Protein 3BBJ (pdb70)

Foldseek 3Di:
DLLVVQQDWADPDVQKIKHFHDLQADPDFFFPLSCLNQLVSFCVVAPARAFFKKKKFFDAGDGGTMKMKGKDWPDHDPFWTKMKMWIGDPRDTGMIMITTGGYDDQVDDDPDDDFQPDDDDQVQWAWDPQDADPRVVRHNVQQKTWTWHPVQVCLLVVVDDCPFQKTKHKMATHVVSPDGDPQVRSCVSVVQRSDFPSCVSPDPDRDFDWRMKMKGFDHREDIDIWIKMWGWDDQPPQKTKIWMWTAHPVRHTTMTMIIMGGPPD/DPPFPLVVQQDWAAPDDQKIKHFHDQLADPDFFFPLSCLNQLNSFCVPAPAHAFFKKKKFFDAGDGGGMKMKGKDFPDHDPFWTKMKMWIGDPRDTGMIMITIGGYDDQPDDDPDDDAQPDADDQVQWAWDDDGSHNLQQKTWTWHPVQVCLLVVVDDDDFQKTKHWMATHVVRPDGDPQVSSCVSVVQRSDDPSCSSVDDFDDKDWRMKMKGFDHRADTDIWIKMWGWDDDPPQKTKIWMWTAHPVRHTTMTMITMIGTHD

Radius of gyration: 22.38 Å; Cα contacts (8 Å, |Δi|>4): 1317; chains: 2; bounding box: 52×68×50 Å

Sequence (527 aa):
TRFDSATEVVRVGENRYAVELDPGYLIGTANGGYLTVLQRSALAESDHLHAVSSSYHFHRPASSGPAEIETRVLKRGRTVTTVQTTLFQEGRTILTGTLATATLDPHAEEPRYAAPQPAIPPQHQCRRVDPRQSHLPDDGFLARVDVDFSPDSYAALARERTVTTPELCGYVDLSARDGGSAKDPLAFLPLAVDALPPIVSLLVDWSWWAPTVELTWHLRAIPEPGPLAFRSTCALVSDGWFDENVDLWDARGRLVAQSRQLARVGRGVPTRFDSATEVVRVGENRYAVELDPGYLIGTANGGYLTVLQRSALAESDHLHAVSSSYHFHRPASSGPAEIETRVLKRGRTVTTVQTTLFQEGRTILTGTLATATLDPHAEPRYAAPQPAIPPQHQCRRVDPDDGFLARVDVDFSPDSYAALARERTVTTPELCGYVDLSARDGGSAKDPLAFLPLAVDALPPIVSLLVDWSWWAPTVELTWHLRAIPEPGPLAFRSTCALVSDGWFDENVDLWDARGRLVAQSRQLARVGR

Organism: Thermobifida fusca (strain YX) (NCBI:txid269800)

InterPro domains:
  IPR029069 HotDog domain superfamily [SSF54637] (3-104)
  IPR029069 HotDog domain superfamily [SSF54637] (116-267)
  IPR042171 Acyl-CoA thioesterase, double hotdog domain [G3DSA:2.40.160.210] (1-271)
  IPR049449 Acyl-CoA thioesterase-like, N-terminal HotDog domain [PF13622] (30-105)
  IPR049450 Acyl-CoA thioesterase-like, C-terminal domain [PF20789] (139-269)
  IPR052389 Secondary Metabolite Biosynthesis-Associated [PTHR38110] (5-269)

B-factor: mean 54.6, std 10.15, range [33.77, 103.47]

Structure (mmCIF, N/CA/C/O backbone):
data_3BBJ
#
_entry.id   3BBJ
#
_cell.length_a   99.818
_cell.length_b   103.654
_cell.length_c   54.734
_cell.angle_alpha   90.000
_cell.angle_beta   90.000
_cell.angle_gamma   90.000
#
_symmetry.space_group_name_H-M   'P 21 21 2'
#
loop_
_entity.id
_entity.type
_entity.pdbx_description
1 polymer 'Putative thioesterase II'
2 non-polymer 'SULFATE ION'
3 non-polymer 'CHLORIDE ION'
4 non-polymer 1,2-ETHANEDIOL
5 water water
#
loop_
_atom_site.group_PDB
_atom_site.id
_atom_site.type_symbol
_atom_site.label_atom_id
_atom_site.label_alt_id
_atom_site.label_comp_id
_atom_site.label_asym_id
_atom_site.label_entity_id
_atom_site.label_seq_id
_atom_site.pdbx_PDB_ins_code
_atom_site.Cartn_x
_atom_site.Cartn_y
_atom_site.Cartn_z
_atom_site.occupancy
_atom_site.B_iso_or_equiv
_atom_site.auth_seq_id
_atom_site.auth_comp_id
_atom_site.auth_asym_id
_atom_site.auth_atom_id
_atom_site.pdbx_PDB_model_num
ATOM 6 N N . THR A 1 6 ? 71.151 43.311 58.390 1.00 58.27 5 THR A N 1
ATOM 7 C CA . THR A 1 6 ? 71.749 43.580 57.088 1.00 55.68 5 THR A CA 1
ATOM 8 C C . THR A 1 6 ? 70.580 43.635 56.112 1.00 54.28 5 THR A C 1
ATOM 9 O O . THR A 1 6 ? 69.503 43.054 56.381 1.00 53.97 5 THR A O 1
ATOM 13 N N . ARG A 1 7 ? 70.774 44.325 54.990 1.00 51.10 6 ARG A N 1
ATOM 14 C CA . ARG A 1 7 ? 69.731 44.408 53.942 1.00 51.29 6 ARG A CA 1
ATOM 15 C C . ARG A 1 7 ? 69.174 43.023 53.535 1.00 50.22 6 ARG A C 1
ATOM 16 O O . ARG A 1 7 ? 67.985 42.858 53.323 1.00 49.46 6 ARG A O 1
ATOM 24 N N . PHE A 1 8 ? 70.062 42.049 53.425 1.00 50.80 7 PHE A N 1
ATOM 25 C CA . PHE A 1 8 ? 69.712 40.662 53.101 1.00 50.82 7 PHE A CA 1
ATOM 26 C C . PHE A 1 8 ? 68.722 40.049 54.078 1.00 52.98 7 PHE A C 1
ATOM 27 O O . PHE A 1 8 ? 67.776 39.376 53.662 1.00 53.26 7 PHE A O 1
ATOM 35 N N . ASP A 1 9 ? 68.958 40.247 55.376 1.00 55.17 8 ASP A N 1
ATOM 36 C CA . ASP A 1 9 ? 68.041 39.719 56.411 1.00 56.90 8 ASP A CA 1
ATOM 37 C 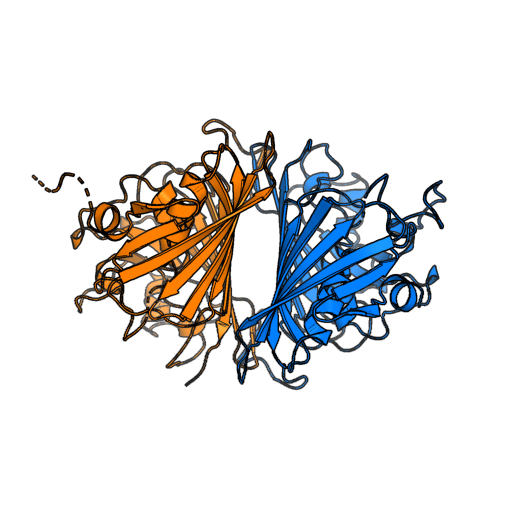C . ASP A 1 9 ? 66.607 40.217 56.171 1.00 57.20 8 ASP A C 1
ATOM 38 O O . ASP A 1 9 ? 65.651 39.451 56.223 1.00 57.77 8 ASP A O 1
ATOM 43 N N . SER A 1 10 ? 66.477 41.509 55.906 1.00 57.77 9 SER A N 1
ATOM 44 C CA . SER A 1 10 ? 65.182 42.119 55.626 1.00 58.98 9 SER A CA 1
ATOM 45 C C . SER A 1 10 ? 64.622 41.680 54.278 1.00 57.58 9 SER A C 1
ATOM 46 O O . SER A 1 10 ? 63.453 41.290 54.169 1.00 58.19 9 SER A O 1
ATOM 49 N N . ALA A 1 11 ? 65.468 41.753 53.257 1.00 55.46 10 ALA A N 1
ATOM 50 C CA . ALA A 1 11 ? 65.090 41.402 51.891 1.00 54.83 10 ALA A CA 1
ATOM 51 C C . ALA A 1 11 ? 64.630 39.948 51.681 1.00 54.95 10 ALA A C 1
ATOM 52 O O . ALA A 1 11 ? 63.851 39.674 50.770 1.00 55.28 10 ALA A O 1
ATOM 54 N N . THR A 1 12 ? 65.113 39.025 52.505 1.00 54.47 11 THR A N 1
ATOM 55 C CA . THR A 1 12 ? 64.847 37.601 52.297 1.00 55.13 11 THR A CA 1
ATOM 56 C C . THR A 1 12 ? 63.849 36.975 53.269 1.00 56.82 11 THR A C 1
ATOM 57 O O . THR A 1 12 ? 63.645 35.765 53.244 1.00 58.29 11 THR A O 1
ATOM 61 N N . GLU A 1 13 ? 63.226 37.766 54.134 1.00 59.51 12 GLU A N 1
ATOM 62 C CA . GLU A 1 13 ? 62.286 37.197 55.096 1.00 62.48 12 GLU A CA 1
ATOM 63 C C . GLU A 1 13 ? 61.020 36.734 54.394 1.00 59.55 12 GLU A C 1
ATOM 64 O O . GLU A 1 13 ? 60.512 37.419 53.519 1.00 59.96 12 GLU A O 1
ATOM 70 N N . VAL A 1 14 ? 60.526 35.564 54.787 1.00 58.42 13 VAL A N 1
ATOM 71 C CA . VAL A 1 14 ? 59.309 34.988 54.217 1.00 57.15 13 VAL A CA 1
ATOM 72 C C . VAL A 1 14 ? 58.321 34.776 55.353 1.00 57.97 13 VAL A C 1
ATOM 73 O O . VAL A 1 14 ? 58.687 34.297 56.429 1.00 57.14 13 VAL A O 1
ATOM 77 N N . VAL A 1 15 ? 57.070 35.157 55.126 1.00 59.13 14 VAL A N 1
ATOM 78 C CA . VAL A 1 15 ? 56.051 35.095 56.177 1.00 58.50 14 VAL A CA 1
ATOM 79 C C . VAL A 1 15 ? 55.057 34.013 55.860 1.00 58.79 14 VAL A C 1
ATOM 80 O O . VAL A 1 15 ? 54.558 33.926 54.748 1.00 59.34 14 VAL A O 1
ATOM 84 N N . ARG A 1 16 ? 54.790 33.189 56.865 1.00 60.13 15 ARG A N 1
ATOM 85 C CA . ARG A 1 16 ? 53.817 32.106 56.797 1.00 61.84 15 ARG A CA 1
ATOM 86 C C . ARG A 1 16 ? 52.403 32.715 56.751 1.00 62.16 15 ARG A C 1
ATOM 87 O O . ARG A 1 16 ? 51.947 33.337 57.708 1.00 61.67 15 ARG A O 1
ATOM 95 N N . VAL A 1 17 ? 51.752 32.566 55.600 1.00 62.60 16 VAL A N 1
ATOM 96 C CA . VAL A 1 17 ? 50.419 33.119 55.331 1.00 63.44 16 VAL A CA 1
ATOM 97 C C . VAL A 1 17 ? 49.268 32.099 55.472 1.00 63.36 16 VAL A C 1
ATOM 98 O O . VAL A 1 17 ? 48.107 32.478 55.602 1.00 62.88 16 VAL A O 1
ATOM 102 N N . GLY A 1 18 ? 49.609 30.814 55.434 1.00 64.42 17 GLY A N 1
ATOM 103 C CA . GLY A 1 18 ? 48.641 29.721 55.506 1.00 64.74 17 GLY A CA 1
ATOM 104 C C . GLY A 1 18 ? 49.389 28.398 55.500 1.00 65.39 17 GLY A C 1
ATOM 105 O O . GLY A 1 18 ? 50.610 28.382 55.439 1.00 65.49 17 GLY A O 1
ATOM 106 N N . GLU A 1 19 ? 48.679 27.279 55.549 1.00 66.71 18 GLU A N 1
ATOM 107 C CA . GLU A 1 19 ? 49.373 26.013 55.617 1.00 69.19 18 GLU A CA 1
ATOM 108 C C . GLU A 1 19 ? 49.959 25.658 54.244 1.00 67.42 18 GLU A C 1
ATOM 109 O O . GLU A 1 19 ? 49.250 25.631 53.228 1.00 66.62 18 GLU A O 1
ATOM 115 N N . ASN A 1 20 ? 51.280 25.437 54.248 1.00 65.60 19 ASN A N 1
ATOM 116 C CA . ASN A 1 20 ? 52.090 25.221 53.045 1.00 63.14 19 ASN A CA 1
ATOM 117 C C . ASN A 1 20 ? 52.113 26.451 52.126 1.00 60.98 19 ASN A C 1
ATOM 118 O O . ASN A 1 20 ? 52.307 26.318 50.906 1.00 58.84 19 ASN A O 1
ATOM 123 N N . ARG A 1 21 ? 51.937 27.634 52.724 1.00 59.15 20 ARG A N 1
ATOM 124 C CA . ARG A 1 21 ? 51.814 28.892 51.982 1.00 57.81 20 ARG A CA 1
ATOM 125 C C . ARG A 1 21 ? 52.521 30.059 52.676 1.00 55.96 20 ARG A C 1
ATOM 126 O O . ARG A 1 21 ? 52.311 30.325 53.871 1.00 53.89 20 ARG A O 1
ATOM 130 N N . TYR A 1 22 ? 53.354 30.755 51.899 1.00 54.45 21 TYR A N 1
ATOM 131 C CA . TYR A 1 22 ? 54.171 31.847 52.406 1.00 52.46 21 TYR A CA 1
ATOM 132 C C . TYR A 1 22 ? 54.116 33.031 51.477 1.00 51.93 21 TYR A C 1
ATOM 133 O O . TYR A 1 22 ? 53.810 32.887 50.300 1.00 51.44 21 TYR A O 1
ATOM 142 N N . ALA A 1 23 ? 54.387 34.208 52.027 1.00 52.08 22 ALA A N 1
ATOM 143 C CA . ALA A 1 23 ? 54.430 35.446 51.261 1.00 52.57 22 ALA A CA 1
ATOM 144 C C . ALA A 1 23 ? 55.833 36.022 51.363 1.00 53.49 22 ALA A C 1
ATOM 145 O O . ALA A 1 23 ? 56.495 35.890 52.397 1.00 53.47 22 ALA A O 1
ATOM 147 N N . VAL A 1 24 ? 56.280 36.658 50.287 1.00 54.26 23 VAL A N 1
ATOM 148 C CA . VAL A 1 24 ? 57.599 37.260 50.240 1.00 54.78 23 VAL A CA 1
ATOM 149 C C . VAL A 1 24 ? 57.536 38.546 49.395 1.00 54.28 23 VAL A C 1
ATOM 150 O O . VAL A 1 24 ? 56.699 38.667 48.503 1.00 53.89 23 VAL A O 1
ATOM 154 N N . GLU A 1 25 ? 58.400 39.506 49.711 1.00 55.67 24 GLU A N 1
ATOM 155 C CA . GLU A 1 25 ? 58.572 40.735 48.912 1.00 57.85 24 GLU A CA 1
ATOM 156 C C . GLU A 1 25 ? 59.924 40.718 48.209 1.00 56.00 24 GLU A C 1
ATOM 157 O O . GLU A 1 25 ? 60.967 40.736 48.856 1.00 55.14 24 GLU A O 1
ATOM 163 N N . LEU A 1 26 ? 59.910 40.693 46.885 1.00 55.49 25 LEU A N 1
ATOM 164 C CA . LEU A 1 26 ? 61.162 40.657 46.132 1.00 54.63 25 LEU A CA 1
ATOM 165 C C . LEU A 1 26 ? 61.743 42.060 46.083 1.00 53.50 25 LEU A C 1
ATOM 166 O O . LEU A 1 26 ? 61.113 42.994 45.602 1.00 52.57 25 LEU A O 1
ATOM 171 N N . ASP A 1 27 ? 62.947 42.176 46.625 1.00 53.69 26 ASP A N 1
ATOM 172 C CA . ASP A 1 27 ? 63.626 43.442 46.768 1.00 53.01 26 ASP A CA 1
ATOM 173 C C . ASP A 1 27 ? 64.300 43.811 45.443 1.00 52.42 26 ASP A C 1
ATOM 174 O O . ASP A 1 27 ? 65.190 43.092 44.967 1.00 52.72 26 ASP A O 1
ATOM 179 N N . PRO A 1 28 ? 63.885 44.942 44.846 1.00 52.39 27 PRO A N 1
ATOM 180 C CA . PRO A 1 28 ? 64.404 45.338 43.529 1.00 51.97 27 PRO A CA 1
ATOM 181 C C . PRO A 1 28 ? 65.910 45.646 43.510 1.00 51.21 27 PRO A C 1
ATOM 182 O O . PRO A 1 28 ? 66.503 45.789 42.432 1.00 49.88 27 PRO A O 1
ATOM 186 N N . GLY A 1 29 ? 66.501 45.791 44.695 1.00 50.77 28 GLY A N 1
ATOM 187 C CA . GLY A 1 29 ? 67.947 45.941 44.833 1.00 50.65 28 GLY A CA 1
ATOM 188 C C . GLY A 1 29 ? 68.730 44.718 44.344 1.00 49.07 28 GLY A C 1
ATOM 189 O O . GLY A 1 29 ? 69.941 44.799 44.132 1.00 47.55 28 GLY A O 1
ATOM 190 N N . TYR A 1 30 ? 68.039 43.587 44.175 1.00 48.59 29 TYR A N 1
ATOM 191 C CA . TYR A 1 30 ? 68.669 42.340 43.713 1.00 48.48 29 TYR A CA 1
ATOM 192 C C . TYR A 1 30 ? 68.387 42.077 42.240 1.00 48.81 29 TYR A C 1
ATOM 193 O O . TYR A 1 30 ? 68.612 40.963 41.741 1.00 47.18 29 TYR A O 1
ATOM 202 N N . LEU A 1 31 ? 67.927 43.121 41.537 1.00 50.07 30 LEU A N 1
ATOM 203 C CA . LEU A 1 31 ? 67.652 43.017 40.113 1.00 50.06 30 LEU A CA 1
ATOM 204 C C . LEU A 1 31 ? 68.977 43.057 39.400 1.00 50.04 30 LEU A C 1
ATOM 205 O O . LEU A 1 31 ? 69.890 43.774 39.812 1.00 49.25 30 LEU A O 1
ATOM 210 N N . ILE A 1 32 ? 69.076 42.257 38.350 1.00 50.39 31 ILE A N 1
ATOM 211 C CA . ILE A 1 32 ? 70.237 42.254 37.485 1.00 52.36 31 ILE A CA 1
ATOM 212 C C . ILE A 1 32 ? 69.854 42.814 36.095 1.00 52.35 31 ILE A C 1
ATOM 213 O O . ILE A 1 32 ? 70.390 42.407 35.085 1.00 54.22 31 ILE A O 1
ATOM 218 N N . GLY A 1 33 ? 68.951 43.773 36.058 1.00 53.06 32 GLY A N 1
ATOM 219 C CA . GLY A 1 33 ? 68.312 44.185 34.819 1.00 52.51 32 GLY A CA 1
ATOM 220 C C . GLY A 1 33 ? 66.829 44.226 35.115 1.00 52.85 32 GLY A C 1
ATOM 221 O O . GLY A 1 33 ? 66.422 44.877 36.082 1.00 52.46 32 GLY A O 1
ATOM 222 N N . THR A 1 34 ? 66.019 43.550 34.299 1.00 53.77 33 THR A N 1
ATOM 223 C CA . THR A 1 34 ? 64.570 43.493 34.535 1.00 53.23 33 THR A CA 1
ATOM 224 C C . THR A 1 34 ? 64.149 42.269 35.375 1.00 53.55 33 THR A C 1
ATOM 225 O O . THR A 1 34 ? 63.007 42.195 35.867 1.00 54.02 33 THR A O 1
ATOM 229 N N . ALA A 1 35 ? 65.062 41.308 35.523 1.00 51.92 34 ALA A N 1
ATOM 230 C CA . ALA A 1 35 ? 64.785 40.098 36.303 1.00 50.24 34 ALA A CA 1
ATOM 231 C C . ALA A 1 35 ? 65.562 40.099 37.607 1.00 47.87 34 ALA A C 1
ATOM 232 O O . ALA A 1 35 ? 66.639 40.664 37.702 1.00 47.97 34 ALA A O 1
ATOM 242 N N . ASN A 1 37 ? 67.908 38.408 40.437 1.00 48.36 36 ASN A N 1
ATOM 243 C CA . ASN A 1 37 ? 68.986 37.419 40.523 1.00 48.19 36 ASN A CA 1
ATOM 244 C C . ASN A 1 37 ? 68.423 36.066 41.046 1.00 48.16 36 ASN A C 1
ATOM 245 O O . ASN A 1 37 ? 67.603 36.035 41.988 1.00 48.40 36 ASN A O 1
ATOM 250 N N . GLY A 1 38 ? 68.857 34.965 40.418 1.00 46.50 37 GLY A N 1
ATOM 251 C CA . GLY A 1 38 ? 68.383 33.629 40.742 1.00 45.79 37 GLY A CA 1
ATOM 252 C C . GLY A 1 38 ? 68.704 33.193 42.166 1.00 45.79 37 GLY A C 1
ATOM 253 O O . GLY A 1 38 ? 67.855 32.616 42.846 1.00 47.77 37 GLY A O 1
ATOM 254 N N . GLY A 1 39 ? 69.920 33.475 42.620 1.00 45.31 38 GLY A N 1
ATOM 255 C CA . GLY A 1 39 ? 70.345 33.124 43.970 1.00 46.92 38 GLY A CA 1
ATOM 256 C C . GLY A 1 39 ? 69.500 33.750 45.064 1.00 48.42 38 GLY A C 1
ATOM 257 O O . GLY A 1 39 ? 69.301 33.157 46.132 1.00 49.14 38 GLY A O 1
ATOM 258 N N . TYR A 1 40 ? 69.012 34.956 44.807 1.00 48.90 39 TYR A N 1
ATOM 259 C CA . TYR A 1 40 ? 68.138 35.634 45.758 1.00 50.22 39 TYR A CA 1
ATOM 260 C C . TYR A 1 40 ? 66.807 34.889 45.902 1.00 48.17 39 TYR A C 1
ATOM 261 O O . TYR A 1 40 ? 66.300 34.737 47.005 1.00 46.82 39 TYR A O 1
ATOM 270 N N . LEU A 1 41 ? 66.267 34.413 44.787 1.00 47.91 40 LEU A N 1
ATOM 271 C CA . LEU A 1 41 ? 65.019 33.654 44.783 1.00 48.20 40 LEU A CA 1
ATOM 272 C C . LEU A 1 41 ? 65.220 32.283 45.441 1.00 49.13 40 LEU A C 1
ATOM 273 O O . LEU A 1 41 ? 64.290 31.720 46.038 1.00 48.20 40 LEU A O 1
ATOM 286 N N . THR A 1 43 ? 67.325 31.758 48.002 1.00 48.56 42 THR A N 1
ATOM 287 C CA . THR A 1 43 ? 67.454 32.085 49.409 1.00 48.72 42 THR A CA 1
ATOM 288 C C . THR A 1 43 ? 66.087 32.110 50.085 1.00 49.46 42 THR A C 1
ATOM 289 O O . THR A 1 43 ? 65.901 31.587 51.192 1.00 49.95 42 THR A O 1
ATOM 293 N N . VAL A 1 44 ? 65.139 32.722 49.389 1.00 50.07 43 VAL A N 1
ATOM 294 C CA . VAL A 1 44 ? 63.759 32.836 49.848 1.00 48.85 43 VAL A CA 1
ATOM 295 C C . VAL A 1 44 ? 63.077 31.468 49.858 1.00 48.36 43 VAL A C 1
ATOM 296 O O . VAL A 1 44 ? 62.365 31.129 50.811 1.00 49.98 43 VAL A O 1
ATOM 300 N N . LEU A 1 45 ? 63.288 30.681 48.807 1.00 48.34 44 LEU A N 1
ATOM 301 C CA . LEU A 1 45 ? 62.700 29.358 48.740 1.00 47.62 44 LEU A CA 1
ATOM 302 C C . LEU A 1 45 ? 63.336 28.459 49.788 1.00 47.30 44 LEU A C 1
ATOM 303 O O . LEU A 1 45 ? 62.644 27.657 50.414 1.00 48.33 44 LEU A O 1
ATOM 308 N N . GLN A 1 46 ? 64.641 28.604 50.012 1.00 46.47 45 GLN A N 1
ATOM 309 C CA . GLN A 1 46 ? 65.299 27.801 51.039 1.00 46.04 45 GLN A CA 1
ATOM 310 C C . GLN A 1 46 ? 64.630 28.017 52.380 1.00 46.42 45 GLN A C 1
ATOM 311 O O . GLN A 1 46 ? 64.448 27.053 53.135 1.00 47.22 45 GLN A O 1
ATOM 317 N N . ARG A 1 47 ? 64.302 29.280 52.682 1.00 47.97 46 ARG A N 1
ATOM 318 C CA . ARG A 1 47 ? 63.671 29.642 53.957 1.00 50.21 46 ARG A CA 1
ATOM 319 C C . ARG A 1 47 ? 62.330 28.963 54.151 1.00 51.07 46 ARG A C 1
ATOM 320 O O . ARG A 1 47 ? 62.012 28.490 55.240 1.00 52.29 46 ARG A O 1
ATOM 328 N N . SER A 1 48 ? 61.540 28.940 53.085 1.00 52.64 47 SER A N 1
ATOM 329 C CA . SER A 1 48 ? 60.249 28.297 53.112 1.00 53.98 47 SER A CA 1
ATOM 330 C C . SER A 1 48 ? 60.378 26.816 53.423 1.00 53.86 47 SER A C 1
ATOM 331 O O . SER A 1 48 ? 59.568 26.254 54.158 1.00 55.16 47 SER A O 1
ATOM 334 N N . ALA A 1 49 ? 61.400 26.188 52.860 1.00 52.66 48 ALA A N 1
ATOM 335 C CA . ALA A 1 49 ? 61.575 24.751 52.991 1.00 51.65 48 ALA A CA 1
ATOM 336 C C . ALA A 1 49 ? 61.989 24.341 54.389 1.00 51.00 48 ALA A C 1
ATOM 337 O O . ALA A 1 49 ? 61.495 23.351 54.923 1.00 52.88 48 ALA A O 1
ATOM 339 N N . LEU A 1 50 ? 62.910 25.084 54.979 1.00 51.42 49 LEU A N 1
ATOM 340 C CA . LEU A 1 50 ? 63.382 24.766 56.326 1.00 52.14 49 LEU A CA 1
ATOM 341 C C . LEU A 1 50 ? 62.330 25.093 57.388 1.00 52.89 49 LEU A C 1
ATOM 342 O O . LEU A 1 50 ? 62.354 24.526 58.475 1.00 51.63 49 LEU A O 1
ATOM 347 N N . ALA A 1 51 ? 61.431 26.029 57.080 1.00 54.05 50 ALA A N 1
ATOM 348 C CA . ALA A 1 51 ? 60.314 26.341 57.970 1.00 54.10 50 ALA A CA 1
ATOM 349 C C . ALA A 1 51 ? 59.380 25.133 58.061 1.00 55.07 50 ALA A C 1
ATOM 350 O O . ALA A 1 51 ? 58.752 24.894 59.101 1.00 55.63 50 ALA A O 1
ATOM 352 N N . GLU A 1 52 ? 59.313 24.359 56.982 1.00 56.47 51 GLU A N 1
ATOM 353 C CA . GLU A 1 52 ? 58.449 23.179 56.913 1.00 57.46 51 GLU A CA 1
ATOM 354 C C . GLU A 1 52 ? 59.121 21.888 57.369 1.00 57.56 51 GLU A C 1
ATOM 355 O O . GLU A 1 52 ? 58.490 20.832 57.367 1.00 57.98 51 GLU A O 1
ATOM 361 N N . SER A 1 53 ? 60.378 21.977 57.792 1.00 57.69 52 SER A N 1
ATOM 362 C CA . SER A 1 53 ? 61.175 20.800 58.077 1.00 56.92 52 SER A CA 1
ATOM 363 C C . SER A 1 53 ? 61.583 20.685 59.529 1.00 57.83 52 SER A C 1
ATOM 364 O O . SER A 1 53 ? 61.761 21.691 60.226 1.00 57.56 52 SER A O 1
ATOM 367 N N . ASP A 1 54 ? 61.776 19.433 59.942 1.00 57.65 53 ASP A N 1
ATOM 368 C CA . ASP A 1 54 ? 62.239 19.085 61.284 1.00 58.79 53 ASP A CA 1
ATOM 369 C C . ASP A 1 54 ? 63.771 19.064 61.362 1.00 58.29 53 ASP A C 1
ATOM 370 O O . ASP A 1 54 ? 64.340 18.892 62.428 1.00 60.68 53 ASP A O 1
ATOM 375 N N . HIS A 1 55 ? 64.435 19.254 60.229 1.00 56.58 54 HIS A N 1
ATOM 376 C CA . HIS A 1 55 ? 65.887 19.303 60.182 1.00 53.82 54 HIS A CA 1
ATOM 377 C C . HIS A 1 55 ? 66.350 20.720 59.891 1.00 52.49 54 HIS A C 1
ATOM 378 O O . HIS A 1 55 ? 65.619 21.517 59.293 1.00 50.61 54 HIS A O 1
ATOM 385 N N . LEU A 1 56 ? 67.580 21.018 60.293 1.00 51.60 55 LEU A N 1
ATOM 386 C CA . LEU A 1 56 ? 68.078 22.388 60.293 1.00 51.51 55 LEU A CA 1
ATOM 387 C C . LEU A 1 56 ? 68.661 22.902 58.980 1.00 50.08 55 LEU A C 1
ATOM 388 O O . LEU A 1 56 ? 68.644 24.114 58.755 1.00 48.22 55 LEU A O 1
ATOM 393 N N . HIS A 1 57 ? 69.152 22.000 58.122 1.00 50.02 56 HIS A N 1
ATOM 394 C CA . HIS A 1 57 ? 69.960 22.407 56.951 1.00 49.14 56 HIS A CA 1
ATOM 395 C C . HIS A 1 57 ? 69.521 21.876 55.623 1.00 47.94 56 HIS A C 1
ATOM 396 O O . HIS A 1 57 ? 69.031 20.763 55.524 1.00 48.21 56 HIS A O 1
ATOM 403 N N . ALA A 1 58 ? 69.783 22.681 54.602 1.00 48.42 57 ALA A N 1
ATOM 404 C CA . ALA A 1 58 ? 69.510 22.341 53.206 1.00 48.57 57 ALA A CA 1
ATOM 405 C C . ALA A 1 58 ? 70.767 21.676 52.647 1.00 49.32 57 ALA A C 1
ATOM 406 O O . ALA A 1 58 ? 71.726 22.362 52.264 1.00 51.05 57 ALA A O 1
ATOM 408 N N . VAL A 1 59 ? 70.765 20.342 52.616 1.00 49.18 58 VAL A N 1
ATOM 409 C CA . VAL A 1 59 ? 71.964 19.577 52.246 1.00 49.35 58 VAL A CA 1
ATOM 410 C C . VAL A 1 59 ? 72.110 19.360 50.744 1.00 48.24 58 VAL A C 1
ATOM 411 O O . VAL A 1 59 ? 73.236 19.397 50.231 1.00 46.26 58 VAL A O 1
ATOM 415 N N . SER A 1 60 ? 70.993 19.128 50.046 1.00 47.47 59 SER A N 1
ATOM 416 C CA . SER A 1 60 ? 70.994 19.144 48.576 1.00 49.21 59 SER A CA 1
ATOM 417 C C . SER A 1 60 ? 69.767 19.886 48.108 1.00 48.18 59 SER A C 1
ATOM 418 O O . SER A 1 60 ? 68.654 19.551 48.496 1.00 47.87 59 SER A O 1
ATOM 421 N N . SER A 1 61 ? 69.990 20.877 47.246 1.00 47.15 60 SER A N 1
ATOM 422 C CA . SER A 1 61 ? 68.928 21.706 46.721 1.00 45.84 60 SER A CA 1
ATOM 423 C C . SER A 1 61 ? 69.035 21.777 45.195 1.00 45.24 60 SER A C 1
ATOM 424 O O . SER A 1 61 ? 70.054 22.209 44.668 1.00 45.67 60 SER A O 1
ATOM 427 N N . SER A 1 62 ? 67.976 21.346 44.509 1.00 44.20 61 SER A N 1
ATOM 428 C CA . SER A 1 62 ? 67.862 21.413 43.048 1.00 43.47 61 SER A CA 1
ATOM 429 C C . SER A 1 62 ? 66.733 22.345 42.655 1.00 44.62 61 SER A C 1
ATOM 430 O O . SER A 1 62 ? 65.576 22.168 43.082 1.00 44.86 61 SER A O 1
ATOM 433 N N . TYR A 1 63 ? 67.070 23.314 41.808 1.00 43.58 62 TYR A N 1
ATOM 434 C CA . TYR A 1 63 ? 66.134 24.331 41.397 1.00 43.10 62 TYR A CA 1
ATOM 435 C C . TYR A 1 63 ? 66.004 24.371 39.876 1.00 43.97 62 TYR A C 1
ATOM 436 O O . TYR A 1 63 ? 67.009 24.370 39.142 1.00 42.11 62 TYR A O 1
ATOM 445 N N . HIS A 1 64 ? 64.756 24.444 39.415 1.00 45.21 63 HIS A N 1
ATOM 446 C CA . HIS A 1 64 ? 64.446 24.610 37.990 1.00 44.77 63 HIS A CA 1
ATOM 447 C C . HIS A 1 64 ? 63.772 25.953 37.786 1.00 44.94 63 HIS A C 1
ATOM 448 O O . HIS A 1 64 ? 62.781 26.231 38.443 1.00 44.41 63 HIS A O 1
ATOM 455 N N . PHE A 1 65 ? 64.332 26.779 36.896 1.00 46.17 64 PHE A N 1
ATOM 456 C CA . PHE A 1 65 ? 63.886 28.164 36.669 1.00 46.34 64 PHE A CA 1
ATOM 457 C C . PHE A 1 65 ? 63.009 28.208 35.454 1.00 47.93 64 PHE A C 1
ATOM 458 O O . PHE A 1 65 ? 63.438 27.819 34.378 1.00 50.11 64 PHE A O 1
ATOM 466 N N . HIS A 1 66 ? 61.786 28.694 35.613 1.00 48.13 65 HIS A N 1
ATOM 467 C CA . HIS A 1 66 ? 60.822 28.686 34.520 1.00 48.42 65 HIS A CA 1
ATOM 468 C C . HIS A 1 66 ? 60.712 30.034 33.832 1.00 48.66 65 HIS A C 1
ATOM 469 O O . HIS A 1 66 ? 60.704 30.097 32.585 1.00 47.84 65 HIS A O 1
ATOM 476 N N . ARG A 1 67 ? 60.623 31.090 34.652 1.00 48.63 66 ARG A N 1
ATOM 477 C CA . ARG A 1 67 ? 60.436 32.465 34.189 1.00 49.53 66 ARG A CA 1
ATOM 478 C C . ARG A 1 67 ? 61.122 33.458 35.106 1.00 49.89 66 ARG A C 1
ATOM 479 O O . ARG A 1 67 ? 61.316 33.171 36.293 1.00 52.23 66 ARG A O 1
ATOM 487 N N . PRO A 1 68 ? 61.464 34.651 34.573 1.00 49.41 67 PRO A N 1
ATOM 488 C CA . PRO A 1 68 ? 62.034 35.712 35.411 1.00 48.31 67 PRO A CA 1
ATOM 489 C C . PRO A 1 68 ? 61.003 36.291 36.351 1.00 48.77 67 PRO A C 1
ATOM 490 O O . PRO A 1 68 ? 59.838 36.379 35.982 1.00 50.57 67 PRO A O 1
ATOM 494 N N . ALA A 1 69 ? 61.431 36.680 37.543 1.00 49.50 68 ALA A N 1
ATOM 495 C CA . ALA A 1 69 ? 60.600 37.445 38.469 1.00 49.92 68 ALA A CA 1
ATOM 496 C C . ALA A 1 69 ? 61.043 38.909 38.493 1.00 52.56 68 ALA A C 1
ATOM 497 O O . ALA A 1 69 ? 62.182 39.245 38.134 1.00 51.90 68 ALA A O 1
ATOM 499 N N . SER A 1 70 ? 60.129 39.774 38.920 1.00 54.96 69 SER A N 1
ATOM 500 C CA . SER A 1 70 ? 60.423 41.186 39.091 1.00 58.07 69 SER A CA 1
ATOM 501 C C . SER A 1 70 ? 60.189 41.574 40.557 1.00 58.80 69 SER A C 1
ATOM 502 O O . SER A 1 70 ? 59.803 40.747 41.370 1.00 59.16 69 SER A O 1
ATOM 505 N N . SER A 1 71 ? 60.443 42.825 40.898 1.00 58.34 70 SER A N 1
ATOM 506 C CA . SER A 1 71 ? 60.230 43.275 42.266 1.00 59.46 70 SER A CA 1
ATOM 507 C C . SER A 1 71 ? 58.751 43.257 42.694 1.00 59.23 70 SER A C 1
ATOM 508 O O . SER A 1 71 ? 57.828 43.180 41.869 1.00 58.13 70 SER A O 1
ATOM 511 N N . GLY A 1 72 ? 58.563 43.309 44.009 1.00 58.17 71 GLY A N 1
ATOM 512 C CA . GLY A 1 72 ? 57.251 43.319 44.613 1.00 57.02 71 GLY A CA 1
ATOM 513 C C . GLY A 1 72 ? 56.884 41.985 45.222 1.00 56.97 71 GLY A C 1
ATOM 514 O O . GLY A 1 72 ? 57.746 41.129 45.421 1.00 55.42 71 GLY A O 1
ATOM 515 N N . PRO A 1 73 ? 55.587 41.804 45.533 1.00 56.56 72 PRO A N 1
ATOM 516 C CA . PRO A 1 73 ? 55.149 40.559 46.154 1.00 56.01 72 PRO A CA 1
ATOM 517 C C . PRO A 1 73 ? 55.234 39.316 45.257 1.00 53.93 72 PRO A C 1
ATOM 518 O O . PRO A 1 73 ? 55.081 39.391 44.038 1.00 50.73 72 PRO A O 1
ATOM 522 N N . ALA A 1 74 ? 55.496 38.189 45.910 1.00 52.22 73 ALA A N 1
ATOM 523 C CA . ALA A 1 74 ? 55.512 36.878 45.294 1.00 52.42 73 ALA A CA 1
ATOM 524 C C . ALA A 1 74 ? 54.997 35.920 46.363 1.00 54.14 73 ALA A C 1
ATOM 525 O O . ALA A 1 74 ? 55.074 36.222 47.557 1.00 54.56 73 ALA A O 1
ATOM 527 N N . GLU A 1 75 ? 54.452 34.780 45.947 1.00 56.22 74 GLU A N 1
ATOM 528 C CA . GLU A 1 75 ? 53.871 33.827 46.897 1.00 58.31 74 GLU A CA 1
ATOM 529 C C . GLU A 1 75 ? 54.484 32.442 46.748 1.00 57.17 74 GLU A C 1
ATOM 530 O O . GLU A 1 75 ? 54.799 32.004 45.647 1.00 57.78 74 GLU A O 1
ATOM 536 N N . ILE A 1 76 ? 54.656 31.770 47.882 1.00 57.26 75 ILE A N 1
ATOM 537 C CA . ILE A 1 76 ? 55.324 30.476 47.950 1.00 56.55 75 ILE A CA 1
ATOM 538 C C . ILE A 1 76 ? 54.408 29.352 48.436 1.00 58.79 75 ILE A C 1
ATOM 539 O O . ILE A 1 76 ? 53.699 29.478 49.436 1.00 58.55 75 ILE A O 1
ATOM 544 N N . GLU A 1 77 ? 54.492 28.232 47.731 1.00 60.03 76 GLU A N 1
ATOM 545 C CA . GLU A 1 77 ? 53.634 27.080 47.941 1.00 61.73 76 GLU A CA 1
ATOM 546 C C . GLU A 1 77 ? 54.526 25.857 48.201 1.00 59.11 76 GLU A C 1
ATOM 547 O O . GLU A 1 77 ? 55.243 25.429 47.310 1.00 59.70 76 GLU A O 1
ATOM 553 N N . THR A 1 78 ? 54.508 25.333 49.430 1.00 57.91 77 THR A N 1
ATOM 554 C CA . THR A 1 78 ? 55.405 24.240 49.843 1.00 56.76 77 THR A CA 1
ATOM 555 C C . THR A 1 78 ? 54.741 22.873 49.989 1.00 57.24 77 THR A C 1
ATOM 556 O O . THR A 1 78 ? 53.531 22.755 50.096 1.00 57.24 77 THR A O 1
ATOM 560 N N . ARG A 1 79 ? 55.564 21.825 49.984 1.00 59.22 78 ARG A N 1
ATOM 561 C CA . ARG A 1 79 ? 55.070 20.448 50.075 1.00 58.51 78 ARG A CA 1
ATOM 562 C C . ARG A 1 79 ? 56.171 19.498 50.538 1.00 56.60 78 ARG A C 1
ATOM 563 O O . ARG A 1 79 ? 57.225 19.421 49.919 1.00 56.75 78 ARG A O 1
ATOM 571 N N . VAL A 1 80 ? 55.934 18.801 51.644 1.00 55.98 79 VAL A N 1
ATOM 572 C CA . VAL A 1 80 ? 56.903 17.852 52.188 1.00 54.72 79 VAL A CA 1
ATOM 573 C C . VAL A 1 80 ? 56.710 16.601 51.374 1.00 54.30 79 VAL A C 1
ATOM 574 O O . VAL A 1 80 ? 55.592 16.110 51.244 1.00 53.97 79 VAL A O 1
ATOM 578 N N . LEU A 1 81 ? 57.783 16.106 50.787 1.00 55.23 80 LEU A N 1
ATOM 579 C CA . LEU A 1 81 ? 57.692 14.909 49.945 1.00 55.99 80 LEU A CA 1
ATOM 580 C C . LEU A 1 81 ? 57.976 13.640 50.738 1.00 55.43 80 LEU A C 1
ATOM 581 O O . LEU A 1 81 ? 57.443 12.579 50.425 1.00 54.44 80 LEU A O 1
ATOM 586 N N . LYS A 1 82 ? 58.822 13.756 51.755 1.00 54.96 81 LYS A N 1
ATOM 587 C CA . LYS A 1 82 ? 59.238 12.612 52.539 1.00 55.06 81 LYS A CA 1
ATOM 588 C C . LYS A 1 82 ? 59.859 13.138 53.821 1.00 56.09 81 LYS A C 1
ATOM 589 O O . LYS A 1 82 ? 60.669 14.062 53.794 1.00 56.07 81 LYS A O 1
ATOM 595 N N . ARG A 1 83 ? 59.473 12.534 54.934 1.00 58.01 82 ARG A N 1
ATOM 596 C CA . ARG A 1 83 ? 59.957 12.910 56.243 1.00 61.03 82 ARG A CA 1
ATOM 597 C C . ARG A 1 83 ? 60.761 11.734 56.784 1.00 58.48 82 ARG A C 1
ATOM 598 O O . ARG A 1 83 ? 60.354 10.596 56.647 1.00 58.44 82 ARG A O 1
ATOM 606 N N . GLY A 1 84 ? 61.906 11.995 57.387 1.00 57.53 83 GLY A N 1
ATOM 607 C CA . GLY A 1 84 ? 62.749 10.911 57.860 1.00 56.96 83 GLY A CA 1
ATOM 608 C C . GLY A 1 84 ? 63.599 11.305 59.038 1.00 56.30 83 GLY A C 1
ATOM 609 O O . GLY A 1 84 ? 63.746 12.481 59.340 1.00 58.07 83 GLY A O 1
ATOM 610 N N . ARG A 1 85 ? 64.168 10.311 59.697 1.00 55.85 84 ARG A N 1
ATOM 611 C CA . ARG A 1 85 ? 65.009 10.549 60.863 1.00 56.30 84 ARG A CA 1
ATOM 612 C C . ARG A 1 85 ? 66.269 11.321 60.484 1.00 55.62 84 ARG A C 1
ATOM 613 O O . ARG A 1 85 ? 66.765 12.108 61.282 1.00 57.67 84 ARG A O 1
ATOM 615 N N . THR A 1 86 ? 66.779 11.105 59.273 1.00 54.18 85 THR A N 1
ATOM 616 C CA . THR A 1 86 ? 68.004 11.757 58.832 1.00 53.41 85 THR A CA 1
ATOM 617 C C . THR A 1 86 ? 67.737 12.809 57.765 1.00 51.40 85 THR A C 1
ATOM 618 O O . THR A 1 86 ? 68.281 13.899 57.870 1.00 51.99 85 THR A O 1
ATOM 622 N N . VAL A 1 87 ? 66.912 12.487 56.762 1.00 49.69 86 VAL A N 1
ATOM 623 C CA . VAL A 1 87 ? 66.603 13.412 55.644 1.00 49.49 86 VAL A CA 1
ATOM 624 C C . VAL A 1 87 ? 65.098 13.672 55.469 1.00 49.64 86 VAL A C 1
ATOM 625 O O . VAL A 1 87 ? 64.311 12.743 55.425 1.00 48.65 86 VAL A O 1
ATOM 629 N N . THR A 1 88 ? 64.712 14.950 55.395 1.00 50.64 87 THR A N 1
ATOM 630 C CA . THR A 1 88 ? 63.321 15.368 55.113 1.00 50.35 87 THR A CA 1
ATOM 631 C C . THR A 1 88 ? 63.329 16.240 53.861 1.00 49.18 87 THR A C 1
ATOM 632 O O . THR A 1 88 ? 63.992 17.268 53.809 1.00 48.96 87 THR A O 1
ATOM 636 N N . THR A 1 89 ? 62.560 15.834 52.867 1.00 49.10 88 THR A N 1
ATOM 637 C CA . THR A 1 89 ? 62.583 16.478 51.567 1.00 49.39 88 THR A CA 1
ATOM 638 C C . THR A 1 89 ? 61.326 17.307 51.295 1.00 48.58 88 THR A C 1
ATOM 639 O O . THR A 1 89 ? 60.206 16.791 51.364 1.00 48.03 88 THR A O 1
ATOM 643 N N . VAL A 1 90 ? 61.553 18.589 50.992 1.00 48.45 89 VAL A N 1
ATOM 644 C CA . VAL A 1 90 ? 60.505 19.586 50.778 1.00 47.20 89 VAL A CA 1
ATOM 645 C C . VAL A 1 90 ? 60.562 20.197 49.362 1.00 47.66 89 VAL A C 1
ATOM 646 O O . VAL A 1 90 ? 61.617 20.593 48.865 1.00 47.61 89 VAL A O 1
ATOM 650 N N . GLN A 1 91 ? 59.405 20.246 48.716 1.00 48.53 90 GLN A N 1
ATOM 651 C CA . GLN A 1 91 ? 59.236 20.922 47.436 1.00 49.96 90 GLN A CA 1
ATOM 652 C C . GLN A 1 91 ? 58.652 22.311 47.714 1.00 50.19 90 GLN A C 1
ATOM 653 O O . GLN A 1 91 ? 57.712 22.472 48.519 1.00 46.18 90 GLN A O 1
ATOM 659 N N . THR A 1 92 ? 59.238 23.312 47.069 1.00 51.16 91 THR A N 1
ATOM 660 C CA . THR A 1 92 ? 58.847 24.696 47.275 1.00 52.30 91 THR A CA 1
ATOM 661 C C . THR A 1 92 ? 58.835 25.385 45.911 1.00 52.76 91 THR A C 1
ATOM 662 O O . THR A 1 92 ? 59.791 25.253 45.120 1.00 52.40 91 THR A O 1
ATOM 666 N N . THR A 1 93 ? 57.727 26.070 45.620 1.00 52.50 92 THR A N 1
ATOM 667 C CA . THR A 1 93 ? 57.539 26.735 44.334 1.00 51.51 92 THR A CA 1
ATOM 668 C C . THR A 1 93 ? 57.166 28.217 44.525 1.00 51.87 92 THR A C 1
ATOM 669 O O . THR A 1 93 ? 56.308 28.564 45.357 1.00 50.94 92 THR A O 1
ATOM 673 N N . LEU A 1 94 ? 57.816 29.081 43.736 1.00 51.79 93 LEU A N 1
ATOM 674 C CA . LEU A 1 94 ? 57.583 30.525 43.795 1.00 50.81 93 LEU A CA 1
ATOM 675 C C . LEU A 1 94 ? 56.663 30.970 42.671 1.00 51.47 93 LEU A C 1
ATOM 676 O O . LEU A 1 94 ? 56.886 30.623 41.508 1.00 48.12 93 LEU A O 1
ATOM 681 N N . PHE A 1 95 ? 55.640 31.750 43.048 1.00 53.39 94 PHE A N 1
ATOM 682 C CA . PHE A 1 95 ? 54.659 32.294 42.114 1.00 54.28 94 PHE A CA 1
ATOM 683 C C . PHE A 1 95 ? 54.661 33.809 42.142 1.00 55.59 94 PHE A C 1
ATOM 684 O O . PHE A 1 95 ? 54.906 34.428 43.173 1.00 55.38 94 PHE A O 1
ATOM 692 N N . GLN A 1 96 ? 54.387 34.406 40.992 1.00 59.03 95 GLN A N 1
ATOM 693 C CA . GLN A 1 96 ? 54.287 35.856 40.889 1.00 59.95 95 GLN A CA 1
ATOM 694 C C . GLN A 1 96 ? 53.412 36.203 39.694 1.00 63.26 95 GLN A C 1
ATOM 695 O O . GLN A 1 96 ? 53.698 35.788 38.559 1.00 64.64 95 GLN A O 1
ATOM 701 N N . GLU A 1 97 ? 52.360 36.976 39.961 1.00 66.40 96 GLU A N 1
ATOM 702 C CA . GLU A 1 97 ? 51.383 37.388 38.951 1.00 68.16 96 GLU A CA 1
ATOM 703 C C . GLU A 1 97 ? 50.776 36.173 38.280 1.00 67.76 96 GLU A C 1
ATOM 704 O O . GLU A 1 97 ? 50.716 36.088 37.061 1.00 67.56 96 GLU A O 1
ATOM 710 N N . GLY A 1 98 ? 50.360 35.222 39.104 1.00 68.79 97 GLY A N 1
ATOM 711 C CA . GLY A 1 98 ? 49.697 34.015 38.645 1.00 69.24 97 GLY A CA 1
ATOM 712 C C . GLY A 1 98 ? 50.528 33.054 37.819 1.00 69.65 97 GLY A C 1
ATOM 713 O O . GLY A 1 98 ? 49.969 32.157 37.186 1.00 69.79 97 GLY A O 1
ATOM 714 N N . ARG A 1 99 ? 51.850 33.217 37.825 1.00 69.31 98 ARG A N 1
ATOM 715 C CA . ARG A 1 99 ? 52.731 32.362 37.028 1.00 69.24 98 ARG A CA 1
ATOM 716 C C . ARG A 1 99 ? 53.851 31.784 37.885 1.00 64.82 98 ARG A C 1
ATOM 717 O O . ARG A 1 99 ? 54.353 32.465 38.795 1.00 63.67 98 ARG A O 1
ATOM 725 N N . THR A 1 100 ? 54.222 30.529 37.614 1.00 60.37 99 THR A N 1
ATOM 726 C CA . THR A 1 100 ? 55.319 29.899 38.341 1.00 58.47 99 THR A CA 1
ATOM 727 C C . THR A 1 100 ? 56.656 30.456 37.846 1.00 55.72 99 THR A C 1
ATOM 728 O O . THR A 1 100 ? 56.914 30.542 36.659 1.00 53.69 99 THR A O 1
ATOM 732 N N . ILE A 1 101 ? 57.499 30.846 38.790 1.00 54.01 100 ILE A N 1
ATOM 733 C CA . ILE A 1 101 ? 58.793 31.434 38.488 1.00 52.19 100 ILE A CA 1
ATOM 734 C C . ILE A 1 101 ? 59.892 30.353 38.505 1.00 52.18 100 ILE A C 1
ATOM 735 O O . ILE A 1 101 ? 60.641 30.163 37.532 1.00 50.45 100 ILE A O 1
ATOM 740 N N . LEU A 1 102 ? 59.907 29.618 39.614 1.00 52.71 101 LEU A N 1
ATOM 741 C CA . LEU A 1 102 ? 60.988 28.746 39.989 1.00 51.38 101 LEU A CA 1
ATOM 742 C C . LEU A 1 102 ? 60.480 27.682 40.939 1.00 51.04 101 LEU A C 1
ATOM 743 O O . LEU A 1 102 ? 59.639 27.966 41.784 1.00 51.05 101 LEU A O 1
ATOM 748 N N . THR A 1 103 ? 60.993 26.459 40.799 1.00 50.99 102 THR A N 1
ATOM 749 C CA . THR A 1 103 ? 60.717 25.392 41.763 1.00 49.55 102 THR A CA 1
ATOM 750 C C . THR A 1 103 ? 62.021 24.770 42.261 1.00 48.64 102 THR A C 1
ATOM 751 O O . THR A 1 103 ? 62.963 24.593 41.504 1.00 47.86 102 THR A O 1
ATOM 755 N N . GLY A 1 104 ? 62.052 24.485 43.562 1.00 47.79 103 GLY A N 1
ATOM 756 C CA . GLY A 1 104 ? 63.175 23.832 44.206 1.00 47.64 103 GLY A CA 1
ATOM 757 C C . GLY A 1 104 ? 62.723 22.602 44.982 1.00 48.14 103 GLY A C 1
ATOM 758 O O . GLY A 1 104 ? 61.579 22.537 45.435 1.00 48.78 103 GLY A O 1
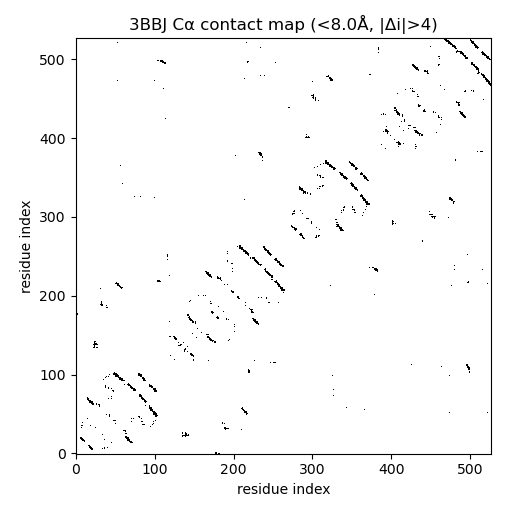ATOM 759 N N . THR A 1 105 ? 63.590 21.588 45.055 1.00 47.31 104 THR A N 1
ATOM 760 C CA . THR A 1 105 ? 63.359 20.445 45.930 1.00 45.14 104 THR A CA 1
ATOM 761 C C . THR A 1 105 ? 64.622 20.381 46.769 1.00 45.20 104 THR A C 1
ATOM 762 O O . THR A 1 105 ? 65.717 20.519 46.254 1.00 45.29 104 THR A O 1
ATOM 766 N N . LEU A 1 106 ? 64.447 20.285 48.076 1.00 45.74 105 LEU A N 1
ATOM 767 C CA . LEU A 1 106 ? 65.553 20.365 48.999 1.00 45.60 105 LEU A CA 1
ATOM 768 C C . LEU A 1 106 ? 65.560 19.186 49.932 1.00 45.33 105 LEU A C 1
ATOM 769 O O . LEU A 1 106 ? 64.563 18.914 50.613 1.00 46.65 105 LEU A O 1
ATOM 774 N N . ALA A 1 107 ? 66.693 18.479 49.943 1.00 46.05 106 ALA A N 1
ATOM 775 C CA . ALA A 1 107 ? 66.926 17.420 50.902 1.00 45.61 106 ALA A CA 1
ATOM 776 C C . ALA A 1 107 ? 67.469 18.152 52.114 1.00 46.65 106 ALA A C 1
ATOM 777 O O . ALA A 1 107 ? 68.560 18.743 52.048 1.00 48.25 106 ALA A O 1
ATOM 779 N N . THR A 1 108 ? 66.699 18.141 53.206 1.00 48.50 107 THR A N 1
ATOM 780 C CA . THR A 1 108 ? 67.134 18.773 54.449 1.00 50.09 107 THR A CA 1
ATOM 781 C C . THR A 1 108 ? 67.535 17.702 55.440 1.00 51.40 107 THR A C 1
ATOM 782 O O . THR A 1 108 ? 66.937 16.620 55.489 1.00 51.55 107 THR A O 1
ATOM 786 N N . ALA A 1 109 ? 68.571 18.016 56.205 1.00 51.99 108 ALA A N 1
ATOM 787 C CA . ALA A 1 109 ? 69.094 17.139 57.245 1.00 51.72 108 ALA A CA 1
ATOM 788 C C . ALA A 1 109 ? 69.765 18.056 58.279 1.00 51.99 108 ALA A C 1
ATOM 789 O O . ALA A 1 109 ? 69.732 19.269 58.137 1.00 51.17 108 ALA A O 1
ATOM 791 N N . THR A 1 110 ? 70.344 17.481 59.322 1.00 52.58 109 THR A N 1
ATOM 792 C CA . THR A 1 110 ? 71.035 18.263 60.334 1.00 53.09 109 THR A CA 1
ATOM 793 C C . THR A 1 110 ? 72.467 17.795 60.375 1.00 52.78 109 THR A C 1
ATOM 794 O O . THR A 1 110 ? 72.739 16.708 60.819 1.00 53.46 109 THR A O 1
ATOM 798 N N . LEU A 1 111 ? 73.377 18.623 59.890 1.00 53.90 110 LEU A N 1
ATOM 799 C CA . LEU A 1 111 ? 74.786 18.289 59.885 1.00 54.03 110 LEU A CA 1
ATOM 800 C C . LEU A 1 111 ? 75.420 18.565 61.243 1.00 55.54 110 LEU A C 1
ATOM 801 O O . LEU A 1 111 ? 74.947 19.410 61.996 1.00 57.03 110 LEU A O 1
ATOM 806 N N . ASP A 1 112 ? 76.513 17.861 61.514 1.00 55.95 111 ASP A N 1
ATOM 807 C CA . ASP A 1 112 ? 77.298 18.044 62.715 1.00 56.41 111 ASP A CA 1
ATOM 808 C C . ASP A 1 112 ? 78.282 19.173 62.406 1.00 56.70 111 ASP A C 1
ATOM 809 O O . ASP A 1 112 ? 79.144 19.004 61.549 1.00 56.82 111 ASP A O 1
ATOM 814 N N . PRO A 1 113 ? 78.177 20.315 63.116 1.00 57.07 112 PRO A N 1
ATOM 815 C CA . PRO A 1 113 ? 79.117 21.403 62.852 1.00 56.92 112 PRO A CA 1
ATOM 816 C C . PRO A 1 113 ? 80.566 21.113 63.211 1.00 56.56 112 PRO A C 1
ATOM 817 O O . PRO A 1 113 ? 81.443 21.852 62.764 1.00 55.58 112 PRO A O 1
ATOM 821 N N . HIS A 1 114 ? 80.826 20.065 63.988 1.00 57.39 113 HIS A N 1
ATOM 822 C CA . HIS A 1 114 ? 82.194 19.749 64.399 1.00 59.39 113 HIS A CA 1
ATOM 823 C C . HIS A 1 114 ? 82.758 18.474 63.751 1.00 59.69 113 HIS A C 1
ATOM 824 O O . HIS A 1 114 ? 83.888 18.062 64.047 1.00 60.28 113 HIS A O 1
ATOM 831 N N . ALA A 1 115 ? 81.977 17.891 62.838 1.00 59.24 114 ALA A N 1
ATOM 832 C CA . ALA A 1 115 ? 82.408 16.738 62.038 1.00 59.07 114 ALA A CA 1
ATOM 833 C C . ALA A 1 115 ? 83.759 16.956 61.346 1.00 57.75 114 ALA A C 1
ATOM 834 O O . ALA A 1 115 ? 83.970 17.971 60.694 1.00 58.58 114 ALA A O 1
ATOM 836 N N . GLU A 1 116 ? 84.658 15.981 61.502 1.00 57.49 115 GLU A N 1
ATOM 837 C CA A GLU A 1 116 ? 85.994 15.999 60.892 0.50 56.36 115 GLU A CA 1
ATOM 838 C CA B GLU A 1 116 ? 85.979 16.023 60.879 0.50 56.27 115 GLU A CA 1
ATOM 839 C C . GLU A 1 116 ? 85.932 15.126 59.641 1.00 55.52 115 GLU A C 1
ATOM 840 O O . GLU A 1 116 ? 85.538 13.965 59.721 1.00 53.39 115 GLU A O 1
ATOM 851 N N . PRO A 1 117 ? 86.295 15.675 58.471 1.00 54.82 116 PRO A N 1
ATOM 852 C CA . PRO A 1 117 ? 86.255 14.820 57.293 1.00 53.18 116 PRO A CA 1
ATOM 853 C C . PRO A 1 117 ? 87.135 13.575 57.396 1.00 52.77 116 PRO A C 1
ATOM 854 O O . PRO A 1 117 ? 88.181 13.582 58.062 1.00 51.06 116 PRO A O 1
ATOM 858 N N . ARG A 1 118 ? 86.661 12.509 56.764 1.00 52.34 117 ARG A N 1
ATOM 859 C CA . ARG A 1 118 ? 87.398 11.269 56.649 1.00 51.87 117 ARG A CA 1
ATOM 860 C C . ARG A 1 118 ? 88.370 11.440 55.498 1.00 52.12 117 ARG A C 1
ATOM 861 O O . ARG A 1 118 ? 89.456 10.842 55.491 1.00 51.94 117 ARG A O 1
ATOM 863 N N . TYR A 1 119 ? 87.949 12.236 54.511 1.00 52.66 118 TYR A N 1
ATOM 864 C CA . TYR A 1 119 ? 88.780 12.608 53.385 1.00 52.77 118 TYR A CA 1
ATOM 865 C C . TYR A 1 119 ? 88.374 13.992 52.884 1.00 52.37 118 TYR A C 1
ATOM 866 O O . TYR A 1 119 ? 87.197 14.327 52.825 1.00 52.74 118 TYR A O 1
ATOM 875 N N . ALA A 1 120 ? 89.365 14.791 52.524 1.00 52.18 119 ALA A N 1
ATOM 876 C CA . ALA A 1 120 ? 89.125 16.123 52.009 1.00 53.23 119 ALA A CA 1
ATOM 877 C C . ALA A 1 120 ? 90.253 16.497 51.071 1.00 54.41 119 ALA A C 1
ATOM 878 O O . ALA A 1 120 ? 91.414 16.540 51.471 1.00 56.60 119 ALA A O 1
ATOM 880 N N . ALA A 1 121 ? 89.911 16.711 49.809 1.00 55.82 120 ALA A N 1
ATOM 881 C CA . ALA A 1 121 ? 90.846 17.258 48.854 1.00 57.21 120 ALA A CA 1
ATOM 882 C C . ALA A 1 121 ? 91.199 18.674 49.348 1.00 59.74 120 ALA A C 1
ATOM 883 O O . ALA A 1 121 ? 90.355 19.360 49.938 1.00 58.74 120 ALA A O 1
ATOM 885 N N . PRO A 1 122 ? 92.443 19.121 49.111 1.00 63.14 121 PRO A N 1
ATOM 886 C CA . PRO A 1 122 ? 92.840 20.460 49.566 1.00 64.33 121 PRO A CA 1
ATOM 887 C C . PRO A 1 122 ? 92.124 21.576 48.814 1.00 63.49 121 PRO A C 1
ATOM 888 O O . PRO A 1 122 ? 91.720 21.388 47.660 1.00 61.24 121 PRO A O 1
ATOM 892 N N . GLN A 1 123 ? 91.957 22.724 49.470 1.00 63.93 122 GLN A N 1
ATOM 893 C CA . GLN A 1 123 ? 91.420 23.892 48.793 1.00 64.31 122 GLN A CA 1
ATOM 894 C C . GLN A 1 123 ? 92.469 24.307 47.770 1.00 63.87 122 GLN A C 1
ATOM 895 O O . GLN A 1 123 ? 93.663 24.279 48.074 1.00 63.11 122 GLN A O 1
ATOM 901 N N . PRO A 1 124 ? 92.040 24.667 46.549 1.00 65.04 123 PRO A N 1
ATOM 902 C CA . PRO A 1 124 ? 93.027 25.150 45.581 1.00 65.42 123 PRO A CA 1
ATOM 903 C C . PRO A 1 124 ? 93.664 26.474 46.048 1.00 63.73 123 PRO A C 1
ATOM 904 O O . PRO A 1 124 ? 93.053 27.227 46.806 1.00 61.49 123 PRO A O 1
ATOM 908 N N . ALA A 1 125 ? 94.895 26.728 45.626 1.00 64.23 124 ALA A N 1
ATOM 909 C CA . ALA A 1 125 ? 95.595 27.946 46.035 1.00 65.85 124 ALA A CA 1
ATOM 910 C C . ALA A 1 125 ? 94.880 29.194 45.524 1.00 65.90 124 ALA A C 1
ATOM 911 O O . ALA A 1 125 ? 94.737 29.386 44.314 1.00 65.91 124 ALA A O 1
ATOM 913 N N . ILE A 1 126 ? 94.408 30.011 46.465 1.00 65.90 125 ILE A N 1
ATOM 914 C CA . ILE A 1 126 ? 93.800 31.307 46.166 1.00 63.97 125 ILE A CA 1
ATOM 915 C C . ILE A 1 126 ? 94.559 32.362 46.969 1.00 65.02 125 ILE A C 1
ATOM 916 O O . ILE A 1 126 ? 94.796 32.165 48.160 1.00 64.31 125 ILE A O 1
ATOM 921 N N . PRO A 1 127 ? 94.966 33.472 46.318 1.00 65.50 126 PRO A N 1
ATOM 922 C CA . PRO A 1 127 ? 95.671 34.531 47.022 1.00 65.16 126 PRO A CA 1
ATOM 923 C C . PRO A 1 127 ? 94.855 35.077 48.183 1.00 65.81 126 PRO A C 1
ATOM 924 O O . PRO A 1 127 ? 93.630 35.048 48.125 1.00 66.22 126 PRO A O 1
ATOM 928 N N . PRO A 1 128 ? 95.523 35.569 49.239 1.00 66.33 127 PRO A N 1
ATOM 929 C CA . PRO A 1 128 ? 94.778 36.188 50.345 1.00 66.11 127 PRO A CA 1
ATOM 930 C C .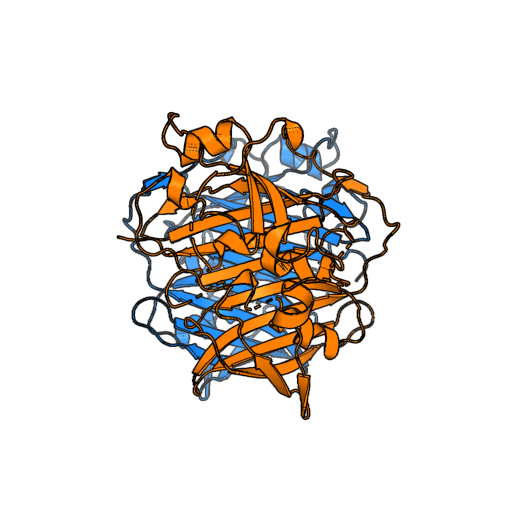 PRO A 1 128 ? 93.860 37.313 49.879 1.00 65.74 127 PRO A C 1
ATOM 931 O O . PRO A 1 128 ? 94.128 37.958 48.862 1.00 63.76 127 PRO A O 1
ATOM 935 N N . GLN A 1 129 ? 92.782 37.531 50.625 1.00 66.21 128 GLN A N 1
ATOM 936 C CA . GLN A 1 129 ? 91.803 38.555 50.293 1.00 67.08 128 GLN A CA 1
ATOM 937 C C . GLN A 1 129 ? 92.445 39.944 50.111 1.00 70.04 128 GLN A C 1
ATOM 938 O O . GLN A 1 129 ? 92.010 40.721 49.256 1.00 69.40 128 GLN A O 1
ATOM 944 N N . HIS A 1 130 ? 93.476 40.245 50.902 1.00 72.93 129 HIS A N 1
ATOM 945 C CA . HIS A 1 130 ? 94.144 41.545 50.827 1.00 75.28 129 HIS A CA 1
ATOM 946 C C . HIS A 1 130 ? 94.923 41.735 49.519 1.00 75.25 129 HIS A C 1
ATOM 947 O O . HIS A 1 130 ? 95.101 42.863 49.070 1.00 75.12 129 HIS A O 1
ATOM 954 N N . GLN A 1 131 ? 95.374 40.640 48.903 1.00 75.41 130 GLN A N 1
ATOM 955 C CA . GLN A 1 131 ? 96.055 40.722 47.599 1.00 75.90 130 GLN A CA 1
ATOM 956 C C . GLN A 1 131 ? 95.067 40.753 46.433 1.00 74.10 130 GLN A C 1
ATOM 957 O O . GLN A 1 131 ? 95.467 40.955 45.289 1.00 73.19 130 GLN A O 1
ATOM 963 N N . CYS A 1 132 ? 93.784 40.551 46.728 1.00 73.34 131 CYS A N 1
ATOM 964 C CA . CYS A 1 132 ? 92.736 40.517 45.706 1.00 71.67 131 CYS A CA 1
ATOM 965 C C . CYS A 1 132 ? 92.223 41.915 45.397 1.00 71.71 131 CYS A C 1
ATOM 966 O O . CYS A 1 132 ? 92.413 42.852 46.178 1.00 71.48 131 CYS A O 1
ATOM 969 N N . ARG A 1 133 ? 91.530 42.017 44.268 1.00 71.14 132 ARG A N 1
ATOM 970 C CA . ARG A 1 133 ? 91.089 43.283 43.727 1.00 71.45 132 ARG A CA 1
ATOM 971 C C . ARG A 1 133 ? 89.575 43.347 43.528 1.00 69.84 132 ARG A C 1
ATOM 972 O O . ARG A 1 133 ? 88.969 42.458 42.940 1.00 67.72 132 ARG A O 1
ATOM 980 N N . ARG A 1 134 ? 88.984 44.432 44.014 1.00 70.07 133 ARG A N 1
ATOM 981 C CA . ARG A 1 134 ? 87.551 44.669 43.928 1.00 70.35 133 ARG A CA 1
ATOM 982 C C . ARG A 1 134 ? 87.278 45.809 42.944 1.00 71.07 133 ARG A C 1
ATOM 983 O O . ARG A 1 134 ? 88.091 46.721 42.791 1.00 70.09 133 ARG A O 1
ATOM 991 N N . VAL A 1 135 ? 86.136 45.731 42.267 1.00 69.95 134 VAL A N 1
ATOM 992 C CA . VAL A 1 135 ? 85.696 46.771 41.339 1.00 69.26 134 VAL A CA 1
ATOM 993 C C . VAL A 1 135 ? 84.570 47.556 42.022 1.00 70.29 134 VAL A C 1
ATOM 994 O O . VAL A 1 135 ? 83.501 47.008 42.293 1.00 69.57 134 VAL A O 1
ATOM 998 N N . ASP A 1 136 ? 84.826 48.828 42.327 1.00 72.02 135 ASP A N 1
ATOM 999 C CA . ASP A 1 136 ? 83.835 49.671 43.010 1.00 72.82 135 ASP A CA 1
ATOM 1000 C C . ASP A 1 136 ? 82.616 49.822 42.102 1.00 72.52 135 ASP A C 1
ATOM 1001 O O . ASP A 1 136 ? 82.753 50.305 40.977 1.00 73.02 135 ASP A O 1
ATOM 1003 N N . PRO A 1 137 ? 81.431 49.362 42.569 1.00 73.11 136 PRO A N 1
ATOM 1004 C CA . PRO A 1 137 ? 80.268 49.473 41.699 1.00 71.79 136 PRO A CA 1
ATOM 1005 C C . PRO A 1 137 ? 79.954 50.931 41.443 1.00 70.70 136 PRO A C 1
ATOM 1006 O O . PRO A 1 137 ? 79.933 51.751 42.382 1.00 69.07 136 PRO A O 1
ATOM 1010 N N . ARG A 1 138 ? 79.747 51.255 40.170 1.00 68.80 137 ARG A N 1
ATOM 1011 C CA . ARG A 1 138 ? 79.384 52.610 39.803 1.00 66.58 137 ARG A CA 1
ATOM 1012 C C . ARG A 1 138 ? 77.883 52.720 39.997 1.00 63.04 137 ARG A C 1
ATOM 1013 O O . ARG A 1 138 ? 77.201 51.714 40.270 1.00 60.78 137 ARG A O 1
ATOM 1018 N N . GLN A 1 139 ? 77.380 53.940 39.923 1.00 59.02 138 GLN A N 1
ATOM 1019 C CA . GLN A 1 139 ? 75.954 54.189 40.113 1.00 58.22 138 GLN A CA 1
ATOM 1020 C C . GLN A 1 139 ? 75.166 53.627 38.925 1.00 55.56 138 GLN A C 1
ATOM 1021 O O . GLN A 1 139 ? 75.658 53.570 37.794 1.00 54.28 138 GLN A O 1
ATOM 1027 N N . SER A 1 140 ? 73.946 53.207 39.220 1.00 53.50 139 SER A N 1
ATOM 1028 C CA . SER A 1 140 ? 73.073 52.560 38.273 1.00 52.52 139 SER A CA 1
ATOM 1029 C C . SER A 1 140 ? 71.659 53.051 38.529 1.00 52.57 139 SER A C 1
ATOM 1030 O O . SER A 1 140 ? 71.344 53.530 39.626 1.00 52.69 139 SER A O 1
ATOM 1033 N N . HIS A 1 141 ? 70.815 52.957 37.507 1.00 52.81 140 HIS A N 1
ATOM 1034 C CA . HIS A 1 141 ? 69.400 53.288 37.637 1.00 51.59 140 HIS A CA 1
ATOM 1035 C C . HIS A 1 141 ? 68.694 52.174 38.407 1.00 51.49 140 HIS A C 1
ATOM 1036 O O . HIS A 1 141 ? 67.577 52.344 38.906 1.00 50.67 140 HIS A O 1
ATOM 1043 N N . LEU A 1 142 ? 69.325 51.008 38.470 1.00 51.19 141 LEU A N 1
ATOM 1044 C CA . LEU A 1 142 ? 68.741 49.929 39.232 1.00 51.98 141 LEU A CA 1
ATOM 1045 C C . LEU A 1 142 ? 68.622 50.417 40.675 1.00 53.37 141 LEU A C 1
ATOM 1046 O O . LEU A 1 142 ? 69.510 51.127 41.163 1.00 50.80 141 LEU A O 1
ATOM 1051 N N . PRO A 1 143 ? 67.530 50.029 41.363 1.00 55.76 142 PRO A N 1
ATOM 1052 C CA . PRO A 1 143 ? 67.266 50.474 42.736 1.00 55.94 142 PRO A CA 1
ATOM 1053 C C . PRO A 1 143 ? 68.442 50.205 43.671 1.00 54.77 142 PRO A C 1
ATOM 1054 O O . PRO A 1 143 ? 68.907 49.072 43.785 1.00 52.52 142 PRO A O 1
ATOM 1058 N N . ASP A 1 144 ? 68.934 51.276 44.284 1.00 55.22 143 ASP A N 1
ATOM 1059 C CA . ASP A 1 144 ? 70.097 51.235 45.170 1.00 55.47 143 ASP A CA 1
ATOM 1060 C C . ASP A 1 144 ? 71.292 50.567 44.467 1.00 53.79 143 ASP A C 1
ATOM 1061 O O . ASP A 1 144 ? 72.026 49.793 45.060 1.00 54.21 143 ASP A O 1
ATOM 1066 N N . ASP A 1 145 ? 71.452 50.913 43.189 1.00 54.01 144 ASP A N 1
ATOM 1067 C CA . ASP A 1 145 ? 72.525 50.428 42.291 1.00 55.72 144 ASP A CA 1
ATOM 1068 C C . ASP A 1 145 ? 72.493 48.922 41.946 1.00 55.59 144 ASP A C 1
ATOM 1069 O O . ASP A 1 145 ? 73.502 48.355 41.513 1.00 55.53 144 ASP A O 1
ATOM 1074 N N . GLY A 1 146 ? 71.310 48.323 42.064 1.00 53.46 145 GLY A N 1
ATOM 1075 C CA . GLY A 1 146 ? 71.059 46.935 41.691 1.00 52.99 145 GLY A CA 1
ATOM 1076 C C . GLY A 1 146 ? 71.981 45.852 42.244 1.00 51.94 145 GLY A C 1
ATOM 1077 O O . GLY A 1 146 ? 72.769 46.080 43.171 1.00 48.97 145 GLY A O 1
ATOM 1078 N N . PHE A 1 147 ? 71.890 44.667 41.643 1.00 50.77 146 PHE A N 1
ATOM 1079 C CA . PHE A 1 147 ? 72.547 43.488 42.195 1.00 48.59 146 PHE A CA 1
ATOM 1080 C C . PHE A 1 147 ? 74.013 43.676 42.609 1.00 47.17 146 PHE A C 1
ATOM 1081 O O . PHE A 1 147 ? 74.403 43.259 43.702 1.00 45.48 146 PHE A O 1
ATOM 1089 N N . LEU A 1 148 ? 74.806 44.305 41.744 1.00 47.96 147 LEU A N 1
ATOM 1090 C CA . LEU A 1 148 ? 76.259 44.443 41.971 1.00 49.07 147 LEU A CA 1
ATOM 1091 C C . LEU A 1 148 ? 76.634 45.116 43.290 1.00 49.32 147 LEU A C 1
ATOM 1092 O O . LEU A 1 148 ? 77.764 44.940 43.777 1.00 50.47 147 LEU A O 1
ATOM 1097 N N . ALA A 1 149 ? 75.690 45.879 43.855 1.00 48.65 148 ALA A N 1
ATOM 1098 C CA . ALA A 1 149 ? 75.885 46.593 45.137 1.00 48.28 148 ALA A CA 1
ATOM 1099 C C . ALA A 1 149 ? 75.416 45.800 46.365 1.00 47.60 148 ALA A C 1
ATOM 1100 O O . ALA A 1 149 ? 75.512 46.285 47.496 1.00 46.15 148 ALA A O 1
ATOM 1102 N N . ARG A 1 150 ? 74.909 44.591 46.130 1.00 46.70 149 ARG A N 1
ATOM 1103 C CA . ARG A 1 150 ? 74.416 43.703 47.200 1.00 46.23 149 ARG A CA 1
ATOM 1104 C C . ARG A 1 150 ? 75.510 42.764 47.762 1.00 46.40 149 ARG A C 1
ATOM 1105 O O . ARG A 1 150 ? 75.382 42.220 48.883 1.00 43.95 149 ARG A O 1
ATOM 1113 N N . VAL A 1 151 ? 76.589 42.620 46.995 1.00 43.67 150 VAL A N 1
ATOM 1114 C CA . VAL A 1 151 ? 77.687 41.755 47.357 1.00 44.78 150 VAL A CA 1
ATOM 1115 C C . VAL A 1 151 ? 79.012 42.414 47.044 1.00 46.12 150 VAL A C 1
ATOM 1116 O O . VAL A 1 151 ? 79.137 43.137 46.043 1.00 45.04 150 VAL A O 1
ATOM 1120 N N . ASP A 1 152 ? 80.005 42.134 47.891 1.00 47.92 151 ASP A N 1
ATOM 1121 C CA . ASP A 1 152 ? 81.374 42.580 47.659 1.00 48.72 151 ASP A CA 1
ATOM 1122 C C . ASP A 1 152 ? 82.058 41.338 47.123 1.00 48.79 151 ASP A C 1
ATOM 1123 O O . ASP A 1 152 ? 81.944 40.276 47.718 1.00 47.94 151 ASP A O 1
ATOM 1128 N N . VAL A 1 153 ? 82.716 41.468 45.974 1.00 49.86 152 VAL A N 1
ATOM 1129 C CA . VAL A 1 153 ? 83.387 40.361 45.324 1.00 49.48 152 VAL A CA 1
ATOM 1130 C C . VAL A 1 153 ? 84.822 40.772 45.028 1.00 50.61 152 VAL A C 1
ATOM 1131 O O . VAL A 1 153 ? 85.060 41.693 44.264 1.00 50.85 152 VAL A O 1
ATOM 1135 N N . ASP A 1 154 ? 85.767 40.091 45.658 1.00 52.10 153 ASP A N 1
ATOM 1136 C CA . ASP A 1 154 ? 87.185 40.349 45.477 1.00 52.99 153 ASP A CA 1
ATOM 1137 C C . ASP A 1 154 ? 87.709 39.271 44.575 1.00 54.27 153 ASP A C 1
ATOM 1138 O O . ASP A 1 154 ? 87.489 38.089 44.848 1.00 55.72 153 ASP A O 1
ATOM 1143 N N . PHE A 1 155 ? 88.397 39.662 43.513 1.00 53.58 154 PHE A N 1
ATOM 1144 C CA . PHE A 1 155 ? 88.942 38.717 42.550 1.00 55.17 154 PHE A CA 1
ATOM 1145 C C . PHE A 1 155 ? 90.450 38.595 42.705 1.00 55.37 154 PHE A C 1
ATOM 1146 O O . PHE A 1 155 ? 91.118 39.574 43.000 1.00 54.75 154 PHE A O 1
ATOM 1154 N N . SER A 1 156 ? 90.991 37.400 42.491 1.00 55.08 155 SER A N 1
ATOM 1155 C CA . SER A 1 156 ? 92.429 37.258 42.409 1.00 55.54 155 SER A CA 1
ATOM 1156 C C . SER A 1 156 ? 92.892 38.170 41.262 1.00 56.53 155 SER A C 1
ATOM 1157 O O . SER A 1 156 ? 92.087 38.525 40.401 1.00 56.36 155 SER A O 1
ATOM 1160 N N . PRO A 1 157 ? 94.179 38.568 41.254 1.00 57.50 156 PRO A N 1
ATOM 1161 C CA . PRO A 1 157 ? 94.707 39.350 40.137 1.00 57.88 156 PRO A CA 1
ATOM 1162 C C . PRO A 1 157 ? 94.474 38.714 38.760 1.00 57.48 156 PRO A C 1
ATOM 1163 O O . PRO A 1 157 ? 94.087 39.395 37.811 1.00 56.20 156 PRO A O 1
ATOM 1167 N N . ASP A 1 158 ? 94.695 37.413 38.648 1.00 57.70 157 ASP A N 1
ATOM 1168 C CA . ASP A 1 158 ? 94.460 36.744 37.377 1.00 58.83 157 ASP A CA 1
ATOM 1169 C C . ASP A 1 158 ? 92.989 36.775 36.976 1.00 58.05 157 ASP A C 1
ATOM 1170 O O . ASP A 1 158 ? 92.666 36.865 35.786 1.00 57.88 157 ASP A O 1
ATOM 1175 N N . SER A 1 159 ? 92.097 36.674 37.957 1.00 57.53 158 SER A N 1
ATOM 1176 C CA . SER A 1 159 ? 90.662 36.712 37.665 1.00 57.05 158 SER A CA 1
ATOM 1177 C C . SER A 1 159 ? 90.236 38.104 37.202 1.00 56.47 158 SER A C 1
ATOM 1178 O O . SER A 1 159 ? 89.455 38.249 36.249 1.00 53.83 158 SER A O 1
ATOM 1181 N N . TYR A 1 160 ? 90.757 39.125 37.880 1.00 57.78 159 TYR A N 1
ATOM 1182 C CA . TYR A 1 160 ? 90.503 40.512 37.487 1.00 59.08 159 TYR A CA 1
ATOM 1183 C C . TYR A 1 160 ? 91.007 40.723 36.073 1.00 59.20 159 TYR A C 1
ATOM 1184 O O . TYR A 1 160 ? 90.288 41.235 35.218 1.00 60.63 159 TYR A O 1
ATOM 1193 N N . ALA A 1 161 ? 92.252 40.329 35.835 1.00 59.15 160 ALA A N 1
ATOM 1194 C CA . ALA A 1 161 ? 92.856 40.466 34.508 1.00 59.32 160 ALA A CA 1
ATOM 1195 C C . ALA A 1 161 ? 91.970 39.829 33.456 1.00 58.24 160 ALA A C 1
ATOM 1196 O O . ALA A 1 161 ? 91.808 40.364 32.365 1.00 58.80 160 ALA A O 1
ATOM 1198 N N . ALA A 1 162 ? 91.394 38.684 33.795 1.00 58.70 161 ALA A N 1
ATOM 1199 C CA . ALA A 1 162 ? 90.524 37.957 32.868 1.00 59.07 161 ALA A CA 1
ATOM 1200 C C . ALA A 1 162 ? 89.245 38.737 32.555 1.00 58.57 161 ALA A C 1
ATOM 1201 O O . ALA A 1 162 ? 88.872 38.910 31.401 1.00 59.55 161 ALA A O 1
ATOM 1203 N N . LEU A 1 163 ? 88.572 39.195 33.601 1.00 58.51 162 LEU A N 1
ATOM 1204 C CA . LEU A 1 163 ? 87.329 39.943 33.454 1.00 58.44 162 LEU A CA 1
ATOM 1205 C C . LEU A 1 163 ? 87.547 41.283 32.748 1.00 59.88 162 LEU A C 1
ATOM 1206 O O . LEU A 1 163 ? 86.703 41.693 31.946 1.00 59.64 162 LEU A O 1
ATOM 1211 N N . ALA A 1 164 ? 88.675 41.943 33.043 1.00 60.06 163 ALA A N 1
ATOM 1212 C CA . ALA A 1 164 ? 89.036 43.215 32.416 1.00 60.84 163 ALA A CA 1
ATOM 1213 C C . ALA A 1 164 ? 89.696 43.052 31.048 1.00 63.05 163 ALA A C 1
ATOM 1214 O O . ALA A 1 164 ? 90.132 44.038 30.474 1.00 63.86 163 ALA A O 1
ATOM 1216 N N . ARG A 1 165 ? 89.789 41.822 30.539 1.00 65.85 164 ARG A N 1
ATOM 1217 C CA . ARG A 1 165 ? 90.340 41.538 29.205 1.00 67.95 164 ARG A CA 1
ATOM 1218 C C . ARG A 1 165 ? 91.817 41.949 28.995 1.00 70.14 164 ARG A C 1
ATOM 1219 O O . ARG A 1 165 ? 92.285 41.981 27.853 1.00 70.89 164 ARG A O 1
ATOM 1227 N N . GLU A 1 166 ? 92.551 42.224 30.080 1.00 71.27 165 GLU A N 1
ATOM 1228 C CA . GLU A 1 166 ? 93.959 42.649 29.999 1.00 73.38 165 GLU A CA 1
ATOM 1229 C C . GLU A 1 166 ? 94.949 41.460 30.053 1.00 76.25 165 GLU A C 1
ATOM 1230 O O . GLU A 1 166 ? 96.120 41.627 30.429 1.00 75.56 165 GLU A O 1
ATOM 1236 N N . ARG A 1 167 ? 94.471 40.272 29.671 1.00 79.91 166 ARG A N 1
ATOM 1237 C CA . ARG A 1 167 ? 95.272 39.039 29.673 1.00 82.56 166 ARG A CA 1
ATOM 1238 C C . ARG A 1 167 ? 94.570 37.948 28.863 1.00 84.75 166 ARG A C 1
ATOM 1239 O O . ARG A 1 167 ? 93.351 37.993 28.683 1.00 84.91 166 ARG A O 1
ATOM 1241 N N . THR A 1 168 ? 95.345 36.975 28.380 1.00 87.88 167 THR A N 1
ATOM 1242 C CA . THR A 1 168 ? 94.812 35.842 27.596 1.00 90.06 167 THR A CA 1
ATOM 1243 C C . THR A 1 168 ? 93.982 34.853 28.443 1.00 90.96 167 THR A C 1
ATOM 1244 O O . THR A 1 168 ? 94.408 34.461 29.534 1.00 91.26 167 THR A O 1
ATOM 1246 N N . VAL A 1 169 ? 92.815 34.446 27.930 1.00 91.45 168 VAL A N 1
ATOM 1247 C CA . VAL A 1 169 ? 91.913 33.521 28.648 1.00 91.81 168 VAL A CA 1
ATOM 1248 C C . VAL A 1 169 ? 91.973 32.080 28.101 1.00 91.48 168 VAL A C 1
ATOM 1249 O O . VAL A 1 169 ? 91.080 31.653 27.354 1.00 91.14 168 VAL A O 1
ATOM 1251 N N . THR A 1 170 ? 93.010 31.334 28.505 1.00 90.20 169 THR A N 1
ATOM 1252 C CA . THR A 1 170 ? 93.243 29.959 28.014 1.00 88.68 169 THR A CA 1
ATOM 1253 C C . THR A 1 170 ? 92.210 28.969 28.551 1.00 87.12 169 THR A C 1
ATOM 1254 O O . THR A 1 170 ? 91.611 28.205 27.784 1.00 86.42 169 THR A O 1
ATOM 1258 N N . THR A 1 171 ? 92.046 28.960 29.877 1.00 84.66 170 THR A N 1
ATOM 1259 C CA . THR A 1 171 ? 91.015 28.154 30.535 1.00 81.15 170 THR A CA 1
ATOM 1260 C C . THR A 1 171 ? 90.177 29.057 31.442 1.00 76.35 170 THR A C 1
ATOM 1261 O O . THR A 1 171 ? 90.722 29.874 32.182 1.00 75.29 170 THR A O 1
ATOM 1265 N N . PRO A 1 172 ? 88.845 28.896 31.395 1.00 71.66 171 PRO A N 1
ATOM 1266 C CA . PRO A 1 172 ? 87.911 29.722 32.138 1.00 69.04 171 PRO A CA 1
ATOM 1267 C C . PRO A 1 172 ? 87.927 29.391 33.623 1.00 65.70 171 PRO A C 1
ATOM 1268 O O . PRO A 1 172 ? 87.542 28.296 34.007 1.00 64.23 171 PRO A O 1
ATOM 1272 N N . GLU A 1 173 ? 88.386 30.332 34.439 1.00 63.04 172 GLU A N 1
ATOM 1273 C CA . GLU A 1 173 ? 88.464 30.130 35.868 1.00 61.50 172 GLU A CA 1
ATOM 1274 C C . GLU A 1 173 ? 88.433 31.464 36.617 1.00 57.69 172 GLU A C 1
ATOM 1275 O O . GLU A 1 173 ? 89.174 32.385 36.290 1.00 57.52 172 GLU A O 1
ATOM 1281 N N . LEU A 1 174 ? 87.566 31.581 37.612 1.00 53.87 173 LEU A N 1
ATOM 1282 C CA . LEU A 1 174 ? 87.567 32.767 38.458 1.00 52.95 173 LEU A CA 1
ATOM 1283 C C . LEU A 1 174 ? 87.714 32.319 39.893 1.00 52.12 173 LEU A C 1
ATOM 1284 O O . LEU A 1 174 ? 87.257 31.246 40.257 1.00 52.58 173 LEU A O 1
ATOM 1289 N N . CYS A 1 175 ? 88.389 33.125 40.696 1.00 52.05 174 CYS A N 1
ATOM 1290 C CA . CYS A 1 175 ? 88.467 32.857 42.121 1.00 52.89 174 CYS A CA 1
ATOM 1291 C C . CYS A 1 175 ? 88.701 34.125 42.922 1.00 51.63 174 CYS A C 1
ATOM 1292 O O . CYS A 1 175 ? 89.022 35.199 42.392 1.00 50.92 174 CYS A O 1
ATOM 1295 N N . GLY A 1 176 ? 88.516 34.001 44.219 1.00 50.01 175 GLY A N 1
ATOM 1296 C CA . GLY A 1 176 ? 88.615 35.138 45.080 1.00 48.25 175 GLY A CA 1
ATOM 1297 C C . GLY A 1 176 ? 87.713 34.937 46.269 1.00 47.52 175 GLY A C 1
ATOM 1298 O O . GLY A 1 176 ? 87.517 33.814 46.718 1.00 47.87 175 GLY A O 1
ATOM 1299 N N . TYR A 1 177 ? 87.179 36.043 46.778 1.00 47.04 176 TYR A N 1
ATOM 1300 C CA . TYR A 1 177 ? 86.338 36.039 47.961 1.00 46.49 176 TYR A CA 1
ATOM 1301 C C . TYR A 1 177 ? 85.019 36.751 47.685 1.00 45.31 176 TYR A C 1
ATOM 1302 O O . TYR A 1 177 ? 84.967 37.709 46.913 1.00 45.50 176 TYR A O 1
ATOM 1311 N N . VAL A 1 178 ? 83.959 36.263 48.313 1.00 44.35 177 VAL A N 1
ATOM 1312 C CA . VAL A 1 178 ? 82.635 36.847 48.170 1.00 44.05 177 VAL A CA 1
ATOM 1313 C C . VAL A 1 178 ? 81.924 36.896 49.500 1.00 44.75 177 VAL A C 1
ATOM 1314 O O . VAL A 1 178 ? 82.117 36.020 50.356 1.00 44.76 177 VAL A O 1
ATOM 1318 N N . ASP A 1 179 ? 81.103 37.929 49.669 1.00 47.41 178 ASP A N 1
ATOM 1319 C CA . ASP A 1 179 ? 80.295 38.117 50.876 1.00 47.22 178 ASP A CA 1
ATOM 1320 C C . ASP A 1 179 ? 79.234 39.157 50.556 1.00 45.76 178 ASP A C 1
ATOM 1321 O O . ASP A 1 179 ? 79.301 39.809 49.508 1.00 46.99 178 ASP A O 1
ATOM 1326 N N . LEU A 1 180 ? 78.254 39.299 51.434 1.00 46.28 179 LEU A N 1
ATOM 1327 C CA . LEU A 1 180 ? 77.305 40.411 51.362 1.00 46.95 179 LEU A CA 1
ATOM 1328 C C . LEU A 1 180 ? 78.077 41.739 51.453 1.00 46.63 179 LEU A C 1
ATOM 1329 O O . LEU A 1 180 ? 79.124 41.816 52.087 1.00 44.89 179 LEU A O 1
ATOM 1334 N N . SER A 1 181 ? 77.560 42.782 50.814 1.00 46.97 180 SER A N 1
ATOM 1335 C CA . SER A 1 181 ? 78.282 44.045 50.743 1.00 47.13 180 SER A CA 1
ATOM 1336 C C . SER A 1 181 ? 78.371 44.797 52.099 1.00 48.66 180 SER A C 1
ATOM 1337 O O . SER A 1 181 ? 77.469 44.731 52.959 1.00 47.54 180 SER A O 1
ATOM 1340 N N . ALA A 1 182 ? 79.481 45.513 52.254 1.00 48.13 181 ALA A N 1
ATOM 1341 C CA . ALA A 1 182 ? 79.706 46.406 53.380 1.00 47.52 181 ALA A CA 1
ATOM 1342 C C . ALA A 1 182 ? 78.572 47.424 53.394 1.00 49.01 181 ALA A C 1
ATOM 1343 O O . ALA A 1 182 ? 77.954 47.655 54.428 1.00 49.93 181 ALA A O 1
ATOM 1345 N N . ARG A 1 183 ? 78.282 47.982 52.216 1.00 49.43 182 ARG A N 1
ATOM 1346 C CA . ARG A 1 183 ? 77.202 48.946 52.006 1.00 48.08 182 ARG A CA 1
ATOM 1347 C C . ARG A 1 183 ? 75.850 48.549 52.614 1.00 47.36 182 ARG A C 1
ATOM 1348 O O . ARG A 1 183 ? 75.138 49.382 53.163 1.00 47.33 182 ARG A O 1
ATOM 1356 N N . ASP A 1 184 ? 75.485 47.282 52.468 1.00 48.09 183 ASP A N 1
ATOM 1357 C CA . ASP A 1 184 ? 74.185 46.780 52.925 1.00 47.87 183 ASP A CA 1
ATOM 1358 C C . ASP A 1 184 ? 74.185 46.314 54.370 1.00 48.58 183 ASP A C 1
ATOM 1359 O O . ASP A 1 184 ? 73.135 45.864 54.881 1.00 47.25 183 ASP A O 1
ATOM 1364 N N . GLY A 1 185 ? 75.349 46.383 55.021 1.00 48.88 184 GLY A N 1
ATOM 1365 C CA . GLY A 1 185 ? 75.434 46.011 56.434 1.00 49.89 184 GLY A CA 1
ATOM 1366 C C . GLY A 1 185 ? 76.479 44.990 56.859 1.00 50.85 184 GLY A C 1
ATOM 1367 O O . GLY A 1 185 ? 76.384 44.463 57.958 1.00 51.06 184 GLY A O 1
ATOM 1368 N N . GLY A 1 186 ? 77.480 44.732 56.015 1.00 51.89 185 GLY A N 1
ATOM 1369 C CA . GLY A 1 186 ? 78.598 43.862 56.375 1.00 51.28 185 GLY A CA 1
ATOM 1370 C C . GLY A 1 186 ? 78.320 42.383 56.133 1.00 52.14 185 GLY A C 1
ATOM 1371 O O . GLY A 1 186 ? 77.264 41.994 55.601 1.00 51.58 185 GLY A O 1
ATOM 1372 N N . SER A 1 187 ? 79.275 41.557 56.561 1.00 51.52 186 SER A N 1
ATOM 1373 C CA . SER A 1 187 ? 79.210 40.102 56.406 1.00 50.89 186 SER A CA 1
ATOM 1374 C C . SER A 1 187 ? 77.903 39.481 56.882 1.00 50.80 186 SER A C 1
ATOM 1375 O O . SER A 1 187 ? 77.304 39.919 57.849 1.00 48.97 186 SER A O 1
ATOM 1378 N N . ALA A 1 188 ? 77.488 38.428 56.188 1.00 53.65 187 ALA A N 1
ATOM 1379 C CA . ALA A 1 188 ? 76.297 37.661 56.537 1.00 54.54 187 ALA A CA 1
ATOM 1380 C C . ALA A 1 188 ? 76.285 37.251 58.014 1.00 55.99 187 ALA A C 1
ATOM 1381 O O . ALA A 1 188 ? 77.274 36.700 58.532 1.00 56.38 187 ALA A O 1
ATOM 1383 N N . LYS A 1 189 ? 75.166 37.503 58.693 1.00 56.40 188 LYS A N 1
ATOM 1384 C CA . LYS A 1 189 ? 75.001 37.021 60.076 1.00 58.30 188 LYS A CA 1
ATOM 1385 C C . LYS A 1 189 ? 74.846 35.498 60.101 1.00 58.50 188 LYS A C 1
ATOM 1386 O O . LYS A 1 189 ? 75.485 34.811 60.911 1.00 57.35 188 LYS A O 1
ATOM 1392 N N . ASP A 1 190 ? 73.984 34.986 59.221 1.00 58.48 189 ASP A N 1
ATOM 1393 C CA . ASP A 1 190 ? 73.799 33.552 59.068 1.00 57.77 189 ASP A CA 1
ATOM 1394 C C . ASP A 1 190 ? 74.326 33.088 57.697 1.00 56.19 189 ASP A C 1
ATOM 1395 O O . ASP A 1 190 ? 73.601 33.116 56.693 1.00 53.96 189 ASP A O 1
ATOM 1400 N N . PRO A 1 191 ? 75.593 32.645 57.654 1.00 54.29 190 PRO A N 1
ATOM 1401 C CA . PRO A 1 191 ? 76.220 32.160 56.428 1.00 53.69 190 PRO A CA 1
ATOM 1402 C C . PRO A 1 191 ? 75.377 31.160 55.640 1.00 51.27 190 PRO A C 1
ATOM 1403 O O . PRO A 1 191 ? 75.353 31.199 54.413 1.00 51.56 190 PRO A O 1
ATOM 1407 N N . LEU A 1 192 ? 74.693 30.277 56.348 1.00 49.96 191 LEU A N 1
ATOM 1408 C CA . LEU A 1 192 ? 73.941 29.205 55.705 1.00 49.97 191 LEU A CA 1
ATOM 1409 C C . LEU A 1 192 ? 72.807 29.751 54.886 1.00 49.06 191 LEU A C 1
ATOM 1410 O O . LEU A 1 192 ? 72.469 29.199 53.834 1.00 48.38 191 LEU A O 1
ATOM 1415 N N . ALA A 1 193 ? 72.222 30.840 55.378 1.00 48.31 192 ALA A N 1
ATOM 1416 C CA . ALA A 1 193 ? 71.126 31.516 54.691 1.00 47.84 192 ALA A CA 1
ATOM 1417 C C . ALA A 1 193 ? 71.622 32.155 53.399 1.00 46.43 192 ALA A C 1
ATOM 1418 O O . ALA A 1 193 ? 70.883 32.272 52.437 1.00 47.58 192 ALA A O 1
ATOM 1420 N N . PHE A 1 194 ? 72.896 32.545 53.394 1.00 47.31 193 PHE A N 1
ATOM 1421 C CA . PHE A 1 194 ? 73.524 33.295 52.290 1.00 46.25 193 PHE A CA 1
ATOM 1422 C C . PHE A 1 194 ? 74.133 32.404 51.204 1.00 45.84 193 PHE A C 1
ATOM 1423 O O . PHE A 1 194 ? 74.332 32.852 50.080 1.00 47.38 193 PHE A O 1
ATOM 1431 N N . LEU A 1 195 ? 74.421 31.145 51.532 1.00 45.76 194 LEU A N 1
ATOM 1432 C CA . LEU A 1 195 ? 75.022 30.223 50.555 1.00 44.50 194 LEU A CA 1
ATOM 1433 C C . LEU A 1 195 ? 74.238 30.142 49.232 1.00 44.41 194 LEU A C 1
ATOM 1434 O O . LEU A 1 195 ? 74.837 30.243 48.161 1.00 44.25 194 LEU A O 1
ATOM 1439 N N . PRO A 1 196 ? 72.903 29.990 49.294 1.00 44.74 195 PRO A N 1
ATOM 1440 C CA . PRO A 1 196 ? 72.138 29.920 48.031 1.00 45.11 195 PRO A CA 1
ATOM 1441 C C . PRO A 1 196 ? 72.272 31.156 47.134 1.00 45.97 195 PRO A C 1
ATOM 1442 O O . PRO A 1 196 ? 72.205 31.037 45.888 1.00 47.08 195 PRO A O 1
ATOM 1446 N N . LEU A 1 197 ? 72.471 32.333 47.734 1.00 44.92 196 LEU A N 1
ATOM 1447 C CA . LEU A 1 197 ? 72.764 33.537 46.947 1.00 45.50 196 LEU A CA 1
ATOM 1448 C C . LEU A 1 197 ? 74.215 33.529 46.478 1.00 45.11 196 LEU A C 1
ATOM 1449 O O . LEU A 1 197 ? 74.508 33.829 45.314 1.00 45.69 196 LEU A O 1
ATOM 1454 N N . ALA A 1 198 ? 75.116 33.200 47.393 1.00 43.61 197 ALA A N 1
ATOM 1455 C CA . ALA A 1 198 ? 76.559 33.158 47.118 1.00 42.67 197 ALA A CA 1
ATOM 1456 C C . ALA A 1 198 ? 76.903 32.332 45.889 1.00 43.65 197 ALA A C 1
ATOM 1457 O O . ALA A 1 198 ? 77.676 32.764 45.054 1.00 46.25 197 ALA A O 1
ATOM 1459 N N . VAL A 1 199 ? 76.300 31.160 45.750 1.00 44.82 198 VAL A N 1
ATOM 1460 C CA . VAL A 1 199 ? 76.605 30.264 44.635 1.00 45.28 198 VAL A CA 1
ATOM 1461 C C . VAL A 1 199 ? 76.250 30.881 43.272 1.00 45.86 198 VAL A C 1
ATOM 1462 O O . VAL A 1 199 ? 76.739 30.417 42.240 1.00 45.54 198 VAL A O 1
ATOM 1466 N N . ASP A 1 200 ? 75.363 31.879 43.281 1.00 47.78 199 ASP A N 1
ATOM 1467 C CA . ASP A 1 200 ? 74.926 32.590 42.073 1.00 48.21 199 ASP A CA 1
ATOM 1468 C C . ASP A 1 200 ? 75.245 34.078 42.149 1.00 46.75 199 ASP A C 1
ATOM 1469 O O . ASP A 1 200 ? 74.622 34.876 41.456 1.00 47.81 199 ASP A O 1
ATOM 1474 N N . ALA A 1 201 ? 76.218 34.458 42.967 1.00 45.95 200 ALA A N 1
ATOM 1475 C CA . ALA A 1 201 ? 76.529 35.881 43.140 1.00 46.21 200 ALA A CA 1
ATOM 1476 C C . ALA A 1 201 ? 77.770 36.340 42.365 1.00 47.87 200 ALA A C 1
ATOM 1477 O O . ALA A 1 201 ? 78.253 37.465 42.592 1.00 47.76 200 ALA A O 1
ATOM 1479 N N . LEU A 1 202 ? 78.271 35.496 41.452 1.00 47.59 201 LEU A N 1
ATOM 1480 C CA . LEU A 1 202 ? 79.507 35.817 40.716 1.00 48.35 201 LEU A CA 1
ATOM 1481 C C . LEU A 1 202 ? 79.261 36.079 39.228 1.00 47.50 201 LEU A C 1
ATOM 1482 O O . LEU A 1 202 ? 78.193 35.747 38.704 1.00 47.89 201 LEU A O 1
ATOM 1487 N N . PRO A 1 203 ? 80.254 36.680 38.533 1.00 49.27 202 PRO A N 1
ATOM 1488 C CA . PRO A 1 203 ? 80.082 36.922 37.092 1.00 48.27 202 PRO A CA 1
ATOM 1489 C C . PRO A 1 203 ? 79.863 35.608 36.373 1.00 48.38 202 PRO A C 1
ATOM 1490 O O . PRO A 1 203 ? 80.544 34.622 36.678 1.00 49.88 202 PRO A O 1
ATOM 1494 N N . PRO A 1 204 ? 78.864 35.551 35.486 1.00 47.91 203 PRO A N 1
ATOM 1495 C CA . PRO A 1 204 ? 78.678 34.329 34.718 1.00 47.69 203 PRO A CA 1
ATOM 1496 C C . PRO A 1 204 ? 79.980 33.917 34.027 1.00 47.82 203 PRO A C 1
ATOM 1497 O O . PRO A 1 204 ? 80.600 34.733 33.345 1.00 47.90 203 PRO A O 1
ATOM 1501 N N . ILE A 1 205 ? 80.387 32.666 34.236 1.00 48.48 204 ILE A N 1
ATOM 1502 C CA . ILE A 1 205 ? 81.662 32.149 33.720 1.00 48.53 204 ILE A CA 1
ATOM 1503 C C . ILE A 1 205 ? 81.748 32.179 32.171 1.00 47.76 204 ILE A C 1
ATOM 1504 O O . ILE A 1 205 ? 82.835 32.278 31.579 1.00 46.02 204 ILE A O 1
ATOM 1509 N N . VAL A 1 206 ? 80.593 32.143 31.528 1.00 47.29 205 VAL A N 1
ATOM 1510 C CA . VAL A 1 206 ? 80.533 32.143 30.085 1.00 48.60 205 VAL A CA 1
ATOM 1511 C C . VAL A 1 206 ? 81.073 33.431 29.469 1.00 49.94 205 VAL A C 1
ATOM 1512 O O . VAL A 1 206 ? 81.502 33.432 28.319 1.00 50.10 205 VAL A O 1
ATOM 1516 N N . SER A 1 207 ? 81.049 34.517 30.235 1.00 52.00 206 SER A N 1
ATOM 1517 C CA . SER A 1 207 ? 81.521 35.797 29.760 1.00 52.88 206 SER A CA 1
ATOM 1518 C C . SER A 1 207 ? 82.989 35.714 29.367 1.00 54.28 206 SER A C 1
ATOM 1519 O O . SER A 1 207 ? 83.424 36.475 28.522 1.00 55.42 206 SER A O 1
ATOM 1522 N N . LEU A 1 208 ? 83.735 34.786 29.970 1.00 54.29 207 LEU A N 1
ATOM 1523 C CA . LEU A 1 208 ? 85.157 34.590 29.664 1.00 55.20 207 LEU A CA 1
ATOM 1524 C C . LEU A 1 208 ? 85.438 33.831 28.370 1.00 57.05 207 LEU A C 1
ATOM 1525 O O . LEU A 1 208 ? 86.589 33.735 27.972 1.00 58.94 207 LEU A O 1
ATOM 1530 N N . LEU A 1 209 ? 84.395 33.317 27.718 1.00 58.65 208 LEU A N 1
ATOM 1531 C CA . LEU A 1 209 ? 84.537 32.366 26.598 1.00 59.05 208 LEU A CA 1
ATOM 1532 C C . LEU A 1 209 ? 83.822 32.744 25.291 1.00 59.48 208 LEU A C 1
ATOM 1533 O O . LEU A 1 209 ? 84.394 32.596 24.212 1.00 61.79 208 LEU A O 1
ATOM 1538 N N . VAL A 1 210 ? 82.553 33.136 25.374 1.00 56.75 209 VAL A N 1
ATOM 1539 C CA . VAL A 1 210 ? 81.818 33.642 24.202 1.00 55.33 209 VAL A CA 1
ATOM 1540 C C . VAL A 1 210 ? 81.339 35.052 24.564 1.00 55.99 209 VAL A C 1
ATOM 1541 O O . VAL A 1 210 ? 81.507 35.489 25.712 1.00 56.30 209 VAL A O 1
ATOM 1545 N N . ASP A 1 211 ? 80.754 35.766 23.609 1.00 55.76 210 ASP A N 1
ATOM 1546 C CA . ASP A 1 211 ? 80.427 37.178 23.845 1.00 56.62 210 ASP A CA 1
ATOM 1547 C C . ASP A 1 211 ? 78.999 37.407 24.373 1.00 55.57 210 ASP A C 1
ATOM 1548 O O . ASP A 1 211 ? 78.230 38.199 23.834 1.00 56.83 210 ASP A O 1
ATOM 1553 N N . TRP A 1 212 ? 78.666 36.679 25.434 1.00 54.18 211 TRP A N 1
ATOM 1554 C CA . TRP A 1 212 ? 77.422 36.848 26.179 1.00 52.80 211 TRP A CA 1
ATOM 1555 C C . TRP A 1 212 ? 77.840 37.049 27.618 1.00 52.77 211 TRP A C 1
ATOM 1556 O O . TRP A 1 212 ? 78.624 36.254 28.153 1.00 51.81 211 TRP A O 1
ATOM 1567 N N . SER A 1 213 ? 77.311 38.098 28.244 1.00 51.64 212 SER A N 1
ATOM 1568 C CA . SER A 1 213 ? 77.695 38.434 29.604 1.00 52.85 212 SER A CA 1
ATOM 1569 C C . SER A 1 213 ? 76.838 37.752 30.656 1.00 50.28 212 SER A C 1
ATOM 1570 O O . SER A 1 213 ? 77.188 37.783 31.835 1.00 50.06 212 SER A O 1
ATOM 1573 N N . TRP A 1 214 ? 75.763 37.094 30.222 1.00 48.69 213 TRP A N 1
ATOM 1574 C CA A TRP A 1 214 ? 74.795 36.503 31.137 0.50 47.67 213 TRP A CA 1
ATOM 1575 C CA B TRP A 1 214 ? 74.839 36.452 31.156 0.50 49.52 213 TRP A CA 1
ATOM 1576 C C . TRP A 1 214 ? 73.896 35.506 30.408 1.00 48.77 213 TRP A C 1
ATOM 1577 O O . TRP A 1 214 ? 73.796 35.535 29.180 1.00 48.46 213 TRP A O 1
ATOM 1598 N N . ALA A 1 215 ? 73.230 34.644 31.160 1.00 48.43 214 ALA A N 1
ATOM 1599 C CA . ALA A 1 215 ? 72.228 33.744 30.603 1.00 48.98 214 ALA A CA 1
ATOM 1600 C C . ALA A 1 215 ? 71.236 33.434 31.690 1.00 48.63 214 ALA A C 1
ATOM 1601 O O . ALA A 1 215 ? 71.598 33.342 32.863 1.00 48.66 214 ALA A O 1
ATOM 1603 N N . PRO A 1 216 ? 69.968 33.283 31.328 1.00 50.02 215 PRO A N 1
ATOM 1604 C CA . PRO A 1 216 ? 69.136 32.819 32.425 1.00 49.46 215 PRO A CA 1
ATOM 1605 C C . PRO A 1 216 ? 69.486 31.378 32.780 1.00 49.66 215 PRO A C 1
ATOM 1606 O O . PRO A 1 216 ? 69.765 30.552 31.883 1.00 47.42 215 PRO A O 1
ATOM 1610 N N . THR A 1 217 ? 69.516 31.107 34.087 1.00 47.89 216 THR A N 1
ATOM 1611 C CA . THR A 1 217 ? 69.767 29.763 34.591 1.00 45.09 216 THR A CA 1
ATOM 1612 C C . THR A 1 217 ? 68.616 28.874 34.217 1.00 43.98 216 THR A C 1
ATOM 1613 O O . THR A 1 217 ? 67.460 29.272 34.295 1.00 44.23 216 THR A O 1
ATOM 1617 N N . VAL A 1 218 ? 68.946 27.658 33.793 1.00 44.54 217 VAL A N 1
ATOM 1618 C CA . VAL A 1 218 ? 67.937 26.666 33.510 1.00 43.00 217 VAL A CA 1
ATOM 1619 C C . VAL A 1 218 ? 67.802 25.757 34.731 1.00 43.21 217 VAL A C 1
ATOM 1620 O O . VAL A 1 218 ? 66.682 25.491 35.174 1.00 43.87 217 VAL A O 1
ATOM 1624 N N . GLU A 1 219 ? 68.943 25.303 35.274 1.00 42.53 218 GLU A N 1
ATOM 1625 C CA . GLU A 1 219 ? 68.956 24.405 36.420 1.00 40.09 218 GLU A CA 1
ATOM 1626 C C . GLU A 1 219 ? 70.162 24.691 37.293 1.00 40.21 218 GLU A C 1
ATOM 1627 O O . GLU A 1 219 ? 71.225 24.942 36.791 1.00 41.26 218 GLU A O 1
ATOM 1633 N N . LEU A 1 220 ? 69.982 24.685 38.612 1.00 41.52 219 LEU A N 1
ATOM 1634 C CA . LEU A 1 220 ? 71.095 24.759 39.557 1.00 40.83 219 LEU A CA 1
ATOM 1635 C C . LEU A 1 220 ? 70.807 23.791 40.685 1.00 41.38 219 LEU A C 1
ATOM 1636 O O . LEU A 1 220 ? 69.709 23.798 41.258 1.00 41.59 219 LEU A O 1
ATOM 1641 N N . THR A 1 221 ? 71.788 22.933 40.961 1.00 40.95 220 THR A N 1
ATOM 1642 C CA . THR A 1 221 ? 71.805 22.070 42.117 1.00 40.43 220 THR A CA 1
ATOM 1643 C C . THR A 1 221 ? 73.077 22.367 42.910 1.00 41.73 220 THR A C 1
ATOM 1644 O O . THR A 1 221 ? 74.159 22.463 42.339 1.00 41.95 220 THR A O 1
ATOM 1648 N N . TRP A 1 222 ? 72.933 22.528 44.219 1.00 42.31 221 TRP A N 1
ATOM 1649 C CA . TRP A 1 222 ? 74.074 22.783 45.080 1.00 43.71 221 TRP A CA 1
ATOM 1650 C C . TRP A 1 222 ? 73.985 21.998 46.408 1.00 43.62 221 TRP A C 1
ATOM 1651 O O . TRP A 1 222 ? 72.913 21.700 46.916 1.00 44.35 221 TRP A O 1
ATOM 1662 N N . HIS A 1 223 ? 75.140 21.640 46.935 1.00 45.73 222 HIS A N 1
ATOM 1663 C CA . HIS A 1 223 ? 75.212 20.805 48.122 1.00 46.15 222 HIS A CA 1
ATOM 1664 C C . HIS A 1 223 ? 75.977 21.484 49.258 1.00 45.69 222 HIS A C 1
ATOM 1665 O O . HIS A 1 223 ? 77.050 22.052 49.040 1.00 47.47 222 HIS A O 1
ATOM 1672 N N . LEU A 1 224 ? 75.425 21.395 50.461 1.00 46.41 223 LEU A N 1
ATOM 1673 C CA . LEU A 1 224 ? 76.051 21.923 51.674 1.00 46.39 223 LEU A CA 1
ATOM 1674 C C . LEU A 1 224 ? 76.864 20.791 52.266 1.00 46.34 223 LEU A C 1
ATOM 1675 O O . LEU A 1 224 ? 76.294 19.755 52.578 1.00 45.32 223 LEU A O 1
ATOM 1680 N N . ARG A 1 225 ? 78.170 21.007 52.456 1.00 47.48 224 ARG A N 1
ATOM 1681 C CA . ARG A 1 225 ? 79.099 19.957 52.867 1.00 47.21 224 ARG A CA 1
ATOM 1682 C C . ARG A 1 225 ? 79.645 20.053 54.295 1.00 49.00 224 ARG A C 1
ATOM 1683 O O . ARG A 1 225 ? 80.096 19.052 54.865 1.00 49.25 224 ARG A O 1
ATOM 1691 N N . ALA A 1 226 ? 79.649 21.269 54.832 1.00 49.75 225 ALA A N 1
ATOM 1692 C CA . ALA A 1 226 ? 80.102 21.571 56.188 1.00 48.41 225 ALA A CA 1
ATOM 1693 C C . ALA A 1 226 ? 79.393 22.849 56.612 1.00 48.90 225 ALA A C 1
ATOM 1694 O O . ALA A 1 226 ? 78.908 23.608 55.766 1.00 48.93 225 ALA A O 1
ATOM 1696 N N . ILE A 1 227 ? 79.305 23.062 57.923 1.00 49.30 226 ILE A N 1
ATOM 1697 C CA . ILE A 1 227 ? 78.685 24.238 58.489 1.00 49.02 226 ILE A CA 1
ATOM 1698 C C . ILE A 1 227 ? 79.772 25.303 58.601 1.00 51.65 226 ILE A C 1
ATOM 1699 O O . ILE A 1 227 ? 80.723 25.127 59.363 1.00 52.74 226 ILE A O 1
ATOM 1704 N N . PRO A 1 228 ? 79.639 26.418 57.850 1.00 52.91 227 PRO A N 1
ATOM 1705 C CA . PRO A 1 228 ? 80.679 27.421 57.889 1.00 53.90 227 PRO A CA 1
ATOM 1706 C C . PRO A 1 228 ? 80.520 28.373 59.065 1.00 55.32 227 PRO A C 1
ATOM 1707 O O . PRO A 1 228 ? 79.399 28.624 59.542 1.00 52.99 227 PRO A O 1
ATOM 1711 N N . GLU A 1 229 ? 81.645 28.907 59.522 1.00 57.01 228 GLU A N 1
ATOM 1712 C CA . GLU A 1 229 ? 81.606 29.973 60.508 1.00 58.58 228 GLU A CA 1
ATOM 1713 C C . GLU A 1 229 ? 81.439 31.267 59.694 1.00 56.56 228 GLU A C 1
ATOM 1714 O O . GLU A 1 229 ? 81.852 31.318 58.537 1.00 54.20 228 GLU A O 1
ATOM 1720 N N . PRO A 1 230 ? 80.812 32.309 60.284 1.00 57.07 229 PRO A N 1
ATOM 1721 C CA . PRO A 1 230 ? 80.637 33.579 59.561 1.00 54.76 229 PRO A CA 1
ATOM 1722 C C . PRO A 1 230 ? 81.915 34.157 58.967 1.00 53.34 229 PRO A C 1
ATOM 1723 O O . PRO A 1 230 ? 83.014 33.873 59.450 1.00 52.13 229 PRO A O 1
ATOM 1727 N N . GLY A 1 231 ? 81.745 34.934 57.898 1.00 52.33 230 GLY A N 1
ATOM 1728 C CA . GLY A 1 231 ? 82.850 35.600 57.228 1.00 52.25 230 GLY A CA 1
ATOM 1729 C C . GLY A 1 231 ? 82.821 35.379 55.733 1.00 54.36 230 GLY A C 1
ATOM 1730 O O . GLY A 1 231 ? 82.007 34.579 55.228 1.00 52.26 230 GLY A O 1
ATOM 1731 N N . PRO A 1 232 ? 83.720 36.073 55.008 1.00 54.57 231 PRO A N 1
ATOM 1732 C CA . PRO A 1 232 ? 83.733 35.976 53.565 1.00 53.56 231 PRO A CA 1
ATOM 1733 C C . PRO A 1 232 ? 84.050 34.554 53.114 1.00 51.59 231 PRO A C 1
ATOM 1734 O O . PRO A 1 232 ? 84.821 33.841 53.769 1.00 50.10 231 PRO A O 1
ATOM 1738 N N . LEU A 1 233 ? 83.461 34.154 51.997 1.00 50.30 232 LEU A N 1
ATOM 1739 C CA . LEU A 1 233 ? 83.718 32.828 51.439 1.00 48.07 232 LEU A CA 1
ATOM 1740 C C . LEU A 1 233 ? 84.707 32.934 50.292 1.00 47.32 232 LEU A C 1
ATOM 1741 O O . LEU A 1 233 ? 84.619 33.858 49.482 1.00 48.87 232 LEU A O 1
ATOM 1746 N N . ALA A 1 234 ? 85.670 32.015 50.260 1.00 47.47 233 ALA A N 1
ATOM 1747 C CA . ALA A 1 234 ? 86.559 31.853 49.114 1.00 46.88 233 ALA A CA 1
ATOM 1748 C C . ALA A 1 234 ? 85.770 31.089 48.040 1.00 46.41 233 ALA A C 1
ATOM 1749 O O . ALA A 1 234 ? 85.072 30.119 48.370 1.00 45.65 233 ALA A O 1
ATOM 1751 N N . PHE A 1 235 ? 85.893 31.508 46.773 1.00 45.82 234 PHE A N 1
ATOM 1752 C CA . PHE A 1 235 ? 85.162 30.886 45.680 1.00 45.38 234 PHE A CA 1
ATOM 1753 C C . PHE A 1 235 ? 86.070 30.520 44.531 1.00 46.93 234 PHE A C 1
ATOM 1754 O O . PHE A 1 235 ? 87.149 31.066 44.380 1.00 45.31 234 PHE A O 1
ATOM 1762 N N . ARG A 1 236 ? 85.609 29.565 43.726 1.00 49.27 235 ARG A N 1
ATOM 1763 C CA . ARG A 1 236 ? 86.251 29.224 42.470 1.00 51.31 235 ARG A CA 1
ATOM 1764 C C . ARG A 1 236 ? 85.144 28.840 41.527 1.00 48.25 235 ARG A C 1
ATOM 1765 O O . ARG A 1 236 ? 84.259 28.036 41.893 1.00 47.38 235 ARG A O 1
ATOM 1773 N N . SER A 1 237 ? 85.202 29.413 40.323 1.00 46.27 236 SER A N 1
ATOM 1774 C CA . SER A 1 237 ? 84.197 29.175 39.276 1.00 45.76 236 SER A CA 1
ATOM 1775 C C . SER A 1 237 ? 84.855 28.653 38.015 1.00 44.87 236 SER A C 1
ATOM 1776 O O . SER A 1 237 ? 85.814 29.221 37.557 1.00 47.10 236 SER A O 1
ATOM 1779 N N . THR A 1 238 ? 84.332 27.569 37.457 1.00 45.27 237 THR A N 1
ATOM 1780 C CA . THR A 1 238 ? 84.908 26.961 36.280 1.00 44.70 237 THR A CA 1
ATOM 1781 C C . THR A 1 238 ? 83.819 26.492 35.332 1.00 44.77 237 THR A C 1
ATOM 1782 O O . THR A 1 238 ? 82.643 26.491 35.673 1.00 44.06 237 THR A O 1
ATOM 1786 N N . CYS A 1 239 ? 84.248 26.096 34.140 1.00 45.22 238 CYS A N 1
ATOM 1787 C CA . CYS A 1 239 ? 83.363 25.663 33.078 1.00 45.80 238 CYS A CA 1
ATOM 1788 C C . CYS A 1 239 ? 84.121 24.669 32.227 1.00 44.57 238 CYS A C 1
ATOM 1789 O O . CYS A 1 239 ? 85.272 24.915 31.859 1.00 46.39 238 CYS A O 1
ATOM 1792 N N . ALA A 1 240 ? 83.495 23.532 31.944 1.00 43.97 239 ALA A N 1
ATOM 1793 C CA . ALA A 1 240 ? 84.133 22.477 31.133 1.00 44.42 239 ALA A CA 1
ATOM 1794 C C . ALA A 1 240 ? 83.704 22.517 29.673 1.00 44.46 239 ALA A C 1
ATOM 1795 O O . ALA A 1 240 ? 84.456 22.079 28.810 1.00 43.88 239 ALA A O 1
ATOM 1797 N N . LEU A 1 241 ? 82.519 23.048 29.376 1.00 46.12 240 LEU A N 1
ATOM 1798 C CA . LEU A 1 241 ? 82.066 23.066 27.984 1.00 46.59 240 LEU A CA 1
ATOM 1799 C C . LEU A 1 241 ? 81.033 24.143 27.655 1.00 46.65 240 LEU A C 1
ATOM 1800 O O . LEU A 1 241 ? 80.062 24.343 28.387 1.00 44.98 240 LEU A O 1
ATOM 1805 N N . VAL A 1 242 ? 81.260 24.833 26.539 1.00 46.64 241 VAL A N 1
ATOM 1806 C CA . VAL A 1 242 ? 80.267 25.718 25.964 1.00 45.88 241 VAL A CA 1
ATOM 1807 C C . VAL A 1 242 ? 79.986 25.101 24.595 1.00 47.62 241 VAL A C 1
ATOM 1808 O O . VAL A 1 242 ? 80.907 24.976 23.787 1.00 48.70 241 VAL A O 1
ATOM 1812 N N . SER A 1 243 ? 78.745 24.673 24.351 1.00 47.64 242 SER A N 1
ATOM 1813 C CA . SER A 1 243 ? 78.397 24.019 23.093 1.00 49.19 242 SER A CA 1
ATOM 1814 C C . SER A 1 243 ? 76.877 24.069 22.837 1.00 50.29 242 SER A C 1
ATOM 1815 O O . SER A 1 243 ? 76.084 23.768 23.729 1.00 50.09 242 SER A O 1
ATOM 1818 N N . ASP A 1 244 ? 76.502 24.471 21.620 1.00 49.05 243 ASP A N 1
ATOM 1819 C CA . ASP A 1 244 ? 75.107 24.640 21.214 1.00 48.76 243 ASP A CA 1
ATOM 1820 C C . ASP A 1 244 ? 74.386 25.639 22.143 1.00 48.27 243 ASP A C 1
ATOM 1821 O O . ASP A 1 244 ? 73.200 25.484 22.450 1.00 47.98 243 ASP A O 1
ATOM 1826 N N . GLY A 1 245 ? 75.122 26.668 22.566 1.00 46.15 244 GLY A N 1
ATOM 1827 C CA . GLY A 1 245 ? 74.595 27.723 23.427 1.00 46.62 244 GLY A CA 1
ATOM 1828 C C . GLY A 1 245 ? 74.553 27.404 24.908 1.00 45.52 244 GLY A C 1
ATOM 1829 O O . GLY A 1 245 ? 74.303 28.289 25.736 1.00 47.63 244 GLY A O 1
ATOM 1830 N N . TRP A 1 246 ? 74.798 26.149 25.240 1.00 43.97 245 TRP A N 1
ATOM 1831 C CA . TRP A 1 246 ? 74.750 25.661 26.607 1.00 43.43 245 TRP A CA 1
ATOM 1832 C C . TRP A 1 246 ? 76.114 25.755 27.270 1.00 43.15 245 TRP A C 1
ATOM 1833 O O . TRP A 1 246 ? 77.139 25.536 26.635 1.00 42.02 245 TRP A O 1
ATOM 1844 N N . PHE A 1 247 ? 76.124 26.112 28.548 1.00 43.13 246 PHE A N 1
ATOM 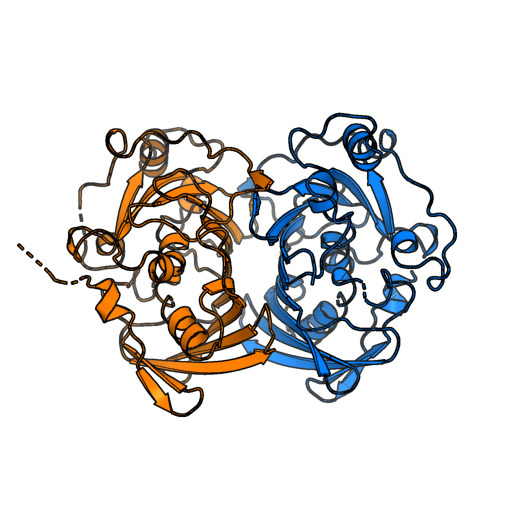1845 C CA . PHE A 1 247 ? 77.363 26.084 29.333 1.00 42.37 246 PHE A CA 1
ATOM 1846 C C . PHE A 1 247 ? 77.093 25.599 30.753 1.00 42.63 246 PHE A C 1
ATOM 1847 O O . PHE A 1 247 ? 75.976 25.723 31.273 1.00 42.23 246 PHE A O 1
ATOM 1855 N N . ASP A 1 248 ? 78.132 25.028 31.354 1.00 42.75 247 ASP A N 1
ATOM 1856 C CA . ASP A 1 248 ? 78.104 24.631 32.760 1.00 43.42 247 ASP A CA 1
ATOM 1857 C C . ASP A 1 248 ? 78.932 25.633 33.587 1.00 44.19 247 ASP A C 1
ATOM 1858 O O . ASP A 1 248 ? 80.039 26.016 33.188 1.00 43.82 247 ASP A O 1
ATOM 1863 N N . GLU A 1 249 ? 78.385 26.068 34.721 1.00 44.12 248 GLU A N 1
ATOM 1864 C CA . GLU A 1 249 ? 79.114 26.933 35.667 1.00 43.94 248 GLU A CA 1
ATOM 1865 C C . GLU A 1 249 ? 79.219 26.197 36.992 1.00 44.28 248 GLU A C 1
ATOM 1866 O O . GLU A 1 249 ? 78.233 25.945 37.663 1.00 46.06 248 GLU A O 1
ATOM 1872 N N . ASN A 1 250 ? 80.432 25.877 37.376 1.00 44.76 249 ASN A N 1
ATOM 1873 C CA . ASN A 1 250 ? 80.687 25.087 38.567 1.00 45.26 249 ASN A CA 1
ATOM 1874 C C . ASN A 1 250 ? 81.295 25.984 39.629 1.00 45.47 249 ASN A C 1
ATOM 1875 O O . ASN A 1 250 ? 82.401 26.463 39.440 1.00 43.99 249 ASN A O 1
ATOM 1880 N N . VAL A 1 251 ? 80.581 26.196 40.741 1.00 45.28 250 VAL A N 1
ATOM 1881 C CA . VAL A 1 251 ? 81.059 27.080 41.799 1.00 45.99 250 VAL A CA 1
ATOM 1882 C C . VAL A 1 251 ? 81.260 26.315 43.117 1.00 46.09 250 VAL A C 1
ATOM 1883 O O . VAL A 1 251 ? 80.360 25.662 43.618 1.00 47.03 250 VAL A O 1
ATOM 1887 N N . ASP A 1 252 ? 82.463 26.380 43.660 1.00 47.30 251 ASP A N 1
ATOM 1888 C CA . ASP A 1 252 ? 82.745 25.792 44.964 1.00 46.90 251 ASP A CA 1
ATOM 1889 C C . ASP A 1 252 ? 83.047 26.937 45.924 1.00 45.71 251 ASP A C 1
ATOM 1890 O O . ASP A 1 252 ? 83.629 27.956 45.527 1.00 44.25 251 ASP A O 1
ATOM 1895 N N . LEU A 1 253 ? 82.598 26.783 47.168 1.00 45.77 252 LEU A N 1
ATOM 1896 C CA . LEU A 1 253 ? 82.837 27.769 48.200 1.00 46.21 252 LEU A CA 1
ATOM 1897 C C . LEU A 1 253 ? 83.509 27.125 49.412 1.00 47.59 252 LEU A C 1
ATOM 1898 O O . LEU A 1 253 ? 83.111 26.038 49.856 1.00 48.19 252 LEU A O 1
ATOM 1903 N N . TRP A 1 254 ? 84.532 27.805 49.928 1.00 48.81 253 TRP A N 1
ATOM 1904 C CA . TRP A 1 254 ? 85.241 27.402 51.148 1.00 48.51 253 TRP A CA 1
ATOM 1905 C C . TRP A 1 254 ? 85.118 28.515 52.172 1.00 50.29 253 TRP A C 1
ATOM 1906 O O . TRP A 1 254 ? 84.917 29.691 51.822 1.00 51.61 253 TRP A O 1
ATOM 1917 N N . ASP A 1 255 ? 85.263 28.154 53.441 1.00 51.92 254 ASP A N 1
ATOM 1918 C CA . ASP A 1 255 ? 85.194 29.141 54.514 1.00 52.76 254 ASP A CA 1
ATOM 1919 C C . ASP A 1 255 ? 86.583 29.683 54.868 1.00 53.87 254 ASP A C 1
ATOM 1920 O O . ASP A 1 255 ? 87.595 29.264 54.290 1.00 52.31 254 ASP A O 1
ATOM 1925 N N . ALA A 1 256 ? 86.601 30.615 55.822 1.00 56.41 255 ALA A N 1
ATOM 1926 C CA . ALA A 1 256 ? 87.833 31.201 56.360 1.00 57.97 255 ALA A CA 1
ATOM 1927 C C . ALA A 1 256 ? 88.889 30.158 56.714 1.00 58.67 255 ALA A C 1
ATOM 1928 O O . ALA A 1 256 ? 90.081 30.404 56.569 1.00 59.88 255 ALA A O 1
ATOM 1930 N N . ARG A 1 257 ? 88.442 28.993 57.179 1.00 59.43 256 ARG A N 1
ATOM 1931 C CA . ARG A 1 257 ? 89.344 27.922 57.624 1.00 60.00 256 ARG A CA 1
ATOM 1932 C C . ARG A 1 257 ? 89.787 26.995 56.517 1.00 58.14 256 ARG A C 1
ATOM 1933 O O . ARG A 1 257 ? 90.542 26.064 56.770 1.00 59.14 256 ARG A O 1
ATOM 1941 N N . GLY A 1 258 ? 89.321 27.240 55.297 1.00 56.37 257 GLY A N 1
ATOM 1942 C CA . GLY A 1 258 ? 89.648 26.382 54.161 1.00 54.65 257 GLY A CA 1
ATOM 1943 C C . GLY A 1 258 ? 88.799 25.120 54.062 1.00 52.89 257 GLY A C 1
ATOM 1944 O O . GLY A 1 258 ? 89.181 24.161 53.380 1.00 52.27 257 GLY A O 1
ATOM 1945 N N . ARG A 1 259 ? 87.643 25.119 54.729 1.00 50.92 258 ARG A N 1
ATOM 1946 C CA . ARG A 1 259 ? 86.746 23.965 54.716 1.00 49.90 258 ARG A CA 1
ATOM 1947 C C . ARG A 1 259 ? 85.728 24.115 53.612 1.00 47.77 258 ARG A C 1
ATOM 1948 O O . ARG A 1 259 ? 85.034 25.131 53.533 1.00 46.75 258 ARG A O 1
ATOM 1956 N N . LEU A 1 260 ? 85.660 23.126 52.737 1.00 45.02 259 LEU A N 1
ATOM 1957 C CA . LEU A 1 260 ? 84.678 23.137 51.663 1.00 44.66 259 LEU A CA 1
ATOM 1958 C C . LEU A 1 260 ? 83.275 23.145 52.289 1.00 43.44 259 LEU A C 1
ATOM 1959 O O . LEU A 1 260 ? 82.938 22.261 53.083 1.00 43.24 259 LEU A O 1
ATOM 1964 N N . VAL A 1 261 ? 82.475 24.143 51.934 1.00 41.90 260 VAL A N 1
ATOM 1965 C CA . VAL A 1 261 ? 81.114 24.267 52.462 1.00 42.68 260 VAL A CA 1
ATOM 1966 C C . VAL A 1 261 ? 80.012 24.118 51.400 1.00 43.22 260 VAL A C 1
ATOM 1967 O O . VAL A 1 261 ? 78.928 23.690 51.733 1.00 43.08 260 VAL A O 1
ATOM 1971 N N . ALA A 1 262 ? 80.285 24.491 50.149 1.00 44.16 261 ALA A N 1
ATOM 1972 C CA . ALA A 1 262 ? 79.289 24.430 49.043 1.00 44.78 261 ALA A CA 1
ATOM 1973 C C . ALA A 1 262 ? 79.903 23.946 47.731 1.00 46.11 261 ALA A C 1
ATOM 1974 O O . ALA A 1 262 ? 81.021 24.327 47.396 1.00 47.56 261 ALA A O 1
ATOM 1976 N N . GLN A 1 263 ? 79.150 23.109 47.011 1.00 46.83 262 GLN A N 1
ATOM 1977 C CA . GLN A 1 263 ? 79.495 22.631 45.664 1.00 46.20 262 GLN A CA 1
ATOM 1978 C C . GLN A 1 263 ? 78.237 22.834 44.830 1.00 45.73 262 GLN A C 1
ATOM 1979 O O . GLN A 1 263 ? 77.196 22.245 45.117 1.00 44.76 262 GLN A O 1
ATOM 1985 N N . SER A 1 264 ? 78.356 23.673 43.810 1.00 44.48 263 SER A N 1
ATOM 1986 C CA . SER A 1 264 ? 77.240 24.091 42.992 1.00 44.94 263 SER A CA 1
ATOM 1987 C C . SER A 1 264 ? 77.581 23.872 41.530 1.00 44.94 263 SER A C 1
ATOM 1988 O O . SER A 1 264 ? 78.703 24.081 41.106 1.00 46.49 263 SER A O 1
ATOM 1991 N N . ARG A 1 265 ? 76.618 23.395 40.774 1.00 46.45 264 ARG A N 1
ATOM 1992 C CA . ARG A 1 265 ? 76.748 23.357 39.334 1.00 47.64 264 ARG A CA 1
ATOM 1993 C C . ARG A 1 265 ? 75.410 23.878 38.765 1.00 44.73 264 ARG A C 1
ATOM 1994 O O . ARG A 1 265 ? 74.342 23.416 39.181 1.00 42.75 264 ARG A O 1
ATOM 2002 N N . GLN A 1 266 ? 75.462 24.888 37.898 1.00 43.75 265 GLN A N 1
ATOM 2003 C CA . GLN A 1 266 ? 74.252 25.283 37.137 1.00 43.99 265 GLN A CA 1
ATOM 2004 C C . GLN A 1 266 ? 74.468 25.054 35.635 1.00 44.66 265 GLN A C 1
ATOM 2005 O O . GLN A 1 266 ? 75.625 25.015 35.161 1.00 44.05 265 GLN A O 1
ATOM 2011 N N . LEU A 1 267 ? 73.352 24.873 34.923 1.00 44.92 266 LEU A N 1
ATOM 2012 C CA . LEU A 1 267 ? 73.335 24.766 33.459 1.00 45.58 266 LEU A CA 1
ATOM 2013 C C . LEU A 1 267 ? 72.436 25.863 32.895 1.00 45.68 266 LEU A C 1
ATOM 2014 O O . LEU A 1 267 ? 71.305 26.065 33.352 1.00 46.60 266 LEU A O 1
ATOM 2019 N N . ALA A 1 268 ? 72.930 26.572 31.890 1.00 46.92 267 ALA A N 1
ATOM 2020 C CA . ALA A 1 268 ? 72.163 27.665 31.285 1.00 46.98 267 ALA A CA 1
ATOM 2021 C C . ALA A 1 268 ? 72.448 27.743 29.791 1.00 48.70 267 ALA A C 1
ATOM 2022 O O . ALA A 1 268 ? 73.520 27.323 29.323 1.00 46.68 267 ALA A O 1
ATOM 2024 N N . ARG A 1 269 ? 71.461 28.246 29.041 1.00 49.94 268 ARG A N 1
ATOM 2025 C CA . ARG A 1 269 ? 71.636 28.468 27.624 1.00 50.02 268 ARG A CA 1
ATOM 2026 C C . ARG A 1 269 ? 71.564 29.942 27.247 1.00 53.22 268 ARG A C 1
ATOM 2027 O O . ARG A 1 269 ? 70.534 30.621 27.446 1.00 50.73 268 ARG A O 1
ATOM 2035 N N . VAL A 1 270 ? 72.685 30.399 26.694 1.00 56.04 269 VAL A N 1
ATOM 2036 C CA . VAL A 1 270 ? 72.826 31.714 26.064 1.00 58.59 269 VAL A CA 1
ATOM 2037 C C . VAL A 1 270 ? 71.685 32.072 25.087 1.00 60.55 269 VAL A C 1
ATOM 2038 O O . VAL A 1 270 ? 71.082 31.200 24.453 1.00 59.97 269 VAL A O 1
ATOM 2042 N N . GLY A 1 271 ? 71.374 33.362 24.992 1.00 63.45 270 GLY A N 1
ATOM 2043 C CA . GLY A 1 271 ? 70.374 33.845 24.029 1.00 64.94 270 GLY A CA 1
ATOM 2044 C C . GLY A 1 271 ? 68.914 33.538 24.325 1.00 67.07 270 GLY A C 1
ATOM 2045 O O . GLY A 1 271 ? 68.086 33.523 23.419 1.00 69.83 270 GLY A O 1
ATOM 2046 N N . ARG A 1 272 ? 68.603 33.300 25.596 1.00 68.72 271 ARG A N 1
ATOM 2047 C CA . ARG A 1 272 ? 67.234 33.063 26.067 1.00 67.78 271 ARG A CA 1
ATOM 2048 C C . ARG A 1 272 ? 66.816 34.196 27.009 1.00 68.75 271 ARG A C 1
ATOM 2049 O O . ARG A 1 272 ? 67.627 35.006 27.494 1.00 70.88 271 ARG A O 1
ATOM 2058 N N . GLY B 1 1 ? 74.242 -15.740 15.483 1.00 37.66 0 GLY B N 1
ATOM 2059 C CA . GLY B 1 1 ? 73.858 -14.293 15.360 1.00 40.73 0 GLY B CA 1
ATOM 2060 C C . GLY B 1 1 ? 73.740 -13.583 16.697 1.00 42.27 0 GLY B C 1
ATOM 2061 O O . GLY B 1 1 ? 74.362 -13.988 17.675 1.00 44.41 0 GLY B O 1
ATOM 2070 N N . VAL B 1 3 ? 70.905 -11.151 19.374 1.00 48.34 2 VAL B N 1
ATOM 2071 C CA . VAL B 1 3 ? 69.563 -10.723 19.725 1.00 48.77 2 VAL B CA 1
ATOM 2072 C C . VAL B 1 3 ? 69.333 -9.345 19.093 1.00 51.57 2 VAL B C 1
ATOM 2073 O O . VAL B 1 3 ? 70.231 -8.511 19.100 1.00 51.55 2 VAL B O 1
ATOM 2077 N N . PRO B 1 4 ? 68.132 -9.118 18.524 1.00 54.98 3 PRO B N 1
ATOM 2078 C CA . PRO B 1 4 ? 67.805 -7.868 17.855 1.00 55.90 3 PRO B CA 1
ATOM 2079 C C . PRO B 1 4 ? 67.647 -6.675 18.808 1.00 59.50 3 PRO B C 1
ATOM 2080 O O . PRO B 1 4 ? 67.663 -5.529 18.356 1.00 60.49 3 PRO B O 1
ATOM 2092 N N . THR B 1 6 ? 68.412 -5.362 23.255 1.00 58.17 5 THR B N 1
ATOM 2093 C CA . THR B 1 6 ? 69.088 -5.671 24.496 1.00 55.66 5 THR B CA 1
ATOM 2094 C C . THR B 1 6 ? 68.071 -5.858 25.601 1.00 54.17 5 THR B C 1
ATOM 2095 O O . THR B 1 6 ? 66.891 -5.481 25.464 1.00 53.39 5 THR B O 1
ATOM 2099 N N . ARG B 1 7 ? 68.530 -6.480 26.682 1.00 51.23 6 ARG B N 1
ATOM 2100 C CA . ARG B 1 7 ? 67.728 -6.625 27.890 1.00 51.07 6 ARG B CA 1
ATOM 2101 C C . ARG B 1 7 ? 67.246 -5.258 28.379 1.00 50.22 6 ARG B C 1
ATOM 2102 O O . ARG B 1 7 ? 66.083 -5.071 28.748 1.00 49.08 6 ARG B O 1
ATOM 2110 N N . PHE B 1 8 ? 68.175 -4.313 28.386 1.00 50.82 7 PHE B N 1
ATOM 2111 C CA . PHE B 1 8 ? 67.894 -2.951 28.782 1.00 50.82 7 PHE B CA 1
ATOM 2112 C C . PHE B 1 8 ? 66.697 -2.346 28.014 1.00 52.95 7 PHE B C 1
ATOM 2113 O O . PHE B 1 8 ? 65.849 -1.672 28.614 1.00 52.74 7 PHE B O 1
ATOM 2121 N N . ASP B 1 9 ? 66.647 -2.588 26.700 1.00 54.94 8 ASP B N 1
ATOM 2122 C CA . ASP B 1 9 ? 65.588 -2.055 25.836 1.00 56.53 8 ASP B CA 1
ATOM 2123 C C . ASP B 1 9 ? 64.207 -2.522 26.338 1.00 57.06 8 ASP B C 1
ATOM 2124 O O . ASP B 1 9 ? 63.270 -1.727 26.433 1.00 57.40 8 ASP B O 1
ATOM 2129 N N . SER B 1 10 ? 64.103 -3.801 26.698 1.00 57.72 9 SER B N 1
ATOM 2130 C CA . SER B 1 10 ? 62.854 -4.384 27.198 1.00 58.65 9 SER B CA 1
ATOM 2131 C C . SER B 1 10 ? 62.567 -4.020 28.647 1.00 57.17 9 SER B C 1
ATOM 2132 O O . SER B 1 10 ? 61.445 -3.677 29.012 1.00 57.49 9 SER B O 1
ATOM 2135 N N . ALA B 1 11 ? 63.595 -4.127 29.471 1.00 55.40 10 ALA B N 1
ATOM 2136 C CA . ALA B 1 11 ? 63.480 -3.877 30.888 1.00 54.76 10 ALA B CA 1
ATOM 2137 C C . ALA B 1 11 ? 63.068 -2.451 31.206 1.00 54.94 10 ALA B C 1
ATOM 2138 O O . ALA B 1 11 ? 62.379 -2.226 32.203 1.00 55.69 10 ALA B O 1
ATOM 2140 N N . THR B 1 12 ? 63.468 -1.492 30.372 1.00 54.43 11 THR B N 1
ATOM 2141 C CA . THR B 1 12 ? 63.235 -0.075 30.688 1.00 55.14 11 THR B CA 1
ATOM 2142 C C . THR B 1 12 ? 62.098 0.599 29.939 1.00 56.82 11 THR B C 1
ATOM 2143 O O . THR B 1 12 ? 61.960 1.806 30.043 1.00 57.72 11 THR B O 1
ATOM 2147 N N . GLU B 1 13 ? 61.265 -0.158 29.233 1.00 59.32 12 GLU B N 1
ATOM 2148 C CA . GLU B 1 13 ? 60.137 0.455 28.535 1.00 62.49 12 GLU B CA 1
ATOM 2149 C C . GLU B 1 13 ? 58.982 0.748 29.489 1.00 59.64 12 GLU B C 1
ATOM 2150 O O . GLU B 1 13 ? 58.774 0.033 30.462 1.00 60.28 12 GLU B O 1
ATOM 2156 N N . VAL B 1 14 ? 58.281 1.842 29.210 1.00 57.94 13 VAL B N 1
ATOM 2157 C CA . VAL B 1 14 ? 57.174 2.335 30.020 1.00 57.08 13 VAL B CA 1
ATOM 2158 C C . VAL B 1 14 ? 55.906 2.384 29.173 1.00 57.89 13 VAL B C 1
ATOM 2159 O O . VAL B 1 14 ? 55.945 2.789 28.013 1.00 56.83 13 VAL B O 1
ATOM 2163 N N . VAL B 1 15 ? 54.782 1.987 29.761 1.00 58.94 14 VAL B N 1
ATOM 2164 C CA . VAL B 1 15 ? 53.504 1.984 29.050 1.00 58.51 14 VAL B CA 1
ATOM 2165 C C . VAL B 1 15 ? 52.619 3.091 29.583 1.00 58.83 14 VAL B C 1
ATOM 2166 O O . VAL B 1 15 ? 52.508 3.248 30.793 1.00 59.25 14 VAL B O 1
ATOM 2170 N N . ARG B 1 16 ? 52.013 3.868 28.690 1.00 59.79 15 ARG B N 1
ATOM 2171 C CA . ARG B 1 16 ? 51.065 4.902 29.102 1.00 61.95 15 ARG B CA 1
ATOM 2172 C C . ARG B 1 16 ? 49.735 4.238 29.449 1.00 62.18 15 ARG B C 1
ATOM 2173 O O . ARG B 1 16 ? 49.083 3.620 28.604 1.00 61.68 15 ARG B O 1
ATOM 2181 N N . VAL B 1 17 ? 49.339 4.370 30.705 1.00 62.62 16 VAL B N 1
ATOM 2182 C CA . VAL B 1 17 ? 48.105 3.758 31.177 1.00 63.36 16 VAL B CA 1
ATOM 2183 C C . VAL B 1 17 ? 46.979 4.770 31.330 1.00 63.36 16 VAL B C 1
ATOM 2184 O O . VAL B 1 17 ? 45.839 4.389 31.582 1.00 62.96 16 VAL B O 1
ATOM 2188 N N . GLY B 1 18 ? 47.308 6.053 31.184 1.00 64.54 17 GLY B N 1
ATOM 2189 C CA . GLY B 1 18 ? 46.332 7.139 31.289 1.00 64.68 17 GLY B CA 1
ATOM 2190 C C . GLY B 1 18 ? 46.996 8.493 31.141 1.00 65.25 17 GLY B C 1
ATOM 2191 O O . GLY B 1 18 ? 48.172 8.573 30.779 1.00 65.71 17 GLY B O 1
ATOM 2192 N N . GLU B 1 19 ? 46.246 9.552 31.423 1.00 66.58 18 GLU B N 1
ATOM 2193 C CA . GLU B 1 19 ? 46.757 10.925 31.327 1.00 69.25 18 GLU B CA 1
ATOM 2194 C C . GLU B 1 19 ? 47.763 11.192 32.445 1.00 67.27 18 GLU B C 1
ATOM 2195 O O . GLU B 1 19 ? 47.409 11.148 33.628 1.00 66.25 18 GLU B O 1
ATOM 2201 N N . ASN B 1 20 ? 49.013 11.456 32.054 1.00 65.42 19 ASN B N 1
ATOM 2202 C CA . ASN B 1 20 ? 50.109 11.698 32.997 1.00 63.19 19 ASN B CA 1
ATOM 2203 C C . ASN B 1 20 ? 50.357 10.515 33.923 1.00 60.73 19 ASN B C 1
ATOM 2204 O O . ASN B 1 20 ? 50.752 10.691 35.071 1.00 58.58 19 ASN B O 1
ATOM 2209 N N . ARG B 1 21 ? 50.128 9.315 33.393 1.00 59.34 20 ARG B N 1
ATOM 2210 C CA . ARG B 1 21 ? 50.185 8.071 34.165 1.00 57.75 20 ARG B CA 1
ATOM 2211 C C . ARG B 1 21 ? 50.790 6.984 33.316 1.00 55.67 20 ARG B C 1
ATOM 2212 O O . ARG B 1 21 ? 50.293 6.705 32.228 1.00 53.88 20 ARG B O 1
ATOM 2216 N N . TYR B 1 22 ? 51.855 6.369 33.832 1.00 54.29 21 TYR B N 1
ATOM 2217 C CA . TYR B 1 22 ? 52.576 5.302 33.139 1.00 52.44 21 TYR B CA 1
ATOM 2218 C C . TYR B 1 22 ? 52.824 4.096 34.057 1.00 52.12 21 TYR B C 1
ATOM 2219 O O . TYR B 1 22 ? 52.967 4.245 35.267 1.00 50.87 21 TYR B O 1
ATOM 2228 N N . ALA B 1 23 ? 52.874 2.905 33.464 1.00 51.93 22 ALA B N 1
ATOM 2229 C CA . ALA B 1 23 ? 53.181 1.682 34.196 1.00 52.39 22 ALA B CA 1
ATOM 2230 C C . ALA B 1 23 ? 54.557 1.180 33.753 1.00 53.58 22 ALA B C 1
ATOM 2231 O O . ALA B 1 23 ? 54.986 1.387 32.602 1.00 52.91 22 ALA B O 1
ATOM 2233 N N . VAL B 1 24 ? 55.253 0.534 34.680 1.00 54.30 23 VAL B N 1
ATOM 2234 C CA . VAL B 1 24 ? 56.565 -0.024 34.383 1.00 54.88 23 VAL B CA 1
ATOM 2235 C C . VAL B 1 24 ? 56.839 -1.253 35.263 1.00 54.23 23 VAL B C 1
ATOM 2236 O O . VAL B 1 24 ? 56.357 -1.339 36.375 1.00 54.14 23 VAL B O 1
ATOM 2240 N N . GLU B 1 25 ? 57.599 -2.196 34.725 1.00 55.60 24 GLU B N 1
ATOM 2241 C CA . GLU B 1 25 ? 58.013 -3.412 35.411 1.00 57.66 24 GLU B CA 1
ATOM 2242 C C . GLU B 1 25 ? 59.462 -3.253 35.788 1.00 56.37 24 GLU B C 1
ATOM 2243 O O . GLU B 1 25 ? 60.303 -3.092 34.890 1.00 55.56 24 GLU B O 1
ATOM 2249 N N . LEU B 1 26 ? 59.784 -3.322 37.082 1.00 55.56 25 LEU B N 1
ATOM 2250 C CA . LEU B 1 26 ? 61.191 -3.196 37.492 1.00 54.55 25 LEU B CA 1
ATOM 2251 C C . LEU B 1 26 ? 61.839 -4.566 37.410 1.00 53.23 25 LEU B C 1
ATOM 2252 O O . LEU B 1 26 ? 61.400 -5.511 38.039 1.00 53.31 25 LEU B O 1
ATOM 2257 N N . ASP B 1 27 ? 62.890 -4.658 36.614 1.00 53.68 26 ASP B N 1
ATOM 2258 C CA . ASP B 1 27 ? 63.583 -5.910 36.347 1.00 52.84 26 ASP B CA 1
ATOM 2259 C C . ASP B 1 27 ? 64.507 -6.247 37.510 1.00 52.25 26 ASP B C 1
ATOM 2260 O O . ASP B 1 27 ? 65.410 -5.488 37.802 1.00 52.67 26 ASP B O 1
ATOM 2265 N N . PRO B 1 28 ? 64.294 -7.402 38.169 1.00 52.19 27 PRO B N 1
ATOM 2266 C CA . PRO B 1 28 ? 65.120 -7.784 39.333 1.00 51.77 27 PRO B CA 1
ATOM 2267 C C . PRO B 1 28 ? 66.592 -7.991 38.985 1.00 51.15 27 PRO B C 1
ATOM 2268 O O 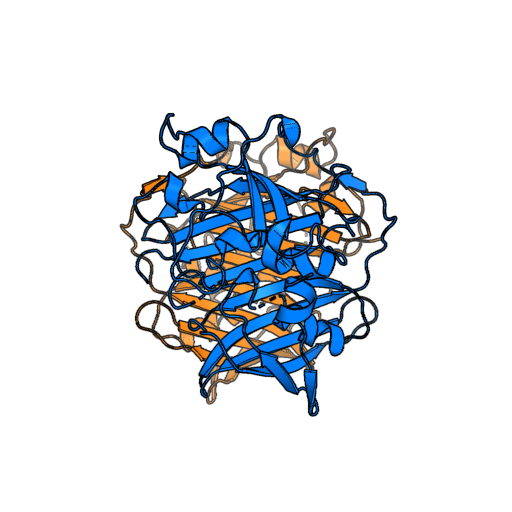. PRO B 1 28 ? 67.448 -8.009 39.885 1.00 50.03 27 PRO B O 1
ATOM 2272 N N . GLY B 1 29 ? 66.876 -8.183 37.695 1.00 50.92 28 GLY B N 1
ATOM 2273 C CA . GLY B 1 29 ? 68.247 -8.257 37.198 1.00 50.51 28 GLY B CA 1
ATOM 2274 C C . GLY B 1 29 ? 69.036 -6.996 37.525 1.00 49.11 28 GLY B C 1
ATOM 2275 O O . GLY B 1 29 ? 70.263 -7.029 37.525 1.00 47.86 28 GLY B O 1
ATOM 2276 N N . TYR B 1 30 ? 68.339 -5.897 37.842 1.00 48.37 29 TYR B N 1
ATOM 2277 C CA . TYR B 1 30 ? 69.001 -4.630 38.177 1.00 48.58 29 TYR B CA 1
ATOM 2278 C C . TYR B 1 30 ? 69.101 -4.347 39.659 1.00 48.38 29 TYR B C 1
ATOM 2279 O O . TYR B 1 30 ? 69.424 -3.237 40.071 1.00 47.00 29 TYR B O 1
ATOM 2288 N N . LEU B 1 31 ? 68.901 -5.378 40.467 1.00 50.00 30 LEU B N 1
ATOM 2289 C CA . LEU B 1 31 ? 68.994 -5.243 41.928 1.00 49.84 30 LEU B CA 1
ATOM 2290 C C . LEU B 1 31 ? 70.439 -5.203 42.421 1.00 49.93 30 LEU B C 1
ATOM 2291 O O . LEU B 1 31 ? 71.302 -5.951 41.946 1.00 48.96 30 LEU B O 1
ATOM 2296 N N . ILE B 1 32 ? 70.699 -4.292 43.349 1.00 50.30 31 ILE B N 1
ATOM 2297 C CA . ILE B 1 32 ? 71.961 -4.270 44.088 1.00 52.36 31 ILE B CA 1
ATOM 2298 C C . ILE B 1 32 ? 71.561 -4.612 45.517 1.00 52.60 31 ILE B C 1
ATOM 2299 O O . ILE B 1 32 ? 71.429 -3.739 46.340 1.00 54.35 31 ILE B O 1
ATOM 2304 N N . GLY B 1 33 ? 71.300 -5.881 45.785 1.00 53.67 32 GLY B N 1
ATOM 2305 C CA . GLY B 1 33 ? 70.845 -6.324 47.097 1.00 52.83 32 GLY B CA 1
ATOM 2306 C C . GLY B 1 33 ? 69.349 -6.460 46.969 1.00 52.96 32 GLY B C 1
ATOM 2307 O O . GLY B 1 33 ? 68.879 -7.126 46.053 1.00 52.60 32 GLY B O 1
ATOM 2308 N N . THR B 1 34 ? 68.610 -5.807 47.870 1.00 54.37 33 THR B N 1
ATOM 2309 C CA . THR B 1 34 ? 67.136 -5.734 47.812 1.00 53.22 33 THR B CA 1
ATOM 2310 C C . THR B 1 34 ? 66.629 -4.497 47.047 1.00 53.84 33 THR B C 1
ATOM 2311 O O . THR B 1 34 ? 65.443 -4.416 46.727 1.00 54.74 33 THR B O 1
ATOM 2315 N N . ALA B 1 35 ? 67.501 -3.526 46.769 1.00 51.83 34 ALA B N 1
ATOM 2316 C CA . ALA B 1 35 ? 67.051 -2.269 46.158 1.00 50.30 34 ALA B CA 1
ATOM 2317 C C . ALA B 1 35 ? 67.487 -2.139 44.719 1.00 48.24 34 ALA B C 1
ATOM 2318 O O . ALA B 1 35 ? 68.650 -2.374 44.394 1.00 48.51 34 ALA B O 1
ATOM 2328 N N . ASN B 1 37 ? 68.794 -0.592 41.370 1.00 47.66 36 ASN B N 1
ATOM 2329 C CA . ASN B 1 37 ? 69.789 0.422 41.045 1.00 48.20 36 ASN B CA 1
ATOM 2330 C C . ASN B 1 37 ? 69.106 1.750 40.670 1.00 48.12 36 ASN B C 1
ATOM 2331 O O . ASN B 1 37 ? 68.125 1.748 39.919 1.00 48.56 36 ASN B O 1
ATOM 2336 N N . GLY B 1 38 ? 69.648 2.860 41.179 1.00 46.42 37 GLY B N 1
ATOM 2337 C CA . GLY B 1 38 ? 69.106 4.203 40.957 1.00 45.75 37 GLY B CA 1
ATOM 2338 C C . GLY B 1 38 ? 69.075 4.682 39.521 1.00 45.76 37 GLY B C 1
ATOM 2339 O O . GLY B 1 38 ? 68.114 5.329 39.104 1.00 47.75 37 GLY B O 1
ATOM 2340 N N . GLY B 1 39 ? 70.119 4.373 38.760 1.00 45.53 38 GLY B N 1
ATOM 2341 C CA . GLY B 1 39 ? 70.189 4.727 37.343 1.00 46.47 38 GLY B CA 1
ATOM 2342 C C . GLY B 1 39 ? 69.107 4.072 36.494 1.00 48.47 38 GLY B C 1
ATOM 2343 O O . GLY B 1 39 ? 68.547 4.688 35.562 1.00 49.15 38 GLY B O 1
ATOM 2344 N N . TYR B 1 40 ? 68.810 2.817 36.803 1.00 48.82 39 TYR B N 1
ATOM 2345 C CA . TYR B 1 40 ? 67.724 2.103 36.143 1.00 50.06 39 TYR B CA 1
ATOM 2346 C C . TYR B 1 40 ? 66.382 2.809 36.414 1.00 48.10 39 TYR B C 1
ATOM 2347 O O . TYR B 1 40 ? 65.565 2.986 35.495 1.00 46.13 39 TYR B O 1
ATOM 2356 N N . LEU B 1 41 ? 66.169 3.211 37.674 1.00 47.98 40 LEU B N 1
ATOM 2357 C CA . LEU B 1 41 ? 64.971 3.992 38.052 1.00 48.43 40 LEU B CA 1
ATOM 2358 C C . LEU B 1 41 ? 64.926 5.344 37.318 1.00 48.67 40 LEU B C 1
ATOM 2359 O O . LEU B 1 41 ? 63.855 5.797 36.913 1.00 48.42 40 LEU B O 1
ATOM 2372 N N . THR B 1 43 ? 66.286 5.917 34.304 1.00 48.75 42 THR B N 1
ATOM 2373 C CA . THR B 1 43 ? 66.076 5.645 32.889 1.00 48.58 42 THR B CA 1
ATOM 2374 C C . THR B 1 43 ? 64.578 5.599 32.607 1.00 49.40 42 THR B C 1
ATOM 2375 O O . THR B 1 43 ? 64.083 6.130 31.620 1.00 50.51 42 THR B O 1
ATOM 2379 N N . VAL B 1 44 ? 63.862 4.953 33.503 1.00 49.84 43 VAL B N 1
ATOM 2380 C CA . VAL B 1 44 ? 62.432 4.777 33.378 1.00 48.45 43 VAL B CA 1
ATOM 2381 C C . VAL B 1 44 ? 61.699 6.101 33.556 1.00 48.03 43 VAL B C 1
ATOM 2382 O O . VAL B 1 44 ? 60.712 6.353 32.874 1.00 49.35 43 VAL B O 1
ATOM 2386 N N . LEU B 1 45 ? 62.181 6.961 34.456 1.00 48.57 44 LEU B N 1
ATOM 2387 C CA . LEU B 1 45 ? 61.545 8.273 34.641 1.00 47.67 44 LEU B CA 1
ATOM 2388 C C . LEU B 1 45 ? 61.803 9.167 33.441 1.00 47.24 44 LEU B C 1
ATOM 2389 O O . LEU B 1 45 ? 60.902 9.864 32.982 1.00 48.26 44 LEU B O 1
ATOM 2394 N N . GLN B 1 46 ? 63.020 9.115 32.914 1.00 46.54 45 GLN B N 1
ATOM 2395 C CA . GLN B 1 46 ? 63.375 9.888 31.737 1.00 45.74 45 GLN B CA 1
ATOM 2396 C C . GLN B 1 46 ? 62.511 9.543 30.553 1.00 46.32 45 GLN B C 1
ATOM 2397 O O . GLN B 1 46 ? 62.153 10.422 29.766 1.00 46.89 45 GLN B O 1
ATOM 2403 N N . ARG B 1 47 ? 62.220 8.259 30.383 1.00 47.94 46 ARG B N 1
ATOM 2404 C CA . ARG B 1 47 ? 61.305 7.852 29.323 1.00 50.36 46 ARG B CA 1
ATOM 2405 C C . ARG B 1 47 ? 59.948 8.516 29.513 1.00 50.94 46 ARG B C 1
ATOM 2406 O O . ARG B 1 47 ? 59.414 9.101 28.583 1.00 52.38 46 ARG B O 1
ATOM 2414 N N . SER B 1 48 ? 59.406 8.468 30.725 1.00 52.27 47 SER B N 1
ATOM 2415 C CA . SER B 1 48 ? 58.087 9.056 30.966 1.00 54.10 47 SER B CA 1
ATOM 2416 C C . SER B 1 48 ? 58.088 10.573 30.714 1.00 53.98 47 SER B C 1
ATOM 2417 O O . SER B 1 48 ? 57.097 11.124 30.220 1.00 55.32 47 SER B O 1
ATOM 2420 N N . ALA B 1 49 ? 59.195 11.229 31.058 1.00 52.39 48 ALA B N 1
ATOM 2421 C CA . ALA B 1 49 ? 59.335 12.670 30.891 1.00 51.72 48 ALA B CA 1
ATOM 2422 C C . ALA B 1 49 ? 59.353 13.083 29.422 1.00 51.16 48 ALA B C 1
ATOM 2423 O O . ALA B 1 49 ? 58.646 14.010 29.037 1.00 53.13 48 ALA B O 1
ATOM 2425 N N . LEU B 1 50 ? 60.159 12.402 28.615 1.00 51.27 49 LEU B N 1
ATOM 2426 C CA . LEU B 1 50 ? 60.275 12.697 27.187 1.00 51.93 49 LEU B CA 1
ATOM 2427 C C . LEU B 1 50 ? 58.990 12.377 26.412 1.00 52.73 49 LEU B C 1
ATOM 2428 O O . LEU B 1 50 ? 58.681 13.007 25.399 1.00 51.87 49 LEU B O 1
ATOM 2433 N N . ALA B 1 51 ? 58.236 11.404 26.903 1.00 54.22 50 ALA B N 1
ATOM 2434 C CA . ALA B 1 51 ? 56.947 11.030 26.318 1.00 54.08 50 ALA B CA 1
ATOM 2435 C C . ALA B 1 51 ? 55.930 12.145 26.463 1.00 54.90 50 ALA B C 1
ATOM 2436 O O . ALA B 1 51 ? 54.962 12.220 25.724 1.00 55.51 50 ALA B O 1
ATOM 2438 N N . GLU B 1 52 ? 56.151 13.004 27.445 1.00 56.82 51 GLU B N 1
ATOM 2439 C CA . GLU B 1 52 ? 55.286 14.143 27.707 1.00 57.40 51 GLU B CA 1
ATOM 2440 C C . GLU B 1 52 ? 55.833 15.440 27.132 1.00 57.44 51 GLU B C 1
ATOM 2441 O O . GLU B 1 52 ? 55.232 16.498 27.301 1.00 57.88 51 GLU B O 1
ATOM 2447 N N . SER B 1 53 ? 56.963 15.372 26.437 1.00 57.87 52 SER B N 1
ATOM 2448 C CA . SER B 1 53 ? 57.622 16.592 25.986 1.00 57.02 52 SER B CA 1
ATOM 2449 C C . SER B 1 53 ? 57.661 16.755 24.486 1.00 57.71 52 SER B C 1
ATOM 2450 O O . SER B 1 53 ? 57.761 15.789 23.726 1.00 57.39 52 SER B O 1
ATOM 2453 N N . ASP B 1 54 ? 57.632 18.019 24.088 1.00 57.52 53 ASP B N 1
ATOM 2454 C CA . ASP B 1 54 ? 57.707 18.411 22.704 1.00 58.74 53 ASP B CA 1
ATOM 2455 C C . ASP B 1 54 ? 59.163 18.475 22.229 1.00 58.45 53 ASP B C 1
ATOM 2456 O O . ASP B 1 54 ? 59.420 18.697 21.045 1.00 60.81 53 ASP B O 1
ATOM 2461 N N . HIS B 1 55 ? 60.102 18.298 23.157 1.00 56.38 54 HIS B N 1
ATOM 2462 C CA . HIS B 1 55 ? 61.524 18.341 22.867 1.00 53.81 54 HIS B CA 1
ATOM 2463 C C . HIS B 1 55 ? 62.123 16.957 23.009 1.00 52.31 54 HIS B C 1
ATOM 2464 O O . HIS B 1 55 ? 61.565 16.106 23.704 1.00 50.02 54 HIS B O 1
ATOM 2471 N N . LEU B 1 56 ? 63.266 16.741 22.357 1.00 51.20 55 LEU B N 1
ATOM 2472 C CA . LEU B 1 56 ? 63.829 15.403 22.239 1.00 51.63 55 LEU B CA 1
ATOM 2473 C C . LEU B 1 56 ? 64.713 14.928 23.357 1.00 49.58 55 LEU B C 1
ATOM 2474 O O . LEU B 1 56 ? 64.751 13.731 23.627 1.00 47.97 55 LEU B O 1
ATOM 2479 N N . HIS B 1 57 ? 65.429 15.848 23.990 1.00 49.65 56 HIS B N 1
ATOM 2480 C CA . HIS B 1 57 ? 66.477 15.472 24.936 1.00 49.04 56 HIS B CA 1
ATOM 2481 C C . HIS B 1 57 ? 66.287 15.985 26.355 1.00 48.06 56 HIS B C 1
ATOM 2482 O O . HIS B 1 57 ? 65.676 17.034 26.598 1.00 48.24 56 HIS B O 1
ATOM 2489 N N . ALA B 1 58 ? 66.832 15.205 27.277 1.00 48.45 57 ALA B N 1
ATOM 2490 C CA . ALA B 1 58 ? 66.830 15.477 28.700 1.00 48.48 57 ALA B CA 1
ATOM 2491 C C . ALA B 1 58 ? 68.127 16.209 28.999 1.00 49.11 57 ALA B C 1
ATOM 2492 O O . ALA B 1 58 ? 69.179 15.593 29.184 1.00 51.27 57 ALA B O 1
ATOM 2494 N N . VAL B 1 59 ? 68.062 17.527 29.062 1.00 49.18 58 VAL B N 1
ATOM 2495 C CA . VAL B 1 59 ? 69.281 18.322 29.164 1.00 49.66 58 VAL B CA 1
ATOM 2496 C C . VAL B 1 59 ? 69.753 18.493 30.618 1.00 48.36 58 VAL B C 1
ATOM 2497 O O . VAL B 1 59 ? 70.950 18.433 30.876 1.00 46.20 58 VAL B O 1
ATOM 2501 N N . SER B 1 60 ? 68.831 18.706 31.562 1.00 47.53 59 SER B N 1
ATOM 2502 C CA . SER B 1 60 ? 69.205 18.749 32.985 1.00 49.10 59 SER B CA 1
ATOM 2503 C C . SER B 1 60 ? 68.203 17.908 33.747 1.00 48.26 59 SER B C 1
ATOM 2504 O O . SER B 1 60 ? 67.005 18.188 33.710 1.00 48.19 59 SER B O 1
ATOM 2507 N N . SER B 1 61 ? 68.686 16.894 34.445 1.00 46.19 60 SER B N 1
ATOM 2508 C CA . SER B 1 61 ? 67.797 16.024 35.176 1.00 45.87 60 SER B CA 1
ATOM 2509 C C . SER B 1 61 ? 68.219 15.969 36.632 1.00 45.03 60 SER B C 1
ATOM 2510 O O . SER B 1 61 ? 69.312 15.507 36.930 1.00 45.78 60 SER B O 1
ATOM 2513 N N . SER B 1 62 ? 67.345 16.437 37.522 1.00 44.25 61 SER B N 1
ATOM 2514 C CA . SER B 1 62 ? 67.584 16.421 38.981 1.00 43.91 61 SER B CA 1
ATOM 2515 C C . SER B 1 62 ? 66.625 15.421 39.657 1.00 44.76 61 SER B C 1
ATOM 2516 O O . SER B 1 62 ? 65.420 15.461 39.434 1.00 45.53 61 SER B O 1
ATOM 2519 N N . TYR B 1 63 ? 67.173 14.541 40.487 1.00 43.46 62 TYR B N 1
ATOM 2520 C CA . TYR B 1 63 ? 66.441 13.418 41.043 1.00 43.19 62 TYR B CA 1
ATOM 2521 C C . TYR B 1 63 ? 66.635 13.324 42.541 1.00 43.92 62 TYR B C 1
ATOM 2522 O O . TYR B 1 63 ? 67.757 13.403 43.018 1.00 42.47 62 TYR B O 1
ATOM 2531 N N . HIS B 1 64 ? 65.544 13.143 43.278 1.00 45.27 63 HIS B N 1
ATOM 2532 C CA . HIS B 1 64 ? 65.602 12.967 44.731 1.00 44.76 63 HIS B CA 1
ATOM 2533 C C . HIS B 1 64 ? 65.052 11.585 45.064 1.00 44.87 63 HIS B C 1
ATOM 2534 O O . HIS B 1 64 ? 63.930 11.251 44.704 1.00 43.73 63 HIS B O 1
ATOM 2541 N N . PHE B 1 65 ? 65.860 10.809 45.766 1.00 46.10 64 PHE B N 1
ATOM 2542 C CA . PHE B 1 65 ? 65.573 9.417 46.077 1.00 46.27 64 PHE B CA 1
ATOM 2543 C C . PHE B 1 65 ? 64.986 9.337 47.467 1.00 47.88 64 PHE B C 1
ATOM 2544 O O . PHE B 1 65 ? 65.656 9.617 48.466 1.00 49.90 64 PHE B O 1
ATOM 2552 N N . HIS B 1 66 ? 63.723 8.973 47.553 1.00 48.30 65 HIS B N 1
ATOM 2553 C CA . HIS B 1 66 ? 63.054 8.986 48.841 1.00 48.56 65 HIS B CA 1
ATOM 2554 C C . HIS B 1 66 ? 63.196 7.647 49.534 1.00 48.58 65 HIS B C 1
ATOM 2555 O O . HIS B 1 66 ? 63.545 7.604 50.716 1.00 47.91 65 HIS B O 1
ATOM 2562 N N . ARG B 1 67 ? 62.944 6.563 48.788 1.00 48.80 66 ARG B N 1
ATOM 2563 C CA . ARG B 1 67 ? 62.965 5.200 49.323 1.00 49.39 66 ARG B CA 1
ATOM 2564 C C . ARG B 1 67 ? 63.464 4.226 48.280 1.00 50.03 66 ARG B C 1
ATOM 2565 O O . ARG B 1 67 ? 63.342 4.483 47.076 1.00 52.02 66 ARG B O 1
ATOM 2573 N N . PRO B 1 68 ? 63.957 3.066 48.727 1.00 49.15 67 PRO B N 1
ATOM 2574 C CA . PRO B 1 68 ? 64.364 2.050 47.774 1.00 48.12 67 PRO B CA 1
ATOM 2575 C C . PRO B 1 68 ? 63.190 1.331 47.124 1.00 48.70 67 PRO B C 1
ATOM 2576 O O . PRO B 1 68 ? 62.180 1.077 47.776 1.00 50.37 67 PRO B O 1
ATOM 2580 N N . ALA B 1 69 ? 63.364 0.973 45.856 1.00 49.67 68 ALA B N 1
ATOM 2581 C CA . ALA B 1 69 ? 62.398 0.194 45.103 1.00 49.92 68 ALA B CA 1
ATOM 2582 C C . ALA B 1 69 ? 62.804 -1.286 45.038 1.00 52.67 68 ALA B C 1
ATOM 2583 O O . ALA B 1 69 ? 63.985 -1.644 45.092 1.00 51.96 68 ALA B O 1
ATOM 2585 N N . SER B 1 70 ? 61.801 -2.141 44.891 1.00 55.47 69 SER B N 1
ATOM 2586 C CA . SER B 1 70 ? 62.013 -3.558 44.696 1.00 58.33 69 SER B CA 1
ATOM 2587 C C . SER B 1 70 ? 61.541 -3.888 43.292 1.00 59.08 69 SER B C 1
ATOM 2588 O O . SER B 1 70 ? 60.909 -3.048 42.638 1.00 59.22 69 SER B O 1
ATOM 2591 N N . SER B 1 71 ? 61.825 -5.114 42.855 1.00 58.32 70 SER B N 1
ATOM 2592 C CA . SER B 1 71 ? 61.368 -5.599 41.571 1.00 59.26 70 SER B CA 1
ATOM 2593 C C . SER B 1 71 ? 59.855 -5.690 41.584 1.00 59.11 70 SER B C 1
ATOM 2594 O O . SER B 1 71 ? 59.222 -5.605 42.639 1.00 58.41 70 SER B O 1
ATOM 2597 N N . GLY B 1 72 ? 59.283 -5.876 40.404 1.00 58.20 71 GLY B N 1
ATOM 2598 C CA . GLY B 1 72 ? 57.846 -5.912 40.251 1.00 56.97 71 GLY B CA 1
ATOM 2599 C C . GLY B 1 72 ? 57.335 -4.585 39.722 1.00 56.96 71 GLY B C 1
ATOM 2600 O O . GLY B 1 72 ? 58.123 -3.663 39.441 1.00 55.01 71 GLY B O 1
ATOM 2601 N N . PRO B 1 73 ? 56.004 -4.489 39.561 1.00 56.19 72 PRO B N 1
ATOM 2602 C CA . PRO B 1 73 ? 55.365 -3.301 39.063 1.00 55.79 72 PRO B CA 1
ATOM 2603 C C . PRO B 1 73 ? 55.607 -2.031 39.906 1.00 54.12 72 PRO B C 1
ATOM 2604 O O . PRO B 1 73 ? 55.873 -2.092 41.123 1.00 50.22 72 PRO B O 1
ATOM 2608 N N . ALA B 1 74 ? 55.541 -0.904 39.206 1.00 51.87 73 ALA B N 1
ATOM 2609 C CA . ALA B 1 74 ? 55.651 0.417 39.788 1.00 52.39 73 ALA B CA 1
ATOM 2610 C C . ALA B 1 74 ? 54.821 1.310 38.889 1.00 53.99 73 ALA B C 1
ATOM 2611 O O . ALA B 1 74 ? 54.496 0.948 37.756 1.00 54.68 73 ALA B O 1
ATOM 2613 N N . GLU B 1 75 ? 54.457 2.473 39.388 1.00 56.11 74 GLU B N 1
ATOM 2614 C CA . GLU B 1 75 ? 53.626 3.366 38.622 1.00 58.24 74 GLU B CA 1
ATOM 2615 C C . GLU B 1 75 ? 54.268 4.737 38.608 1.00 57.31 74 GLU B C 1
ATOM 2616 O O . GLU B 1 75 ? 54.894 5.143 39.587 1.00 57.62 74 GLU B O 1
ATOM 2622 N N . ILE B 1 76 ? 54.150 5.416 37.466 1.00 57.29 75 ILE B N 1
ATOM 2623 C CA . ILE B 1 76 ? 54.760 6.725 37.242 1.00 56.34 75 ILE B CA 1
ATOM 2624 C C . ILE B 1 76 ? 53.682 7.778 36.981 1.00 58.68 75 ILE B C 1
ATOM 2625 O O . ILE B 1 76 ? 52.713 7.547 36.255 1.00 58.90 75 ILE B O 1
ATOM 2630 N N . GLU B 1 77 ? 53.875 8.933 37.596 1.00 59.75 76 GLU B N 1
ATOM 2631 C CA . GLU B 1 77 ? 52.953 10.040 37.522 1.00 61.77 76 GLU B CA 1
ATOM 2632 C C . GLU B 1 77 ? 53.753 11.242 37.007 1.00 59.22 76 GLU B C 1
ATOM 2633 O O . GLU B 1 77 ? 54.749 11.602 37.610 1.00 59.63 76 GLU B O 1
ATOM 2639 N N . THR B 1 78 ? 53.341 11.830 35.884 1.00 57.83 77 THR B N 1
ATOM 2640 C CA . THR B 1 78 ? 54.060 12.966 35.293 1.00 56.91 77 THR B CA 1
ATOM 2641 C C . THR B 1 78 ? 53.303 14.303 35.397 1.00 57.36 77 THR B C 1
ATOM 2642 O O . THR B 1 78 ? 52.103 14.345 35.667 1.00 57.43 77 THR B O 1
ATOM 2646 N N . ARG B 1 79 ? 54.031 15.397 35.191 1.00 58.97 78 ARG B N 1
ATOM 2647 C CA . ARG B 1 79 ? 53.455 16.741 35.222 1.00 58.37 78 ARG B CA 1
ATOM 2648 C C . ARG B 1 79 ? 54.310 17.753 34.445 1.00 56.27 78 ARG B C 1
ATOM 2649 O O . ARG B 1 79 ? 55.480 17.952 34.750 1.00 56.19 78 ARG B O 1
ATOM 2657 N N . VAL B 1 80 ? 53.738 18.379 33.425 1.00 55.82 79 VAL B N 1
ATOM 2658 C CA . VAL B 1 80 ? 54.476 19.400 32.669 1.00 54.58 79 VAL B CA 1
ATOM 2659 C C . VAL B 1 80 ? 54.445 20.679 33.496 1.00 54.34 79 VAL B C 1
ATOM 2660 O O . VAL B 1 80 ? 53.373 21.183 33.852 1.00 53.71 79 VAL B O 1
ATOM 2664 N N . LEU B 1 81 ? 55.628 21.174 33.839 1.00 55.15 80 LEU B N 1
ATOM 2665 C CA . LEU B 1 81 ? 55.746 22.351 34.688 1.00 55.85 80 LEU B CA 1
ATOM 2666 C C . LEU B 1 81 ? 55.752 23.624 33.870 1.00 55.52 80 LEU B C 1
ATOM 2667 O O . LEU B 1 81 ? 55.168 24.645 34.277 1.00 54.27 80 LEU B O 1
ATOM 2672 N N . LYS B 1 82 ? 56.407 23.546 32.714 1.00 55.10 81 LYS B N 1
ATOM 2673 C CA . LYS B 1 82 ? 56.634 24.693 31.864 1.00 54.98 81 LYS B CA 1
ATOM 2674 C C . LYS B 1 82 ? 56.852 24.184 30.449 1.00 56.07 81 LYS B C 1
ATOM 2675 O O . LYS B 1 82 ? 57.617 23.251 30.247 1.00 56.23 81 LYS B O 1
ATOM 2681 N N . ARG B 1 83 ? 56.179 24.796 29.479 1.00 58.21 82 ARG B N 1
ATOM 2682 C CA . ARG B 1 83 ? 56.346 24.475 28.063 1.00 61.01 82 ARG B CA 1
ATOM 2683 C C . ARG B 1 83 ? 56.936 25.695 27.355 1.00 58.58 82 ARG B C 1
ATOM 2684 O O . ARG B 1 83 ? 56.506 26.814 27.585 1.00 58.20 82 ARG B O 1
ATOM 2692 N N . GLY B 1 84 ? 57.932 25.477 26.506 1.00 57.88 83 GLY B N 1
ATOM 2693 C CA . GLY B 1 84 ? 58.608 26.571 25.835 1.00 56.92 83 GLY B CA 1
ATOM 2694 C C . GLY B 1 84 ? 59.152 26.182 24.479 1.00 56.48 83 GLY B C 1
ATOM 2695 O O . GLY B 1 84 ? 59.221 25.008 24.127 1.00 57.66 83 GLY B O 1
ATOM 2696 N N . ARG B 1 85 ? 59.541 27.197 23.723 1.00 56.01 84 ARG B N 1
ATOM 2697 C CA . ARG B 1 85 ? 60.094 27.024 22.393 1.00 56.31 84 ARG B CA 1
ATOM 2698 C C . ARG B 1 85 ? 61.425 26.286 22.417 1.00 55.42 84 ARG B C 1
ATOM 2699 O O . ARG B 1 85 ? 61.732 25.560 21.480 1.00 57.16 84 ARG B O 1
ATOM 2701 N N . THR B 1 86 ? 62.200 26.505 23.484 1.00 54.00 85 THR B N 1
ATOM 2702 C CA . THR B 1 86 ? 63.548 25.964 23.651 1.00 53.49 85 THR B CA 1
ATOM 2703 C C . THR B 1 86 ? 63.598 24.929 24.776 1.00 51.44 85 THR B C 1
ATOM 2704 O O . THR B 1 86 ? 64.179 23.859 24.604 1.00 51.87 85 THR B O 1
ATOM 2708 N N . VAL B 1 87 ? 62.984 25.252 25.915 1.00 49.54 86 VAL B N 1
ATOM 2709 C CA . VAL B 1 87 ? 62.966 24.366 27.072 1.00 49.76 86 VAL B CA 1
ATOM 2710 C C . VAL B 1 87 ? 61.523 24.001 27.526 1.00 50.32 86 VAL B C 1
ATOM 2711 O O . VAL B 1 87 ? 60.634 24.870 27.631 1.00 49.16 86 VAL B O 1
ATOM 2715 N N . THR B 1 88 ? 61.299 22.711 27.783 1.00 50.64 87 THR B N 1
ATOM 2716 C CA . THR B 1 88 ? 60.054 22.227 28.409 1.00 50.59 87 THR B CA 1
ATOM 2717 C C . THR B 1 88 ? 60.459 21.364 29.614 1.00 49.26 87 THR B C 1
ATOM 2718 O O . THR B 1 88 ? 61.221 20.403 29.470 1.00 49.16 87 THR B O 1
ATOM 2722 N N . THR B 1 89 ? 59.961 21.728 30.794 1.00 49.02 88 THR B N 1
ATOM 2723 C CA . THR B 1 89 ? 60.352 21.076 32.045 1.00 49.19 88 THR B CA 1
ATOM 2724 C C . THR B 1 89 ? 59.267 20.167 32.537 1.00 48.65 88 THR B C 1
ATOM 2725 O O . THR B 1 89 ? 58.129 20.590 32.687 1.00 48.49 88 THR B O 1
ATOM 2729 N N . VAL B 1 90 ? 59.625 18.908 32.780 1.00 48.23 89 VAL B N 1
ATOM 2730 C CA . VAL B 1 90 ? 58.662 17.895 33.190 1.00 47.21 89 VAL B CA 1
ATOM 2731 C C . VAL B 1 90 ? 59.040 17.280 34.529 1.00 47.49 89 VAL B C 1
ATOM 2732 O O . VAL B 1 90 ? 60.172 16.888 34.737 1.00 47.73 89 VAL B O 1
ATOM 2736 N N . GLN B 1 91 ? 58.076 17.212 35.434 1.00 48.45 90 GLN B N 1
ATOM 2737 C CA . GLN B 1 91 ? 58.255 16.542 36.711 1.00 50.01 90 GLN B CA 1
ATOM 2738 C C . GLN B 1 91 ? 57.674 15.153 36.541 1.00 49.76 90 GLN B C 1
ATOM 2739 O O . GLN B 1 91 ? 56.662 14.986 35.873 1.00 46.35 90 GLN B O 1
ATOM 2745 N N . THR B 1 92 ? 58.332 14.162 37.125 1.00 51.33 91 THR B N 1
ATOM 2746 C CA . THR B 1 92 ? 57.892 12.769 37.025 1.00 52.48 91 THR B CA 1
ATOM 2747 C C . THR B 1 92 ? 58.209 12.044 38.333 1.00 52.68 91 THR B C 1
ATOM 2748 O O . THR B 1 92 ? 59.321 12.161 38.839 1.00 52.95 91 THR B O 1
ATOM 2752 N N . THR B 1 93 ? 57.234 11.322 38.892 1.00 52.56 92 THR B N 1
ATOM 2753 C CA . THR B 1 93 ? 57.434 10.626 40.171 1.00 51.63 92 THR B CA 1
ATOM 2754 C C . THR B 1 93 ? 57.142 9.134 40.055 1.00 51.63 92 THR B C 1
ATOM 2755 O O . THR B 1 93 ? 56.217 8.731 39.375 1.00 51.23 92 THR B O 1
ATOM 2759 N N . LEU B 1 94 ? 57.949 8.322 40.727 1.00 51.58 93 LEU B N 1
ATOM 2760 C CA . LEU B 1 94 ? 57.794 6.891 40.710 1.00 50.64 93 LEU B CA 1
ATOM 2761 C C . LEU B 1 94 ? 57.216 6.405 42.035 1.00 51.28 93 LEU B C 1
ATOM 2762 O O . LEU B 1 94 ? 57.712 6.751 43.122 1.00 48.15 93 LEU B O 1
ATOM 2767 N N . PHE B 1 95 ? 56.170 5.585 41.919 1.00 53.00 94 PHE B N 1
ATOM 2768 C CA . PHE B 1 95 ? 55.482 5.016 43.063 1.00 54.14 94 PHE B CA 1
ATOM 2769 C C . PHE B 1 95 ? 55.543 3.492 43.035 1.00 55.64 94 PHE B C 1
ATOM 2770 O O . PHE B 1 95 ? 55.487 2.881 41.978 1.00 55.48 94 PHE B O 1
ATOM 2778 N N . GLN B 1 96 ? 55.631 2.885 44.209 1.00 58.82 95 GLN B N 1
ATOM 2779 C CA . GLN B 1 96 ? 55.552 1.433 44.332 1.00 59.89 95 GLN B CA 1
ATOM 2780 C C . GLN B 1 96 ? 54.944 1.070 45.683 1.00 63.27 95 GLN B C 1
ATOM 2781 O O . GLN B 1 96 ? 55.381 1.573 46.723 1.00 64.47 95 GLN B O 1
ATOM 2787 N N . GLU B 1 97 ? 53.937 0.202 45.670 1.00 66.46 96 GLU B N 1
ATOM 2788 C CA . GLU B 1 97 ? 53.258 -0.232 46.905 1.00 68.52 96 GLU B CA 1
ATOM 2789 C C . GLU B 1 97 ? 52.750 0.972 47.697 1.00 68.05 96 GLU B C 1
ATOM 2790 O O . GLU B 1 97 ? 52.919 1.039 48.919 1.00 67.55 96 GLU B O 1
ATOM 2796 N N . GLY B 1 98 ? 52.150 1.925 46.975 1.00 69.09 97 GLY B N 1
ATOM 2797 C CA . GLY B 1 98 ? 51.568 3.130 47.571 1.00 69.29 97 GLY B CA 1
ATOM 2798 C C . GLY B 1 98 ? 52.553 4.160 48.114 1.00 69.66 97 GLY B C 1
ATOM 2799 O O . GLY B 1 98 ? 52.147 5.148 48.713 1.00 69.54 97 GLY B O 1
ATOM 2800 N N . ARG B 1 99 ? 53.847 3.958 47.891 1.00 69.43 98 ARG B N 1
ATOM 2801 C CA . ARG B 1 99 ? 54.858 4.860 48.441 1.00 69.19 98 ARG B CA 1
ATOM 2802 C C . ARG B 1 99 ? 55.692 5.524 47.343 1.00 64.58 98 ARG B C 1
ATOM 2803 O O . ARG B 1 99 ? 56.003 4.920 46.321 1.00 63.36 98 ARG B O 1
ATOM 2811 N N . THR B 1 100 ? 56.041 6.780 47.581 1.00 60.51 99 THR B N 1
ATOM 2812 C CA . THR B 1 100 ? 56.871 7.547 46.674 1.00 58.64 99 THR B CA 1
ATOM 2813 C C . THR B 1 100 ? 58.293 7.026 46.762 1.00 55.90 99 THR B C 1
ATOM 2814 O O . THR B 1 100 ? 58.898 7.040 47.836 1.00 53.92 99 THR B O 1
ATOM 2818 N N . ILE B 1 101 ? 58.819 6.560 45.630 1.00 54.04 100 ILE B N 1
ATOM 2819 C CA . ILE B 1 101 ? 60.177 6.054 45.571 1.00 52.08 100 ILE B CA 1
ATOM 2820 C C . ILE B 1 101 ? 61.150 7.170 45.258 1.00 51.33 100 ILE B C 1
ATOM 2821 O O . ILE B 1 101 ? 62.023 7.454 46.042 1.00 50.40 100 ILE B O 1
ATOM 2826 N N . LEU B 1 102 ? 60.923 7.830 44.129 1.00 52.51 101 LEU B N 1
ATOM 2827 C CA . LEU B 1 102 ? 61.852 8.761 43.525 1.00 51.37 101 LEU B CA 1
ATOM 2828 C C . LEU B 1 102 ? 61.121 9.835 42.740 1.00 51.27 101 LEU B C 1
ATOM 2829 O O . LEU B 1 102 ? 60.125 9.544 42.097 1.00 51.88 101 LEU B O 1
ATOM 2834 N N . THR B 1 103 ? 61.626 11.066 42.766 1.00 50.58 102 THR B N 1
ATOM 2835 C CA . THR B 1 103 ? 61.062 12.139 41.962 1.00 49.71 102 THR B CA 1
ATOM 2836 C C . THR B 1 103 ? 62.146 12.881 41.176 1.00 48.83 102 THR B C 1
ATOM 2837 O O . THR B 1 103 ? 63.196 13.242 41.718 1.00 48.25 102 THR B O 1
ATOM 2841 N N . GLY B 1 104 ? 61.873 13.070 39.891 1.00 47.48 103 GLY B N 1
ATOM 2842 C CA . GLY B 1 104 ? 62.765 13.759 38.993 1.00 47.95 103 GLY B CA 1
ATOM 2843 C C . GLY B 1 104 ? 62.086 14.959 38.361 1.00 48.03 103 GLY B C 1
ATOM 2844 O O . GLY B 1 104 ? 60.876 14.966 38.145 1.00 48.83 103 GLY B O 1
ATOM 2845 N N . THR B 1 105 ? 62.879 15.981 38.097 1.00 46.85 104 THR B N 1
ATOM 2846 C CA . THR B 1 105 ? 62.451 17.147 37.350 1.00 44.85 104 THR B CA 1
ATOM 2847 C C . THR B 1 105 ? 63.482 17.275 36.224 1.00 45.24 104 THR B C 1
ATOM 2848 O O . THR B 1 105 ? 64.700 17.269 36.465 1.00 45.30 104 THR B O 1
ATOM 2852 N N . LEU B 1 106 ? 62.996 17.321 34.994 1.00 45.56 105 LEU B N 1
ATOM 2853 C CA . LEU B 1 106 ? 63.859 17.312 33.832 1.00 45.45 105 LEU B CA 1
ATOM 2854 C C . LEU B 1 106 ? 63.619 18.498 32.922 1.00 44.96 105 LEU B C 1
ATOM 2855 O O . LEU B 1 106 ? 62.506 18.726 32.455 1.00 46.90 105 LEU B O 1
ATOM 2860 N N . ALA B 1 107 ? 64.676 19.245 32.653 1.00 46.06 106 ALA B N 1
ATOM 2861 C CA . ALA B 1 107 ? 64.637 20.331 31.662 1.00 45.27 106 ALA B CA 1
ATOM 2862 C C . ALA B 1 107 ? 64.850 19.676 30.323 1.00 46.28 106 ALA B C 1
ATOM 2863 O O . ALA B 1 107 ? 65.920 19.119 30.083 1.00 48.42 106 ALA B O 1
ATOM 2865 N N . THR B 1 108 ? 63.852 19.704 29.447 1.00 48.31 107 THR B N 1
ATOM 2866 C CA . THR B 1 108 ? 64.010 19.053 28.147 1.00 50.11 107 THR B CA 1
ATOM 2867 C C . THR B 1 108 ? 64.178 20.072 27.047 1.00 51.12 107 THR B C 1
ATOM 2868 O O . THR B 1 108 ? 63.529 21.109 27.043 1.00 51.26 107 THR B O 1
ATOM 2872 N N . ALA B 1 109 ? 65.047 19.745 26.099 1.00 52.04 108 ALA B N 1
ATOM 2873 C CA . ALA B 1 109 ? 65.318 20.600 24.962 1.00 51.68 108 ALA B CA 1
ATOM 2874 C C . ALA B 1 109 ? 65.782 19.718 23.805 1.00 51.92 108 ALA B C 1
ATOM 2875 O O . ALA B 1 109 ? 65.898 18.512 23.964 1.00 50.83 108 ALA B O 1
ATOM 2877 N N . THR B 1 110 ? 66.007 20.321 22.638 1.00 52.36 109 THR B N 1
ATOM 2878 C CA . THR B 1 110 ? 66.503 19.614 21.474 1.00 53.01 109 THR B CA 1
ATOM 2879 C C . THR B 1 110 ? 67.896 20.134 21.125 1.00 52.90 109 THR B C 1
ATOM 2880 O O . THR B 1 110 ? 68.046 21.262 20.681 1.00 53.23 109 THR B O 1
ATOM 2884 N N . LEU B 1 111 ? 68.917 19.320 21.358 1.00 54.04 110 LEU B N 1
ATOM 2885 C CA . LEU B 1 111 ? 70.299 19.691 21.036 1.00 54.04 110 LEU B CA 1
ATOM 2886 C C . LEU B 1 111 ? 70.639 19.413 19.574 1.00 55.29 110 LEU B C 1
ATOM 2887 O O . LEU B 1 111 ? 70.100 18.503 18.969 1.00 56.78 110 LEU B O 1
ATOM 2892 N N . ASP B 1 112 ? 71.561 20.204 19.036 1.00 56.08 111 ASP B N 1
ATOM 2893 C CA . ASP B 1 112 ? 71.995 20.117 17.642 1.00 56.33 111 ASP B CA 1
ATOM 2894 C C . ASP B 1 112 ? 73.086 19.057 17.526 1.00 56.70 111 ASP B C 1
ATOM 2895 O O . ASP B 1 112 ? 74.159 19.209 18.122 1.00 56.65 111 ASP B O 1
ATOM 2900 N N . PRO B 1 113 ? 72.830 17.991 16.739 1.00 56.91 112 PRO B N 1
ATOM 2901 C CA . PRO B 1 113 ? 73.802 16.914 16.569 1.00 57.29 112 PRO B CA 1
ATOM 2902 C C . PRO B 1 113 ? 75.130 17.355 15.952 1.00 56.50 112 PRO B C 1
ATOM 2903 O O . PRO B 1 113 ? 76.148 16.721 16.167 1.00 55.67 112 PRO B O 1
ATOM 2907 N N . HIS B 1 114 ? 75.108 18.416 15.165 1.00 57.35 113 HIS B N 1
ATOM 2908 C CA . HIS B 1 114 ? 76.309 18.874 14.486 1.00 59.37 113 HIS B CA 1
ATOM 2909 C C . HIS B 1 114 ? 76.954 20.060 15.185 1.00 59.72 113 HIS B C 1
ATOM 2910 O O . HIS B 1 114 ? 77.928 20.612 14.678 1.00 60.61 113 HIS B O 1
ATOM 2917 N N . ALA B 1 115 ? 76.396 20.490 16.309 1.00 59.43 114 ALA B N 1
ATOM 2918 C CA . ALA B 1 115 ? 76.928 21.648 17.016 1.00 59.00 114 ALA B CA 1
ATOM 2919 C C . ALA B 1 115 ? 78.308 21.278 17.492 1.00 57.88 114 ALA B C 1
ATOM 2920 O O . ALA B 1 115 ? 78.535 20.151 17.923 1.00 59.00 114 ALA B O 1
ATOM 2922 N N . GLU B 1 116 ? 79.246 22.196 17.364 1.00 57.40 115 GLU B N 1
ATOM 2923 C CA . GLU B 1 116 ? 80.595 21.946 17.843 1.00 58.62 115 GLU B CA 1
ATOM 2924 C C . GLU B 1 116 ? 80.951 22.951 18.943 1.00 55.76 115 GLU B C 1
ATOM 2925 O O . GLU B 1 116 ? 80.514 24.100 18.913 1.00 52.91 115 GLU B O 1
ATOM 2931 N N . PRO B 1 117 ? 81.736 22.505 19.936 1.00 54.72 116 PRO B N 1
ATOM 2932 C CA . PRO B 1 117 ? 82.040 23.389 21.043 1.00 53.17 116 PRO B CA 1
ATOM 2933 C C . PRO B 1 117 ? 82.757 24.679 20.656 1.00 52.53 116 PRO B C 1
ATOM 2934 O O . PRO B 1 117 ? 83.672 24.668 19.833 1.00 50.62 116 PRO B O 1
ATOM 2938 N N . ARG B 1 118 ? 82.305 25.772 21.267 1.00 52.23 117 ARG B N 1
ATOM 2939 C CA . ARG B 1 118 ? 82.959 27.055 21.182 1.00 51.77 117 ARG B CA 1
ATOM 2940 C C . ARG B 1 118 ? 84.108 27.017 22.166 1.00 51.75 117 ARG B C 1
ATOM 2941 O O . ARG B 1 118 ? 85.087 27.732 22.005 1.00 51.84 117 ARG B O 1
ATOM 2949 N N . TYR B 1 119 ? 83.955 26.198 23.206 1.00 52.66 118 TYR B N 1
ATOM 2950 C CA . TYR B 1 119 ? 85.009 25.938 24.191 1.00 52.84 118 TYR B CA 1
ATOM 2951 C C . TYR B 1 119 ? 84.820 24.544 24.831 1.00 52.48 118 TYR B C 1
ATOM 2952 O O . TYR B 1 119 ? 83.690 24.110 25.087 1.00 52.64 118 TYR B O 1
ATOM 2961 N N . ALA B 1 120 ? 85.937 23.868 25.102 1.00 54.66 119 ALA B N 1
ATOM 2962 C CA . ALA B 1 120 ? 85.951 22.517 25.679 1.00 56.64 119 ALA B CA 1
ATOM 2963 C C . ALA B 1 120 ? 87.243 22.296 26.435 1.00 60.12 119 ALA B C 1
ATOM 2964 O O . ALA B 1 120 ? 88.323 22.454 25.870 1.00 62.11 119 ALA B O 1
ATOM 2966 N N . ALA B 1 121 ? 87.141 21.972 27.720 1.00 64.01 120 ALA B N 1
ATOM 2967 C CA . ALA B 1 121 ? 88.306 21.548 28.483 1.00 66.78 120 ALA B CA 1
ATOM 2968 C C . ALA B 1 121 ? 88.688 20.161 27.941 1.00 69.68 120 ALA B C 1
ATOM 2969 O O . ALA B 1 121 ? 87.836 19.445 27.389 1.00 69.52 120 ALA B O 1
ATOM 2971 N N . PRO B 1 122 ? 89.968 19.778 28.080 1.00 73.98 121 PRO B N 1
ATOM 2972 C CA . PRO B 1 122 ? 90.432 18.500 27.485 1.00 76.03 121 PRO B CA 1
ATOM 2973 C C . PRO B 1 122 ? 89.936 17.238 28.219 1.00 76.87 121 PRO B C 1
ATOM 2974 O O . PRO B 1 122 ? 89.871 17.250 29.456 1.00 77.49 121 PRO B O 1
ATOM 2978 N N . GLN B 1 123 ? 89.577 16.179 27.473 1.00 76.14 122 GLN B N 1
ATOM 2979 C CA . GLN B 1 123 ? 89.249 14.892 28.103 1.00 76.55 122 GLN B CA 1
ATOM 2980 C C . GLN B 1 123 ? 90.489 14.458 28.877 1.00 76.09 122 GLN B C 1
ATOM 2981 O O . GLN B 1 123 ? 91.590 14.566 28.348 1.00 77.04 122 GLN B O 1
ATOM 2987 N N . PRO B 1 124 ? 90.326 13.971 30.125 1.00 75.39 123 PRO B N 1
ATOM 2988 C CA . PRO B 1 124 ? 91.506 13.506 30.860 1.00 74.59 123 PRO B CA 1
ATOM 2989 C C . PRO B 1 124 ? 92.127 12.327 30.134 1.00 71.99 123 PRO B C 1
ATOM 2990 O O . PRO B 1 124 ? 91.422 11.626 29.401 1.00 71.71 123 PRO B O 1
ATOM 2994 N N . ALA B 1 125 ? 93.428 12.120 30.302 1.00 70.19 124 ALA B N 1
ATOM 2995 C CA . ALA B 1 125 ? 94.084 10.990 29.641 1.00 69.77 124 ALA B CA 1
ATOM 2996 C C . ALA B 1 125 ? 93.516 9.698 30.218 1.00 67.51 124 ALA B C 1
ATOM 2997 O O . ALA B 1 125 ? 93.543 9.493 31.430 1.00 66.41 124 ALA B O 1
ATOM 2999 N N . ILE B 1 126 ? 92.943 8.861 29.361 1.00 65.98 125 ILE B N 1
ATOM 3000 C CA . ILE B 1 126 ? 92.411 7.570 29.799 1.00 63.99 125 ILE B CA 1
ATOM 3001 C C . ILE B 1 126 ? 92.942 6.500 28.854 1.00 65.03 125 ILE B C 1
ATOM 3002 O O . ILE B 1 126 ? 92.800 6.628 27.637 1.00 64.20 125 ILE B O 1
ATOM 3007 N N . PRO B 1 127 ? 93.557 5.437 29.412 1.00 65.53 126 PRO B N 1
ATOM 3008 C CA . PRO B 1 127 ? 94.101 4.380 28.562 1.00 65.25 126 PRO B CA 1
ATOM 3009 C C . PRO B 1 127 ? 93.040 3.838 27.624 1.00 65.76 126 PRO B C 1
ATOM 3010 O O . PRO B 1 127 ? 91.869 3.879 27.963 1.00 66.40 126 PRO B O 1
ATOM 3014 N N . PRO B 1 128 ? 93.431 3.355 26.438 1.00 66.28 127 PRO B N 1
ATOM 3015 C CA . PRO B 1 128 ? 92.412 2.757 25.569 1.00 66.10 127 PRO B CA 1
ATOM 3016 C C . PRO B 1 128 ? 91.746 1.529 26.209 1.00 65.87 127 PRO B C 1
ATOM 3017 O O . PRO B 1 128 ? 92.314 0.907 27.110 1.00 63.91 127 PRO B O 1
ATOM 3021 N N . GLN B 1 129 ? 90.554 1.187 25.731 1.00 66.22 128 GLN B N 1
ATOM 3022 C CA . GLN B 1 129 ? 89.770 0.105 26.319 1.00 67.14 128 GLN B CA 1
ATOM 3023 C C . GLN B 1 129 ? 90.506 -1.239 26.322 1.00 69.99 128 GLN B C 1
ATOM 3024 O O . GLN B 1 129 ? 90.300 -2.044 27.231 1.00 69.47 128 GLN B O 1
ATOM 3030 N N . HIS B 1 130 ? 91.369 -1.470 25.329 1.00 72.89 129 HIS B N 1
ATOM 3031 C CA . HIS B 1 130 ? 92.119 -2.735 25.229 1.00 75.42 129 HIS B CA 1
ATOM 3032 C C . HIS B 1 130 ? 93.192 -2.875 26.320 1.00 75.18 129 HIS B C 1
ATOM 3033 O O . HIS B 1 130 ? 93.509 -3.987 26.725 1.00 75.09 129 HIS B O 1
ATOM 3040 N N . GLN B 1 131 ? 93.721 -1.751 26.802 1.00 75.27 130 GLN B N 1
ATOM 3041 C CA . GLN B 1 131 ? 94.682 -1.747 27.916 1.00 75.84 130 GLN B CA 1
ATOM 3042 C C . GLN B 1 131 ? 94.011 -1.736 29.305 1.00 74.24 130 GLN B C 1
ATOM 3043 O O . GLN B 1 131 ? 94.700 -1.713 30.332 1.00 73.26 130 GLN B O 1
ATOM 3049 N N . CYS B 1 132 ? 92.675 -1.732 29.334 1.00 73.44 131 CYS B N 1
ATOM 3050 C CA . CYS B 1 132 ? 91.915 -1.694 30.587 1.00 71.68 131 CYS B CA 1
ATOM 3051 C C . CYS B 1 132 ? 91.535 -3.094 31.027 1.00 71.86 131 CYS B C 1
ATOM 3052 O O . CYS B 1 132 ? 91.601 -4.041 30.243 1.00 71.76 131 CYS B O 1
ATOM 3055 N N . ARG B 1 133 ? 91.093 -3.198 32.276 1.00 71.14 132 ARG B N 1
ATOM 3056 C CA . ARG B 1 133 ? 90.848 -4.469 32.913 1.00 71.39 132 ARG B CA 1
ATOM 3057 C C . ARG B 1 133 ? 89.418 -4.572 33.484 1.00 69.81 132 ARG B C 1
ATOM 3058 O O . ARG B 1 133 ? 88.914 -3.652 34.116 1.00 67.61 132 ARG B O 1
ATOM 3066 N N . ARG B 1 134 ? 88.794 -5.722 33.259 1.00 70.33 133 ARG B N 1
ATOM 3067 C CA . ARG B 1 134 ? 87.426 -6.025 33.691 1.00 70.58 133 ARG B CA 1
ATOM 3068 C C . ARG B 1 134 ? 87.456 -7.140 34.730 1.00 71.87 133 ARG B C 1
ATOM 3069 O O . ARG B 1 134 ? 88.115 -8.155 34.524 1.00 70.80 133 ARG B O 1
ATOM 3077 N N . VAL B 1 135 ? 86.739 -6.972 35.836 1.00 78.43 134 VAL B N 1
ATOM 3078 C CA . VAL B 1 135 ? 86.705 -7.998 36.894 1.00 83.45 134 VAL B CA 1
ATOM 3079 C C . VAL B 1 135 ? 86.201 -9.364 36.375 1.00 88.47 134 VAL B C 1
ATOM 3080 O O . VAL B 1 135 ? 85.094 -9.451 35.828 1.00 89.88 134 VAL B O 1
ATOM 3084 N N . ASP B 1 136 ? 87.023 -10.407 36.535 1.00 92.79 135 ASP B N 1
ATOM 3085 C CA . ASP B 1 136 ? 86.648 -11.782 36.172 1.00 96.50 135 ASP B CA 1
ATOM 3086 C C . ASP B 1 136 ? 85.960 -12.435 37.384 1.00 99.74 135 ASP B C 1
ATOM 3087 O O . ASP B 1 136 ? 86.536 -12.444 38.479 1.00 100.74 135 ASP B O 1
ATOM 3089 N N . PRO B 1 137 ? 84.721 -12.958 37.209 1.00 102.30 136 PRO B N 1
ATOM 3090 C CA . PRO B 1 137 ? 83.981 -13.528 38.346 1.00 102.88 136 PRO B CA 1
ATOM 3091 C C . PRO B 1 137 ? 84.036 -15.064 38.453 1.00 102.58 136 PRO B C 1
ATOM 3092 O O . PRO B 1 137 ? 84.684 -15.731 37.642 1.00 101.90 136 PRO B O 1
ATOM 3096 N N . ASP B 1 144 ? 76.193 -14.493 40.212 1.00 69.80 143 ASP B N 1
ATOM 3097 C CA . ASP B 1 144 ? 75.849 -13.059 40.179 1.00 69.42 143 ASP B CA 1
ATOM 3098 C C . ASP B 1 144 ? 74.879 -12.747 39.038 1.00 65.86 143 ASP B C 1
ATOM 3099 O O . ASP B 1 144 ? 75.309 -12.472 37.930 1.00 65.94 143 ASP B O 1
ATOM 3101 N N . ASP B 1 145 ? 73.578 -12.805 39.330 1.00 63.44 144 ASP B N 1
ATOM 3102 C CA . ASP B 1 145 ? 72.522 -12.527 38.351 1.00 61.38 144 ASP B CA 1
ATOM 3103 C C . ASP B 1 145 ? 71.814 -11.179 38.645 1.00 59.15 144 ASP B C 1
ATOM 3104 O O . ASP B 1 145 ? 70.668 -10.943 38.236 1.00 59.42 144 ASP B O 1
ATOM 3106 N N . GLY B 1 146 ? 72.531 -10.317 39.359 1.00 53.91 145 GLY B N 1
ATOM 3107 C CA . GLY B 1 146 ? 72.101 -8.984 39.721 1.00 52.75 145 GLY B CA 1
ATOM 3108 C C . GLY B 1 146 ? 72.758 -7.892 38.889 1.00 51.98 145 GLY B C 1
ATOM 3109 O O . GLY B 1 146 ? 73.283 -8.123 37.787 1.00 48.87 145 GLY B O 1
ATOM 3110 N N . PHE B 1 147 ? 72.744 -6.688 39.446 1.00 51.12 146 PHE B N 1
ATOM 3111 C CA . PHE B 1 147 ? 73.118 -5.509 38.701 1.00 48.42 146 PHE B CA 1
ATOM 3112 C C . PHE B 1 147 ? 74.477 -5.542 38.020 1.00 46.67 146 PHE B C 1
ATOM 3113 O O . PHE B 1 147 ? 74.599 -5.038 36.919 1.00 45.72 146 PHE B O 1
ATOM 3121 N N . LEU B 1 148 ? 75.493 -6.108 38.655 1.00 48.15 147 LEU B N 1
ATOM 3122 C CA . LEU B 1 148 ? 76.852 -6.108 38.078 1.00 49.17 147 LEU B CA 1
ATOM 3123 C C . LEU B 1 148 ? 76.984 -6.888 36.756 1.00 48.94 147 LEU B C 1
ATOM 3124 O O . LEU B 1 148 ? 77.967 -6.726 36.050 1.00 50.51 147 LEU B O 1
ATOM 3129 N N . ALA B 1 149 ? 76.006 -7.725 36.435 1.00 48.46 148 ALA B N 1
ATOM 3130 C CA . ALA B 1 149 ? 75.987 -8.492 35.184 1.00 47.85 148 ALA B CA 1
ATOM 3131 C C . ALA B 1 149 ? 75.267 -7.729 34.039 1.00 47.71 148 ALA B C 1
ATOM 3132 O O . ALA B 1 149 ? 75.254 -8.195 32.875 1.00 46.45 148 ALA B O 1
ATOM 3134 N N . ARG B 1 150 ? 74.666 -6.580 34.386 1.00 46.47 149 ARG B N 1
ATOM 3135 C CA . ARG B 1 150 ? 73.904 -5.753 33.447 1.00 46.03 149 ARG B CA 1
ATOM 3136 C C . ARG B 1 150 ? 74.810 -4.762 32.712 1.00 46.09 149 ARG B C 1
ATOM 3137 O O . ARG B 1 150 ? 74.451 -4.231 31.652 1.00 44.18 149 ARG B O 1
ATOM 3145 N N . VAL B 1 151 ? 75.992 -4.532 33.268 1.00 43.75 150 VAL B N 1
ATOM 3146 C CA . VAL B 1 151 ? 76.949 -3.621 32.677 1.00 44.90 150 VAL 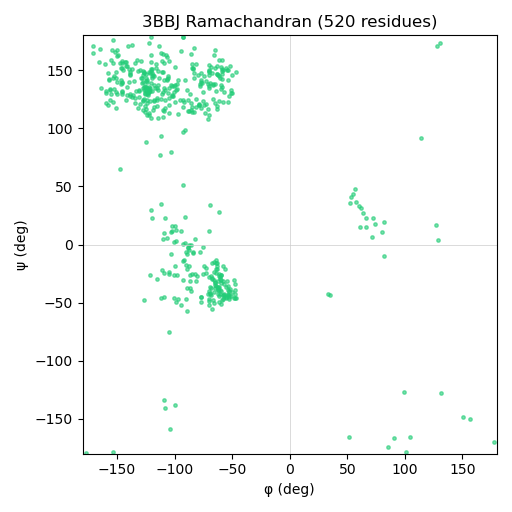B CA 1
ATOM 3147 C C . VAL B 1 151 ? 78.326 -4.258 32.572 1.00 46.32 150 VAL B C 1
ATOM 3148 O O . VAL B 1 151 ? 78.673 -5.128 33.380 1.00 45.21 150 VAL B O 1
ATOM 3152 N N . ASP B 1 152 ? 79.087 -3.841 31.554 1.00 48.30 151 ASP B N 1
ATOM 3153 C CA . ASP B 1 152 ? 80.505 -4.217 31.416 1.00 48.97 151 ASP B CA 1
ATOM 3154 C C . ASP B 1 152 ? 81.320 -2.972 31.713 1.00 48.87 151 ASP B C 1
ATOM 3155 O O . ASP B 1 152 ? 81.208 -1.984 31.007 1.00 47.36 151 ASP B O 1
ATOM 3160 N N . VAL B 1 153 ? 82.125 -3.042 32.770 1.00 49.71 152 VAL B N 1
ATOM 3161 C CA . VAL B 1 153 ? 82.887 -1.907 33.268 1.00 49.29 152 VAL B CA 1
ATOM 3162 C C . VAL B 1 153 ? 84.385 -2.264 33.270 1.00 50.66 152 VAL B C 1
ATOM 3163 O O . VAL B 1 153 ? 84.827 -3.161 34.009 1.00 50.38 152 VAL B O 1
ATOM 3167 N N . ASP B 1 154 ? 85.138 -1.570 32.415 1.00 52.13 153 ASP B N 1
ATOM 3168 C CA . ASP B 1 154 ? 86.576 -1.742 32.285 1.00 53.05 153 ASP B CA 1
ATOM 3169 C C . ASP B 1 154 ? 87.264 -0.610 32.997 1.00 54.29 153 ASP B C 1
ATOM 3170 O O . ASP B 1 154 ? 86.972 0.559 32.727 1.00 55.56 153 ASP B O 1
ATOM 3175 N N . PHE B 1 155 ? 88.195 -0.949 33.881 1.00 53.82 154 PHE B N 1
ATOM 3176 C CA . PHE B 1 155 ? 88.919 0.050 34.651 1.00 55.08 154 PHE B CA 1
ATOM 3177 C C . PHE B 1 155 ? 90.360 0.235 34.178 1.00 55.31 154 PHE B C 1
ATOM 3178 O O . PHE B 1 155 ? 91.039 -0.722 33.834 1.00 54.72 154 PHE B O 1
ATOM 3186 N N . SER B 1 156 ? 90.836 1.475 34.201 1.00 55.07 155 SER B N 1
ATOM 3187 C CA . SER B 1 156 ? 92.239 1.723 33.951 1.00 55.75 155 SER B CA 1
ATOM 3188 C C . SER B 1 156 ? 93.019 0.839 34.926 1.00 56.64 155 SER B C 1
ATOM 3189 O O . SER B 1 156 ? 92.535 0.533 36.017 1.00 56.36 155 SER B O 1
ATOM 3192 N N . PRO B 1 157 ? 94.226 0.419 34.538 1.00 57.47 156 PRO B N 1
ATOM 3193 C CA . PRO B 1 157 ? 95.040 -0.368 35.460 1.00 58.02 156 PRO B CA 1
ATOM 3194 C C . PRO B 1 157 ? 95.116 0.256 36.859 1.00 57.68 156 PRO B C 1
ATOM 3195 O O . PRO B 1 157 ? 94.930 -0.442 37.858 1.00 56.33 156 PRO B O 1
ATOM 3199 N N . ASP B 1 158 ? 95.358 1.560 36.923 1.00 57.67 157 ASP B N 1
ATOM 3200 C CA . ASP B 1 158 ? 95.400 2.248 38.208 1.00 58.89 157 ASP B CA 1
ATOM 3201 C C . ASP B 1 158 ? 94.070 2.197 38.964 1.00 57.91 157 ASP B C 1
ATOM 3202 O O . ASP B 1 158 ? 94.060 2.068 40.176 1.00 57.71 157 ASP B O 1
ATOM 3207 N N . SER B 1 159 ? 92.952 2.289 38.253 1.00 57.65 158 SER B N 1
ATOM 3208 C CA . SER B 1 159 ? 91.640 2.233 38.899 1.00 56.95 158 SER B CA 1
ATOM 3209 C C . SER B 1 159 ? 91.341 0.841 39.439 1.00 56.35 158 SER B C 1
ATOM 3210 O O . SER B 1 159 ? 90.822 0.707 40.557 1.00 53.68 158 SER B O 1
ATOM 3213 N N . TYR B 1 160 ? 91.684 -0.183 38.654 1.00 57.57 159 TYR B N 1
ATOM 3214 C CA . TYR B 1 160 ? 91.532 -1.573 39.083 1.00 59.08 159 TYR B CA 1
ATOM 3215 C C . TYR B 1 160 ? 92.396 -1.825 40.309 1.00 59.23 159 TYR B C 1
ATOM 3216 O O . TYR B 1 160 ? 91.923 -2.377 41.302 1.00 60.50 159 TYR B O 1
ATOM 3225 N N . ALA B 1 161 ? 93.665 -1.425 40.223 1.00 59.16 160 ALA B N 1
ATOM 3226 C CA . ALA B 1 161 ? 94.606 -1.561 41.336 1.00 59.09 160 ALA B CA 1
ATOM 3227 C C . ALA B 1 161 ? 94.076 -0.895 42.592 1.00 58.28 160 ALA B C 1
ATOM 3228 O O . ALA B 1 161 ? 94.294 -1.393 43.684 1.00 58.95 160 ALA B O 1
ATOM 3230 N N . ALA B 1 162 ? 93.393 0.237 42.440 1.00 58.71 161 ALA B N 1
ATOM 3231 C CA . ALA B 1 162 ? 92.814 0.939 43.594 1.00 58.91 161 ALA B CA 1
ATOM 3232 C C . ALA B 1 162 ? 91.681 0.109 44.217 1.00 58.71 161 ALA B C 1
ATOM 3233 O O . ALA B 1 162 ? 91.732 -0.211 45.404 1.00 59.42 161 ALA B O 1
ATOM 3235 N N . LEU B 1 163 ? 90.691 -0.264 43.402 1.00 58.56 162 LEU B N 1
ATOM 3236 C CA . LEU B 1 163 ? 89.584 -1.111 43.844 1.00 58.27 162 LEU B CA 1
ATOM 3237 C C . LEU B 1 163 ? 90.037 -2.415 44.489 1.00 59.58 162 LEU B C 1
ATOM 3238 O O . LEU B 1 163 ? 89.470 -2.825 45.499 1.00 59.57 162 LEU B O 1
ATOM 3243 N N . ALA B 1 164 ? 91.046 -3.064 43.903 1.00 60.19 163 ALA B N 1
ATOM 3244 C CA . ALA B 1 164 ? 91.577 -4.338 44.421 1.00 61.03 163 ALA B CA 1
ATOM 3245 C C . ALA B 1 164 ? 92.444 -4.147 45.668 1.00 63.21 163 ALA B C 1
ATOM 3246 O O . ALA B 1 164 ? 92.928 -5.130 46.234 1.00 63.74 163 ALA B O 1
ATOM 3248 N N . ARG B 1 165 ? 92.631 -2.891 46.087 1.00 65.91 164 ARG B N 1
ATOM 3249 C CA . ARG B 1 165 ? 93.456 -2.541 47.254 1.00 68.04 164 ARG B CA 1
ATOM 3250 C C . ARG B 1 165 ? 94.931 -2.966 47.073 1.00 70.08 164 ARG B C 1
ATOM 3251 O O . ARG B 1 165 ? 95.639 -3.264 48.045 1.00 70.92 164 ARG B O 1
ATOM 3254 N N . GLU B 1 166 ? 95.387 -2.950 45.818 1.00 70.46 165 GLU B N 1
ATOM 3255 C CA . GLU B 1 166 ? 96.757 -3.319 45.463 1.00 70.66 165 GLU B CA 1
ATOM 3256 C C . GLU B 1 166 ? 97.601 -2.074 45.281 1.00 71.92 165 GLU B C 1
ATOM 3257 O O . GLU B 1 166 ? 98.713 -2.134 44.764 1.00 70.03 165 GLU B O 1
ATOM 3263 N N . ARG B 1 167 ? 97.056 -0.945 45.718 1.00 74.95 166 ARG B N 1
ATOM 3264 C CA . ARG B 1 167 ? 97.659 0.353 45.490 1.00 77.30 166 ARG B CA 1
ATOM 3265 C C . ARG B 1 167 ? 97.358 1.240 46.679 1.00 78.07 166 ARG B C 1
ATOM 3266 O O . ARG B 1 167 ? 96.366 1.037 47.373 1.00 78.46 166 ARG B O 1
ATOM 3274 N N . THR B 1 168 ? 98.241 2.193 46.943 1.00 80.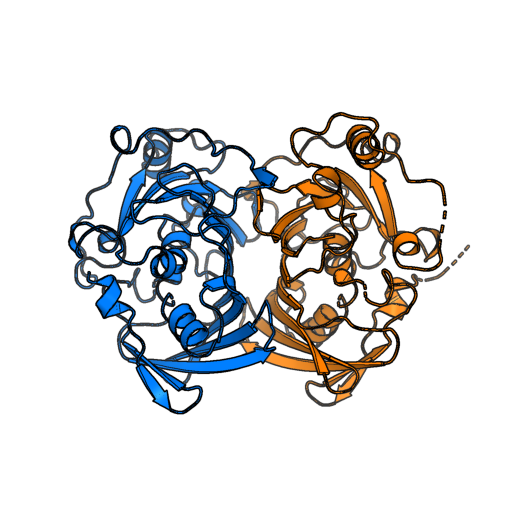17 167 THR B N 1
ATOM 3275 C CA . THR B 1 168 ? 97.999 3.165 47.987 1.00 81.39 167 THR B CA 1
ATOM 3276 C C . THR B 1 168 ? 97.208 4.275 47.298 1.00 81.50 167 THR B C 1
ATOM 3277 O O . THR B 1 168 ? 97.717 4.915 46.371 1.00 81.37 167 THR B O 1
ATOM 3281 N N . VAL B 1 169 ? 95.949 4.461 47.708 1.00 81.22 168 VAL B N 1
ATOM 3282 C CA . VAL B 1 169 ? 95.099 5.503 47.121 1.00 80.11 168 VAL B CA 1
ATOM 3283 C C . VAL B 1 169 ? 95.324 6.818 47.855 1.00 79.29 168 VAL B C 1
ATOM 3284 O O . VAL B 1 169 ? 95.277 6.864 49.086 1.00 78.91 168 VAL B O 1
ATOM 3288 N N . THR B 1 170 ? 95.579 7.874 47.087 1.00 78.66 169 THR B N 1
ATOM 3289 C CA . THR B 1 170 ? 95.733 9.220 47.621 1.00 78.67 169 THR B CA 1
ATOM 3290 C C . THR B 1 170 ? 94.450 9.998 47.281 1.00 77.89 169 THR B C 1
ATOM 3291 O O . THR B 1 170 ? 93.595 10.212 48.152 1.00 76.67 169 THR B O 1
ATOM 3295 N N . THR B 1 171 ? 94.311 10.388 46.016 1.00 76.56 170 THR B N 1
ATOM 3296 C CA . THR B 1 171 ? 93.121 11.076 45.545 1.00 75.95 170 THR B CA 1
ATOM 3297 C C . THR B 1 171 ? 92.154 10.039 44.939 1.00 73.98 170 THR B C 1
ATOM 3298 O O . THR B 1 171 ? 92.528 9.293 44.030 1.00 74.21 170 THR B O 1
ATOM 3302 N N . PRO B 1 172 ? 90.907 9.988 45.442 1.00 71.48 171 PRO B N 1
ATOM 3303 C CA . PRO B 1 172 ? 89.930 8.995 44.997 1.00 68.96 171 PRO B CA 1
ATOM 3304 C C . PRO B 1 172 ? 89.437 9.278 43.581 1.00 65.69 171 PRO B C 1
ATOM 3305 O O . PRO B 1 172 ? 88.699 10.230 43.355 1.00 64.23 171 PRO B O 1
ATOM 3309 N N . GLU B 1 173 ? 89.874 8.442 42.647 1.00 63.04 172 GLU B N 1
ATOM 3310 C CA . GLU B 1 173 ? 89.561 8.597 41.250 1.00 61.17 172 GLU B CA 1
ATOM 3311 C C . GLU B 1 173 ? 89.441 7.226 40.603 1.00 57.61 172 GLU B C 1
ATOM 3312 O O . GLU B 1 173 ? 90.180 6.308 40.945 1.00 57.05 172 GLU B O 1
ATOM 3318 N N . LEU B 1 174 ? 88.479 7.093 39.695 1.00 54.01 173 LEU B N 1
ATOM 3319 C CA . LEU B 1 174 ? 88.307 5.892 38.893 1.00 52.87 173 LEU B CA 1
ATOM 3320 C C . LEU B 1 174 ? 88.053 6.332 37.459 1.00 52.20 173 LEU B C 1
ATOM 3321 O O . LEU B 1 174 ? 87.364 7.306 37.230 1.00 52.21 173 LEU B O 1
ATOM 3326 N N . CYS B 1 175 ? 88.618 5.622 36.500 1.00 52.07 174 CYS B N 1
ATOM 3327 C CA . CYS B 1 175 ? 88.341 5.907 35.102 1.00 52.98 174 CYS B CA 1
ATOM 3328 C C . CYS B 1 175 ? 88.435 4.613 34.309 1.00 51.62 174 CYS B C 1
ATOM 3329 O O . CYS B 1 175 ? 89.002 3.636 34.776 1.00 50.39 174 CYS B O 1
ATOM 3332 N N . GLY B 1 176 ? 87.872 4.636 33.108 1.00 50.16 175 GLY B N 1
ATOM 3333 C CA . GLY B 1 176 ? 87.787 3.457 32.270 1.00 48.59 175 GLY B CA 1
ATOM 3334 C C . GLY B 1 176 ? 86.640 3.639 31.286 1.00 47.67 175 GLY B C 1
ATOM 3335 O O . GLY B 1 176 ? 86.338 4.766 30.904 1.00 48.18 175 GLY B O 1
ATOM 3336 N N . TYR B 1 177 ? 86.020 2.528 30.891 1.00 47.06 176 TYR B N 1
ATOM 3337 C CA . TYR B 1 177 ? 84.896 2.496 29.946 1.00 46.49 176 TYR B CA 1
ATOM 3338 C C . TYR B 1 177 ? 83.715 1.737 30.563 1.00 45.51 176 TYR B C 1
ATOM 3339 O O . TYR B 1 177 ? 83.901 0.818 31.369 1.00 45.94 176 TYR B O 1
ATOM 3348 N N . VAL B 1 178 ? 82.507 2.144 30.200 1.00 44.53 177 VAL B N 1
ATOM 3349 C CA . VAL B 1 178 ? 81.282 1.508 30.680 1.00 44.38 177 VAL B CA 1
ATOM 3350 C C . VAL B 1 178 ? 80.314 1.362 29.523 1.00 44.69 177 VAL B C 1
ATOM 3351 O O . VAL B 1 178 ? 80.360 2.131 28.565 1.00 44.40 177 VAL B O 1
ATOM 3355 N N . ASP B 1 179 ? 79.477 0.332 29.600 1.00 47.00 178 ASP B N 1
ATOM 3356 C CA . ASP B 1 179 ? 78.472 0.031 28.567 1.00 47.21 178 ASP B CA 1
ATOM 3357 C C . ASP B 1 179 ? 77.568 -1.065 29.099 1.00 45.73 178 ASP B C 1
ATOM 3358 O O . ASP B 1 179 ? 77.892 -1.736 30.080 1.00 45.96 178 ASP B O 1
ATOM 3363 N N . LEU B 1 180 ? 76.428 -1.238 28.439 1.00 46.75 179 LEU B N 1
ATOM 3364 C CA . LEU B 1 180 ? 75.535 -2.354 28.719 1.00 46.88 179 LEU B CA 1
ATOM 3365 C C . LEU B 1 180 ? 76.287 -3.649 28.407 1.00 46.75 179 LEU B C 1
ATOM 3366 O O . LEU B 1 180 ? 77.097 -3.675 27.490 1.00 45.00 179 LEU B O 1
ATOM 3371 N N . SER B 1 181 ? 76.029 -4.715 29.172 1.00 47.14 180 SER B N 1
ATOM 3372 C CA . SER B 1 181 ? 76.829 -5.947 29.057 1.00 47.12 180 SER B CA 1
ATOM 3373 C C . SER B 1 181 ? 76.641 -6.771 27.782 1.00 48.84 180 SER B C 1
ATOM 3374 O O . SER B 1 181 ? 75.552 -6.791 27.177 1.00 47.81 180 SER B O 1
ATOM 3377 N N . ALA B 1 182 ? 77.724 -7.455 27.394 1.00 47.94 181 ALA B N 1
ATOM 3378 C CA . ALA B 1 182 ? 77.700 -8.402 26.291 1.00 47.57 181 ALA B CA 1
ATOM 3379 C C . ALA B 1 182 ? 76.645 -9.449 26.592 1.00 48.62 181 ALA B C 1
ATOM 3380 O O . ALA B 1 182 ? 75.837 -9.807 25.737 1.00 49.75 181 ALA B O 1
ATOM 3382 N N . ARG B 1 183 ? 76.639 -9.907 27.835 1.00 49.34 182 ARG B N 1
ATOM 3383 C CA . ARG B 1 183 ? 75.654 -10.897 28.303 1.00 48.03 182 ARG B CA 1
ATOM 3384 C C . ARG B 1 183 ? 74.201 -10.528 28.017 1.00 46.97 182 ARG B C 1
ATOM 3385 O O . ARG B 1 183 ? 73.392 -11.392 27.716 1.00 47.07 182 ARG B O 1
ATOM 3393 N N . ASP B 1 184 ? 73.883 -9.251 28.153 1.00 47.59 183 ASP B N 1
ATOM 3394 C CA . ASP B 1 184 ? 72.525 -8.728 27.983 1.00 47.86 183 ASP B CA 1
ATOM 3395 C C . ASP B 1 184 ? 72.182 -8.329 26.537 1.00 48.26 183 ASP B C 1
ATOM 3396 O O . ASP B 1 184 ? 71.056 -7.939 26.271 1.00 47.34 183 ASP B O 1
ATOM 3401 N N . GLY B 1 185 ? 73.137 -8.432 25.616 1.00 48.44 184 GLY B N 1
ATOM 3402 C CA . GLY B 1 185 ? 72.899 -8.091 24.221 1.00 49.33 184 GLY B CA 1
ATOM 3403 C C . GLY B 1 185 ? 73.898 -7.141 23.584 1.00 50.39 184 GLY B C 1
ATOM 3404 O O . GLY B 1 185 ? 73.727 -6.762 22.431 1.00 50.61 184 GLY B O 1
ATOM 3405 N N . GLY B 1 186 ? 74.946 -6.757 24.311 1.00 51.50 185 GLY B N 1
ATOM 3406 C CA . GLY B 1 186 ? 75.963 -5.840 23.784 1.00 51.38 185 GLY B CA 1
ATOM 3407 C C . GLY B 1 186 ? 75.720 -4.350 24.025 1.00 51.91 185 GLY B C 1
ATOM 3408 O O . GLY B 1 186 ? 74.847 -3.941 24.810 1.00 51.07 185 GLY B O 1
ATOM 3409 N N . SER B 1 187 ? 76.493 -3.550 23.308 1.00 51.33 186 SER B N 1
ATOM 3410 C CA . SER B 1 187 ? 76.470 -2.108 23.414 1.00 50.61 186 SER B CA 1
ATOM 3411 C C . SER B 1 187 ? 75.062 -1.523 23.225 1.00 50.52 186 SER B C 1
ATOM 3412 O O . SER B 1 187 ? 74.286 -1.996 22.408 1.00 48.74 186 SER B O 1
ATOM 3415 N N . ALA B 1 188 ? 74.756 -0.498 24.019 1.00 53.41 187 ALA B N 1
ATOM 3416 C CA . ALA B 1 188 ? 73.476 0.204 23.987 1.00 54.64 187 ALA B CA 1
ATOM 3417 C C . ALA B 1 188 ? 73.112 0.644 22.565 1.00 55.69 187 ALA B C 1
ATOM 3418 O O . ALA B 1 188 ? 73.949 1.214 21.859 1.00 56.16 187 ALA B O 1
ATOM 3420 N N . LYS B 1 189 ? 71.869 0.393 22.161 1.00 55.85 188 LYS B N 1
ATOM 3421 C CA . LYS B 1 189 ? 71.415 0.732 20.819 1.00 58.14 188 LYS B CA 1
ATOM 3422 C C . LYS B 1 189 ? 70.902 2.178 20.721 1.00 58.31 188 LYS B C 1
ATOM 3423 O O . LYS B 1 189 ? 70.954 2.783 19.659 1.00 57.10 188 LYS B O 1
ATOM 3429 N N . ASP B 1 190 ? 70.431 2.716 21.848 1.00 58.56 189 ASP B N 1
ATOM 3430 C CA . ASP B 1 190 ? 70.094 4.128 21.998 1.00 57.77 189 ASP B CA 1
ATOM 3431 C C . ASP B 1 190 ? 70.907 4.658 23.213 1.00 56.27 189 ASP B C 1
ATOM 3432 O O . ASP B 1 190 ? 70.433 4.570 24.352 1.00 53.57 189 ASP B O 1
ATOM 3437 N N . PRO B 1 191 ? 72.160 5.130 22.982 1.00 54.06 190 PRO B N 1
ATOM 3438 C CA . PRO B 1 191 ? 72.983 5.676 24.066 1.00 53.33 190 PRO B CA 1
ATOM 3439 C C . PRO B 1 191 ? 72.321 6.805 24.864 1.00 50.88 190 PRO B C 1
ATOM 3440 O O . PRO B 1 191 ? 72.545 6.919 26.059 1.00 50.98 190 PRO B O 1
ATOM 3444 N N . LEU B 1 192 ? 71.469 7.592 24.225 1.00 49.95 191 LEU B N 1
ATOM 3445 C CA . LEU B 1 192 ? 70.746 8.659 24.926 1.00 50.32 191 LEU B CA 1
ATOM 3446 C C . LEU B 1 192 ? 69.849 8.104 26.032 1.00 49.35 191 LEU B C 1
ATOM 3447 O O . LEU B 1 192 ? 69.714 8.721 27.095 1.00 48.43 191 LEU B O 1
ATOM 3452 N N . ALA B 1 193 ? 69.243 6.943 25.789 1.00 48.11 192 ALA B N 1
ATOM 3453 C CA . ALA B 1 193 ? 68.400 6.316 26.818 1.00 47.71 192 ALA B CA 1
ATOM 3454 C C . ALA B 1 193 ? 69.242 5.673 27.914 1.00 46.58 192 ALA B C 1
ATOM 3455 O O . ALA B 1 193 ? 68.800 5.554 29.055 1.00 47.96 192 ALA B O 1
ATOM 3457 N N . PHE B 1 194 ? 70.468 5.300 27.570 1.00 47.06 193 PHE B N 1
ATOM 3458 C CA . PHE B 1 194 ? 71.383 4.609 28.475 1.00 45.95 193 PHE B CA 1
ATOM 3459 C C . PHE B 1 194 ? 72.131 5.553 29.436 1.00 45.46 193 PHE B C 1
ATOM 3460 O O . PHE B 1 194 ? 72.546 5.148 30.508 1.00 47.66 193 PHE B O 1
ATOM 3468 N N . LEU B 1 195 ? 72.306 6.813 29.069 1.00 45.84 194 LEU B N 1
ATOM 3469 C CA . LEU B 1 195 ? 73.038 7.777 29.934 1.00 44.49 194 LEU B CA 1
ATOM 3470 C C . LEU B 1 195 ? 72.558 7.888 31.397 1.00 44.13 194 LEU B C 1
ATOM 3471 O O . LEU B 1 195 ? 73.380 7.932 32.313 1.00 44.07 194 LEU B O 1
ATOM 3476 N N . PRO B 1 196 ? 71.238 7.966 31.628 1.00 44.23 195 PRO B N 1
ATOM 3477 C CA . PRO B 1 196 ? 70.803 7.998 33.047 1.00 45.70 195 PRO B CA 1
ATOM 3478 C C . PRO B 1 196 ? 71.216 6.743 33.864 1.00 45.51 195 PRO B C 1
ATOM 3479 O O . PRO B 1 196 ? 71.441 6.827 35.064 1.00 46.38 195 PRO B O 1
ATOM 3483 N N . LEU B 1 197 ? 71.330 5.596 33.214 1.00 44.75 196 LEU B N 1
ATOM 3484 C CA . LEU B 1 197 ? 71.837 4.412 33.888 1.00 45.70 196 LEU B CA 1
ATOM 3485 C C . LEU B 1 197 ? 73.377 4.498 34.015 1.00 45.68 196 LEU B C 1
ATOM 3486 O O . LEU B 1 197 ? 73.938 4.296 35.107 1.00 45.54 196 LEU B O 1
ATOM 3491 N N . ALA B 1 198 ? 74.055 4.798 32.906 1.00 43.51 197 ALA B N 1
ATOM 3492 C CA . ALA B 1 198 ? 75.521 4.928 32.922 1.00 43.01 197 ALA B CA 1
ATOM 3493 C C . ALA B 1 198 ? 76.082 5.782 34.085 1.00 43.54 197 ALA B C 1
ATOM 3494 O O . ALA B 1 198 ? 77.052 5.402 34.716 1.00 45.16 197 ALA B O 1
ATOM 3496 N N . VAL B 1 199 ? 75.489 6.941 34.348 1.00 44.91 198 VAL B N 1
ATOM 3497 C CA . VAL B 1 199 ? 76.032 7.868 35.378 1.00 45.56 198 VAL B CA 1
ATOM 3498 C C . VAL B 1 199 ? 76.001 7.282 36.784 1.00 45.85 198 VAL B C 1
ATOM 3499 O O . VAL B 1 199 ? 76.745 7.721 37.676 1.00 45.86 198 VAL B O 1
ATOM 3503 N N . ASP B 1 200 ? 75.142 6.288 36.974 1.00 47.80 199 ASP B N 1
ATOM 3504 C CA . ASP B 1 200 ? 75.022 5.602 38.252 1.00 48.16 199 ASP B CA 1
ATOM 3505 C C . ASP B 1 200 ? 75.319 4.096 38.155 1.00 46.57 199 ASP B C 1
ATOM 3506 O O . ASP B 1 200 ? 74.800 3.328 38.951 1.00 47.85 199 ASP B O 1
ATOM 3511 N N . ALA B 1 201 ? 76.188 3.687 37.220 1.00 45.90 200 ALA B N 1
ATOM 3512 C CA . ALA B 1 201 ? 76.488 2.267 36.976 1.00 45.61 200 ALA B CA 1
ATOM 3513 C C . ALA B 1 201 ? 77.888 1.850 37.439 1.00 47.77 200 ALA B C 1
ATOM 3514 O O . ALA B 1 201 ? 78.353 0.738 37.147 1.00 48.21 200 ALA B O 1
ATOM 3516 N N . LEU B 1 202 ? 78.565 2.721 38.173 1.00 47.95 201 LEU B N 1
ATOM 3517 C CA . LEU B 1 202 ? 79.942 2.464 38.574 1.00 48.41 201 LEU B CA 1
ATOM 3518 C C . LEU B 1 202 ? 80.013 2.130 40.048 1.00 47.73 201 LEU B C 1
ATOM 3519 O O . LEU B 1 202 ? 79.068 2.407 40.778 1.00 48.42 201 LEU B O 1
ATOM 3524 N N . PRO B 1 203 ? 81.141 1.540 40.504 1.00 49.38 202 PRO B N 1
ATOM 3525 C CA . PRO B 1 203 ? 81.246 1.311 41.934 1.00 48.54 202 PRO B CA 1
ATOM 3526 C C . PRO B 1 203 ? 81.205 2.663 42.630 1.00 48.48 202 PRO B C 1
ATOM 3527 O O . PRO B 1 203 ? 81.680 3.654 42.061 1.00 50.11 202 PRO B O 1
ATOM 3531 N N . PRO B 1 204 ? 80.588 2.727 43.813 1.00 47.84 203 PRO B N 1
ATOM 3532 C CA . PRO B 1 204 ? 80.646 3.981 44.532 1.00 47.59 203 PRO B CA 1
ATOM 3533 C C . PRO B 1 204 ? 82.081 4.443 44.804 1.00 47.51 203 PRO B C 1
ATOM 3534 O O . PRO B 1 204 ? 82.912 3.687 45.302 1.00 48.01 203 PRO B O 1
ATOM 3538 N N . ILE B 1 205 ? 82.351 5.703 44.498 1.00 48.81 204 ILE B N 1
ATOM 3539 C CA . ILE B 1 205 ? 83.689 6.260 44.658 1.00 48.63 204 ILE B CA 1
ATOM 3540 C C . ILE B 1 205 ? 84.183 6.183 46.105 1.00 47.71 204 ILE B C 1
ATOM 3541 O O . ILE B 1 205 ? 85.391 6.118 46.344 1.00 46.00 204 ILE B O 1
ATOM 3546 N N . VAL B 1 206 ? 83.253 6.169 47.060 1.00 47.75 205 VAL B N 1
ATOM 3547 C CA . VAL B 1 206 ? 83.616 6.141 48.465 1.00 48.46 205 VAL B CA 1
ATOM 3548 C C . VAL B 1 206 ? 84.286 4.809 48.869 1.00 49.99 205 VAL B C 1
ATOM 3549 O O . VAL B 1 206 ? 84.882 4.714 49.941 1.00 49.94 205 VAL B O 1
ATOM 3553 N N . SER B 1 207 ? 84.161 3.780 48.026 1.00 52.10 206 SER B N 1
ATOM 3554 C CA . SER B 1 207 ? 84.814 2.485 48.268 1.00 53.00 206 SER B CA 1
ATOM 3555 C C . SER B 1 207 ? 86.313 2.671 48.419 1.00 54.65 206 SER B C 1
ATOM 3556 O O . SER B 1 207 ? 86.968 1.944 49.173 1.00 55.71 206 SER B O 1
ATOM 3559 N N . LEU B 1 208 ? 86.870 3.628 47.681 1.00 54.41 207 LEU B N 1
ATOM 3560 C CA . LEU B 1 208 ? 88.307 3.827 47.716 1.00 54.99 207 LEU B CA 1
ATOM 3561 C C . LEU B 1 208 ? 88.783 4.455 49.019 1.00 57.48 207 LEU B C 1
ATOM 3562 O O . LEU B 1 208 ? 89.953 4.336 49.345 1.00 59.71 207 LEU B O 1
ATOM 3567 N N . LEU B 1 209 ? 87.895 5.111 49.764 1.00 58.94 208 LEU B N 1
ATOM 3568 C CA . LEU B 1 209 ? 88.288 5.861 50.959 1.00 59.36 208 LEU B CA 1
ATOM 3569 C C . LEU B 1 209 ? 87.919 5.167 52.264 1.00 60.06 208 LEU B C 1
ATOM 3570 O O . LEU B 1 209 ? 88.576 5.384 53.284 1.00 62.56 208 LEU B O 1
ATOM 3575 N N . VAL B 1 210 ? 86.890 4.321 52.231 1.00 60.50 209 VAL B N 1
ATOM 3576 C CA . VAL B 1 210 ? 86.352 3.719 53.441 1.00 59.87 209 VAL B CA 1
ATOM 3577 C C . VAL B 1 210 ? 85.691 2.391 53.121 1.00 61.25 209 VAL B C 1
ATOM 3578 O O . VAL B 1 210 ? 85.289 2.153 51.978 1.00 61.39 209 VAL B O 1
ATOM 3582 N N . ASP B 1 211 ? 85.597 1.528 54.127 1.00 62.04 210 ASP B N 1
ATOM 3583 C CA . ASP B 1 211 ? 84.785 0.328 54.030 1.00 63.83 210 ASP B CA 1
ATOM 3584 C C . ASP B 1 211 ? 83.392 0.832 54.360 1.00 63.92 210 ASP B C 1
ATOM 3585 O O . ASP B 1 211 ? 83.220 1.781 55.154 1.00 63.04 210 ASP B O 1
ATOM 3590 N N . TRP B 1 212 ? 82.394 0.208 53.749 1.00 62.50 211 TRP B N 1
ATOM 3591 C CA . TRP B 1 212 ? 81.037 0.681 53.876 1.00 59.33 211 TRP B CA 1
ATOM 3592 C C . TRP B 1 212 ? 80.096 -0.451 53.574 1.00 55.94 211 TRP B C 1
ATOM 3593 O O . TRP B 1 212 ? 80.407 -1.320 52.763 1.00 52.71 211 TRP B O 1
ATOM 3604 N N . SER B 1 213 ? 78.947 -0.428 54.244 1.00 54.90 212 SER B N 1
ATOM 3605 C CA . SER B 1 213 ? 77.902 -1.431 54.056 1.00 52.82 212 SER B CA 1
ATOM 3606 C C . SER B 1 213 ? 76.682 -0.839 53.376 1.00 51.75 212 SER B C 1
ATOM 3607 O O . SER B 1 213 ? 75.889 -1.579 52.802 1.00 52.49 212 SER B O 1
ATOM 3610 N N . TRP B 1 214 ? 76.516 0.481 53.460 1.00 52.47 213 TRP B N 1
ATOM 3611 C CA A TRP B 1 214 ? 75.426 1.169 52.753 0.50 52.94 213 TRP B CA 1
ATOM 3612 C CA B TRP B 1 214 ? 75.425 1.173 52.774 0.50 51.98 213 TRP B CA 1
ATOM 3613 C C . TRP B 1 214 ? 75.908 2.521 52.228 1.00 52.99 213 TRP B C 1
ATOM 3614 O O . TRP B 1 214 ? 76.631 3.259 52.929 1.00 52.28 213 TRP B O 1
ATOM 3635 N N . ALA B 1 215 ? 75.516 2.834 50.986 1.00 52.49 214 ALA B N 1
ATOM 3636 C CA . ALA B 1 215 ? 75.889 4.101 50.349 1.00 52.14 214 ALA B CA 1
ATOM 3637 C C . ALA B 1 215 ? 74.774 4.575 49.399 1.00 52.10 214 ALA B C 1
ATOM 3638 O O . ALA B 1 215 ? 74.975 4.657 48.175 1.00 51.65 214 ALA B O 1
ATOM 3640 N N . PRO B 1 216 ? 73.593 4.894 49.965 1.00 50.37 215 PRO B N 1
ATOM 3641 C CA . PRO B 1 216 ? 72.425 5.259 49.167 1.00 49.74 215 PRO B CA 1
ATOM 3642 C C . PRO B 1 216 ? 72.530 6.683 48.642 1.00 49.68 215 PRO B C 1
ATOM 3643 O O . PRO B 1 216 ? 72.971 7.597 49.352 1.00 47.79 215 PRO B O 1
ATOM 3647 N N . THR B 1 217 ? 72.104 6.855 47.402 1.00 47.87 216 THR B N 1
ATOM 3648 C CA . THR B 1 217 ? 72.060 8.142 46.774 1.00 45.12 216 THR B CA 1
ATOM 3649 C C . THR B 1 217 ? 70.938 8.944 47.449 1.00 44.14 216 THR B C 1
ATOM 3650 O O . THR B 1 217 ? 69.877 8.387 47.755 1.00 44.85 216 THR B O 1
ATOM 3654 N N . VAL B 1 218 ? 71.209 10.211 47.741 1.00 43.12 217 VAL B N 1
ATOM 3655 C CA . VAL B 1 218 ? 70.195 11.114 48.260 1.00 42.97 217 VAL B CA 1
ATOM 3656 C C . VAL B 1 218 ? 69.650 11.981 47.114 1.00 43.23 217 VAL B C 1
ATOM 3657 O O . VAL B 1 218 ? 68.438 12.045 46.888 1.00 44.16 217 VAL B O 1
ATOM 3661 N N . GLU B 1 219 ? 70.549 12.577 46.341 1.00 42.82 218 GLU B N 1
ATOM 3662 C CA . GLU B 1 219 ? 70.165 13.395 45.197 1.00 40.40 218 GLU B CA 1
ATOM 3663 C C . GLU B 1 219 ? 71.218 13.230 44.096 1.00 40.56 218 GLU B C 1
ATOM 3664 O O . GLU B 1 219 ? 72.416 13.119 44.391 1.00 40.97 218 GLU B O 1
ATOM 3670 N N . LEU B 1 220 ? 70.761 13.145 42.850 1.00 40.58 219 LEU B N 1
ATOM 3671 C CA . LEU B 1 220 ? 71.651 13.117 41.688 1.00 40.92 219 LEU B CA 1
ATOM 3672 C C . LEU B 1 220 ? 71.110 14.094 40.661 1.00 41.08 219 LEU B C 1
ATOM 3673 O O . LEU B 1 220 ? 69.903 14.093 40.396 1.00 40.85 219 LEU B O 1
ATOM 3678 N N . THR B 1 221 ? 71.996 14.936 40.119 1.00 40.54 220 THR B N 1
ATOM 3679 C CA . THR B 1 221 ? 71.668 15.828 38.986 1.00 40.61 220 THR B CA 1
ATOM 3680 C C . THR B 1 221 ? 72.691 15.592 37.911 1.00 41.47 220 THR B C 1
ATOM 3681 O O . THR B 1 221 ? 73.897 15.544 38.201 1.00 41.66 220 THR B O 1
ATOM 3685 N N . TRP B 1 222 ? 72.234 15.427 36.672 1.00 42.34 221 TRP B N 1
ATOM 3686 C CA . TRP B 1 222 ? 73.179 15.222 35.565 1.00 43.38 221 TRP B CA 1
ATOM 3687 C C . TRP B 1 222 ? 72.741 15.989 34.348 1.00 43.54 221 TRP B C 1
ATOM 3688 O O . TRP B 1 222 ? 71.549 16.218 34.141 1.00 44.58 221 TRP B O 1
ATOM 3699 N N . HIS B 1 223 ? 73.712 16.389 33.532 1.00 45.88 222 HIS B N 1
ATOM 3700 C CA . HIS B 1 223 ? 73.422 17.220 32.377 1.00 45.81 222 HIS B CA 1
ATOM 3701 C C . HIS B 1 223 ? 73.928 16.585 31.111 1.00 45.95 222 HIS B C 1
ATOM 3702 O O . HIS B 1 223 ? 75.012 16.026 31.108 1.00 48.06 222 HIS B O 1
ATOM 3709 N N . LEU B 1 224 ? 73.123 16.685 30.050 1.00 46.55 223 LEU B N 1
ATOM 3710 C CA . LEU B 1 224 ? 73.438 16.166 28.721 1.00 46.56 223 LEU B CA 1
ATOM 3711 C C . LEU B 1 224 ? 74.082 17.277 27.922 1.00 46.30 223 LEU B C 1
ATOM 3712 O O . LEU B 1 224 ? 73.444 18.282 27.657 1.00 45.22 223 LEU B O 1
ATOM 3717 N N . ARG B 1 225 ? 75.332 17.074 27.510 1.00 47.82 224 ARG B N 1
ATOM 3718 C CA . ARG B 1 225 ? 76.137 18.152 26.896 1.00 47.58 224 ARG B CA 1
ATOM 3719 C C . ARG B 1 225 ? 76.312 18.064 25.377 1.00 48.69 224 ARG B C 1
ATOM 3720 O O . ARG B 1 225 ? 76.631 19.064 24.747 1.00 48.88 224 ARG B O 1
ATOM 3728 N N . ALA B 1 226 ? 76.178 16.862 24.825 1.00 49.37 225 ALA B N 1
ATOM 3729 C CA . ALA B 1 226 ? 76.250 16.616 23.373 1.00 48.55 225 ALA B CA 1
ATOM 3730 C C . ALA B 1 226 ? 75.580 15.268 23.106 1.00 48.75 225 ALA B C 1
ATOM 3731 O O . ALA B 1 226 ? 75.507 14.414 24.012 1.00 48.77 225 ALA B O 1
ATOM 3733 N N . ILE B 1 227 ? 75.086 15.079 21.883 1.00 48.74 226 ILE B N 1
ATOM 3734 C CA . ILE B 1 227 ? 74.453 13.807 21.478 1.00 49.14 226 ILE B CA 1
ATOM 3735 C C . ILE B 1 227 ? 75.578 12.794 21.293 1.00 51.32 226 ILE B C 1
ATOM 3736 O O . ILE B 1 227 ? 76.490 13.007 20.476 1.00 53.09 226 ILE B O 1
ATOM 3741 N N . PRO B 1 228 ? 75.549 11.694 22.049 1.00 52.62 227 PRO B N 1
ATOM 3742 C CA . PRO B 1 228 ? 76.660 10.745 21.904 1.00 53.97 227 PRO B CA 1
ATOM 3743 C C . PRO B 1 228 ? 76.478 9.792 20.733 1.00 55.02 227 PRO B C 1
ATOM 3744 O O . PRO B 1 228 ? 75.346 9.386 20.420 1.00 52.58 227 PRO B O 1
ATOM 3748 N N . GLU B 1 229 ? 77.593 9.479 20.082 1.00 56.61 228 GLU B N 1
ATOM 3749 C CA . GLU B 1 229 ? 77.644 8.429 19.098 1.00 58.33 228 GLU B CA 1
ATOM 3750 C C . GLU B 1 229 ? 77.671 7.099 19.859 1.00 56.65 228 GLU B C 1
ATOM 3751 O O . GLU B 1 229 ? 78.204 7.040 20.972 1.00 54.06 228 GLU B O 1
ATOM 3757 N N . PRO B 1 230 ? 77.073 6.035 19.273 1.00 56.65 229 PRO B N 1
ATOM 3758 C CA . PRO B 1 230 ? 76.951 4.727 19.946 1.00 54.50 229 PRO B CA 1
ATOM 3759 C C . PRO B 1 230 ? 78.292 4.120 20.333 1.00 53.32 229 PRO B C 1
ATOM 3760 O O . PRO B 1 230 ? 79.290 4.370 19.679 1.00 52.05 229 PRO B O 1
ATOM 3764 N N . GLY B 1 231 ? 78.302 3.317 21.395 1.00 52.55 230 GLY B N 1
ATOM 3765 C CA . GLY B 1 231 ? 79.519 2.681 21.848 1.00 52.10 230 GLY B CA 1
ATOM 3766 C C . GLY B 1 231 ? 79.818 2.892 23.318 1.00 54.37 230 GLY B C 1
ATOM 3767 O O . GLY B 1 231 ? 79.149 3.681 24.012 1.00 51.85 230 GLY B O 1
ATOM 3768 N N . PRO B 1 232 ? 80.829 2.166 23.820 1.00 54.70 231 PRO B N 1
ATOM 3769 C CA . PRO B 1 232 ? 81.204 2.276 25.217 1.00 53.33 231 PRO B CA 1
ATOM 3770 C C . PRO B 1 232 ? 81.597 3.692 25.583 1.00 51.46 231 PRO B C 1
ATOM 3771 O O . PRO B 1 232 ? 82.215 4.377 24.786 1.00 49.74 231 PRO B O 1
ATOM 3775 N N . LEU B 1 233 ? 81.229 4.121 26.788 1.00 50.38 232 LEU B N 1
ATOM 3776 C CA . LEU B 1 233 ? 81.493 5.493 27.238 1.00 48.26 232 LEU B CA 1
ATOM 3777 C C . LEU B 1 233 ? 82.736 5.537 28.131 1.00 47.35 232 LEU B C 1
ATOM 3778 O O . LEU B 1 233 ? 82.912 4.710 29.006 1.00 48.24 232 LEU B O 1
ATOM 3783 N N . ALA B 1 234 ? 83.624 6.481 27.870 1.00 47.24 233 ALA B N 1
ATOM 3784 C CA . ALA B 1 234 ? 84.757 6.690 28.739 1.00 46.70 233 ALA B CA 1
ATOM 3785 C C . ALA B 1 234 ? 84.177 7.423 29.951 1.00 45.98 233 ALA B C 1
ATOM 3786 O O . ALA B 1 234 ? 83.320 8.280 29.777 1.00 44.89 233 ALA B O 1
ATOM 3788 N N . PHE B 1 235 ? 84.617 7.058 31.158 1.00 45.69 234 PHE B N 1
ATOM 3789 C CA . PHE B 1 235 ? 84.162 7.692 32.386 1.00 45.72 234 PHE B CA 1
ATOM 3790 C C . PHE B 1 235 ? 85.313 8.044 33.297 1.00 46.81 234 PHE B C 1
ATOM 3791 O O . PHE B 1 235 ? 86.383 7.464 33.207 1.00 45.20 234 PHE B O 1
ATOM 3799 N N . ARG B 1 236 ? 85.038 8.986 34.195 1.00 48.92 235 ARG B N 1
ATOM 3800 C CA . ARG B 1 236 ? 85.932 9.375 35.270 1.00 51.22 235 ARG B CA 1
ATOM 3801 C C . ARG B 1 236 ? 85.065 9.753 36.471 1.00 47.97 235 ARG B C 1
ATOM 3802 O O . ARG B 1 236 ? 84.148 10.557 36.348 1.00 47.02 235 ARG B O 1
ATOM 3810 N N . SER B 1 237 ? 85.388 9.184 37.623 1.00 45.93 236 SER B N 1
ATOM 3811 C CA . SER B 1 237 ? 84.632 9.394 38.852 1.00 45.79 236 SER B CA 1
ATOM 3812 C C . SER B 1 237 ? 85.549 9.920 39.927 1.00 45.08 236 SER B C 1
ATOM 3813 O O . SER B 1 237 ? 86.581 9.325 40.196 1.00 46.81 236 SER B O 1
ATOM 3816 N N . THR B 1 238 ? 85.145 11.020 40.552 1.00 45.01 237 THR B N 1
ATOM 3817 C CA . THR B 1 238 ? 85.949 11.697 41.551 1.00 44.67 237 THR B CA 1
ATOM 3818 C C . THR B 1 238 ? 85.093 12.112 42.743 1.00 44.89 237 THR B C 1
ATOM 3819 O O . THR B 1 238 ? 83.864 12.017 42.730 1.00 44.56 237 THR B O 1
ATOM 3823 N N . CYS B 1 239 ? 85.767 12.575 43.779 1.00 45.63 238 CYS B N 1
ATOM 3824 C CA . CYS B 1 239 ? 85.128 12.909 45.036 1.00 46.08 238 CYS B CA 1
ATOM 3825 C C . CYS B 1 239 ? 86.021 13.860 45.819 1.00 44.44 238 CYS B C 1
ATOM 3826 O O . CYS B 1 239 ? 87.200 13.578 46.015 1.00 46.80 238 CYS B O 1
ATOM 3829 N N . ALA B 1 240 ? 85.447 14.952 46.291 1.00 43.59 239 ALA B N 1
ATOM 3830 C CA . ALA B 1 240 ? 86.206 16.035 46.928 1.00 44.43 239 ALA B CA 1
ATOM 3831 C C . ALA B 1 240 ? 86.165 16.023 48.460 1.00 44.27 239 ALA B C 1
ATOM 3832 O O . ALA B 1 240 ? 87.059 16.555 49.099 1.00 43.50 239 ALA B O 1
ATOM 3834 N N . LEU B 1 241 ? 85.096 15.461 49.031 1.00 46.24 240 LEU B N 1
ATOM 3835 C CA . LEU B 1 241 ? 84.929 15.385 50.473 1.00 46.15 240 LEU B CA 1
ATOM 3836 C C . LEU B 1 241 ? 84.059 14.202 50.947 1.00 46.34 240 LEU B C 1
ATOM 3837 O O . LEU B 1 241 ? 82.975 13.950 50.422 1.00 44.39 240 LEU B O 1
ATOM 3842 N N . VAL B 1 242 ? 84.541 13.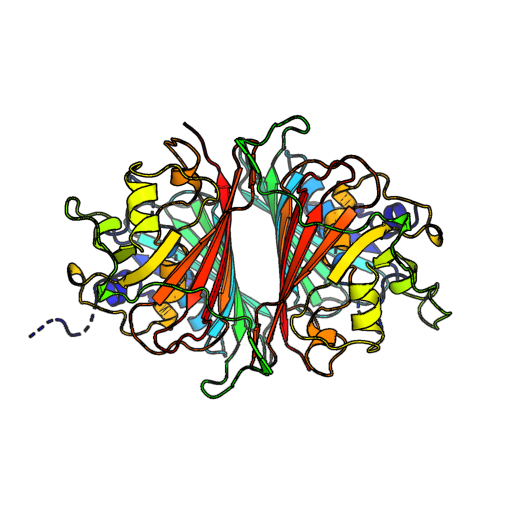495 51.966 1.00 46.69 241 VAL B N 1
ATOM 3843 C CA . VAL B 1 242 ? 83.749 12.485 52.654 1.00 45.85 241 VAL B CA 1
ATOM 3844 C C . VAL B 1 242 ? 83.740 12.942 54.093 1.00 47.46 241 VAL B C 1
ATOM 3845 O O . VAL B 1 242 ? 84.780 12.925 54.741 1.00 48.87 241 VAL B O 1
ATOM 3849 N N . SER B 1 243 ? 82.579 13.372 54.587 1.00 47.73 242 SER B N 1
ATOM 3850 C CA . SER B 1 243 ? 82.486 13.951 55.924 1.00 49.06 242 SER B CA 1
ATOM 3851 C C . SER B 1 243 ? 81.079 13.855 56.511 1.00 50.53 242 SER B C 1
ATOM 3852 O O . SER B 1 243 ? 80.073 14.038 55.794 1.00 50.05 242 SER B O 1
ATOM 3855 N N . ASP B 1 244 ? 81.034 13.575 57.821 1.00 49.33 243 ASP B N 1
ATOM 3856 C CA . ASP B 1 244 ? 79.792 13.458 58.576 1.00 48.87 243 ASP B CA 1
ATOM 3857 C C . ASP B 1 244 ? 78.810 12.482 57.897 1.00 48.11 243 ASP B C 1
ATOM 3858 O O . ASP B 1 244 ? 77.593 12.665 57.898 1.00 48.36 243 ASP B O 1
ATOM 3863 N N . GLY B 1 245 ? 79.360 11.436 57.315 1.00 46.36 244 GLY B N 1
ATOM 3864 C CA . GLY B 1 245 ? 78.562 10.404 56.670 1.00 46.86 244 GLY B CA 1
ATOM 3865 C C . GLY B 1 245 ? 78.046 10.719 55.266 1.00 45.84 244 GLY B C 1
ATOM 3866 O O . GLY B 1 245 ? 77.195 9.989 54.754 1.00 47.29 244 GLY B O 1
ATOM 3867 N N . TRP B 1 246 ? 78.527 11.797 54.655 1.00 43.86 245 TRP B N 1
ATOM 3868 C CA . TRP B 1 246 ? 78.131 12.138 53.285 1.00 43.23 245 TRP B CA 1
ATOM 3869 C C . TRP B 1 246 ? 79.340 12.189 52.360 1.00 43.41 245 TRP B C 1
ATOM 3870 O O . TRP B 1 246 ? 80.454 12.537 52.781 1.00 42.46 245 TRP B O 1
ATOM 3881 N N . PHE B 1 247 ? 79.115 11.866 51.090 1.00 43.37 246 PHE B N 1
ATOM 3882 C CA . PHE B 1 247 ? 80.147 12.047 50.091 1.00 42.37 246 PHE B CA 1
ATOM 3883 C C . PHE B 1 247 ? 79.565 12.517 48.761 1.00 42.77 246 PHE B C 1
ATOM 3884 O O . PHE B 1 247 ? 78.391 12.273 48.470 1.00 42.56 246 PHE B O 1
ATOM 3892 N N . ASP B 1 248 ? 80.397 13.212 47.987 1.00 42.28 247 ASP B N 1
ATOM 3893 C CA . ASP B 1 248 ? 80.049 13.646 46.631 1.00 43.36 247 ASP B CA 1
ATOM 3894 C C . ASP B 1 248 ? 80.677 12.671 45.629 1.00 44.12 247 ASP B C 1
ATOM 3895 O O . ASP B 1 248 ? 81.833 12.236 45.799 1.00 43.40 247 ASP B O 1
ATOM 3900 N N . GLU B 1 249 ? 79.904 12.315 44.608 1.00 43.91 248 GLU B N 1
ATOM 3901 C CA . GLU B 1 249 ? 80.383 11.480 43.525 1.00 43.84 248 GLU B CA 1
ATOM 3902 C C . GLU B 1 249 ? 80.115 12.208 42.203 1.00 44.87 248 GLU B C 1
ATOM 3903 O O . GLU B 1 249 ? 78.955 12.406 41.775 1.00 45.79 248 GLU B O 1
ATOM 3909 N N . ASN B 1 250 ? 81.215 12.569 41.550 1.00 44.83 249 ASN B N 1
ATOM 3910 C CA . ASN B 1 250 ? 81.193 13.346 40.337 1.00 45.41 249 ASN B CA 1
ATOM 3911 C C . ASN B 1 250 ? 81.617 12.469 39.149 1.00 45.36 249 ASN B C 1
ATOM 3912 O O . ASN B 1 250 ? 82.776 12.094 39.034 1.00 44.34 249 ASN B O 1
ATOM 3917 N N . VAL B 1 251 ? 80.680 12.139 38.270 1.00 45.46 250 VAL B N 1
ATOM 3918 C CA . VAL B 1 251 ? 80.971 11.300 37.098 1.00 45.65 250 VAL B CA 1
ATOM 3919 C C . VAL B 1 251 ? 80.865 12.082 35.788 1.00 46.13 250 VAL B C 1
ATOM 3920 O O . VAL B 1 251 ? 79.860 12.711 35.497 1.00 46.86 250 VAL B O 1
ATOM 3924 N N . ASP B 1 252 ? 81.925 12.060 35.002 1.00 47.48 251 ASP B N 1
ATOM 3925 C CA . ASP B 1 252 ? 81.877 12.620 33.660 1.00 46.81 251 ASP B CA 1
ATOM 3926 C C . ASP B 1 252 ? 81.927 11.496 32.642 1.00 45.28 251 ASP B C 1
ATOM 3927 O O . ASP B 1 252 ? 82.595 10.496 32.873 1.00 44.62 251 ASP B O 1
ATOM 3932 N N . LEU B 1 253 ? 81.169 11.632 31.549 1.00 45.83 252 LEU B N 1
ATOM 3933 C CA . LEU B 1 253 ? 81.147 10.626 30.485 1.00 46.04 252 LEU B CA 1
ATOM 3934 C C . LEU B 1 253 ? 81.485 11.245 29.111 1.00 47.80 252 LEU B C 1
ATOM 3935 O O . LEU B 1 253 ? 80.977 12.312 28.744 1.00 48.33 252 LEU B O 1
ATOM 3940 N N . TRP B 1 254 ? 82.387 10.581 28.384 1.00 48.56 253 TRP B N 1
ATOM 3941 C CA . TRP B 1 254 ? 82.767 10.977 27.032 1.00 48.65 253 TRP B CA 1
ATOM 3942 C C . TRP B 1 254 ? 82.432 9.847 26.087 1.00 50.17 253 TRP B C 1
ATOM 3943 O O . TRP B 1 254 ? 82.454 8.666 26.467 1.00 51.71 253 TRP B O 1
ATOM 3954 N N . ASP B 1 255 ? 82.137 10.190 24.847 1.00 51.54 254 ASP B N 1
ATOM 3955 C CA . ASP B 1 255 ? 81.832 9.157 23.870 1.00 52.51 254 ASP B CA 1
ATOM 3956 C C . ASP B 1 255 ? 83.106 8.752 23.103 1.00 53.89 254 ASP B C 1
ATOM 3957 O O . ASP B 1 255 ? 84.195 9.291 23.347 1.00 52.48 254 ASP B O 1
ATOM 3962 N N . ALA B 1 256 ? 82.944 7.791 22.193 1.00 56.43 255 ALA B N 1
ATOM 3963 C CA . ALA B 1 256 ? 84.033 7.254 21.369 1.00 57.86 255 ALA B CA 1
ATOM 3964 C C . ALA B 1 256 ? 84.908 8.311 20.698 1.00 58.73 255 ALA B C 1
ATOM 3965 O O . ALA B 1 256 ? 86.091 8.066 20.493 1.00 60.37 255 ALA B O 1
ATOM 3967 N N . ARG B 1 257 ? 84.331 9.472 20.374 1.00 59.15 256 ARG B N 1
ATOM 3968 C CA . ARG B 1 257 ? 85.052 10.550 19.704 1.00 60.17 256 ARG B CA 1
ATOM 3969 C C . ARG B 1 257 ? 85.621 11.579 20.680 1.00 58.41 256 ARG B C 1
ATOM 3970 O O . ARG B 1 257 ? 86.078 12.651 20.259 1.00 59.19 256 ARG B O 1
ATOM 3978 N N . GLY B 1 258 ? 85.597 11.252 21.977 1.00 56.47 257 GLY B N 1
ATOM 3979 C CA . GLY B 1 258 ? 86.182 12.110 23.024 1.00 54.54 257 GLY B CA 1
ATOM 3980 C C . GLY B 1 258 ? 85.384 13.352 23.347 1.00 52.88 257 GLY B C 1
ATOM 3981 O O . GLY B 1 258 ? 85.901 14.306 23.946 1.00 52.30 257 GLY B O 1
ATOM 3982 N N . ARG B 1 259 ? 84.116 13.344 22.950 1.00 50.71 258 ARG B N 1
ATOM 3983 C CA . ARG B 1 259 ? 83.244 14.457 23.216 1.00 49.85 258 ARG B CA 1
ATOM 3984 C C . ARG B 1 259 ? 82.597 14.222 24.566 1.00 47.80 258 ARG B C 1
ATOM 3985 O O . ARG B 1 259 ? 82.126 13.131 24.835 1.00 45.79 258 ARG B O 1
ATOM 3993 N N . LEU B 1 260 ? 82.597 15.261 25.397 1.00 45.18 259 LEU B N 1
ATOM 3994 C CA . LEU B 1 260 ? 81.898 15.254 26.651 1.00 44.48 259 LEU B CA 1
ATOM 3995 C C . LEU B 1 260 ? 80.395 15.205 26.361 1.00 43.78 259 LEU B C 1
ATOM 3996 O O . LEU B 1 260 ? 79.870 16.049 25.631 1.00 43.05 259 LEU B O 1
ATOM 4001 N N . VAL B 1 261 ? 79.717 14.215 26.947 1.00 42.32 260 VAL B N 1
ATOM 4002 C CA . VAL B 1 261 ? 78.299 14.032 26.741 1.00 42.17 260 VAL B CA 1
ATOM 4003 C C . VAL B 1 261 ? 77.460 14.081 28.042 1.00 43.69 260 VAL B C 1
ATOM 4004 O O . VAL B 1 261 ? 76.246 14.409 27.984 1.00 43.28 260 VAL B O 1
ATOM 4008 N N . ALA B 1 262 ? 78.074 13.747 29.193 1.00 43.54 261 ALA B N 1
ATOM 4009 C CA . ALA B 1 262 ? 77.365 13.765 30.488 1.00 44.22 261 ALA B CA 1
ATOM 4010 C C . ALA B 1 262 ? 78.226 14.274 31.623 1.00 45.99 261 ALA B C 1
ATOM 4011 O O . ALA B 1 262 ? 79.400 13.919 31.750 1.00 47.22 261 ALA B O 1
ATOM 4013 N N . GLN B 1 263 ? 77.632 15.135 32.439 1.00 46.88 262 GLN B N 1
ATOM 4014 C CA . GLN B 1 263 ? 78.250 15.606 33.674 1.00 46.20 262 GLN B CA 1
ATOM 4015 C C . GLN B 1 263 ? 77.240 15.325 34.773 1.00 45.40 262 GLN B C 1
ATOM 4016 O O . GLN B 1 263 ? 76.118 15.853 34.740 1.00 44.69 262 GLN B O 1
ATOM 4022 N N . SER B 1 264 ? 77.650 14.504 35.733 1.00 44.40 263 SER B N 1
ATOM 4023 C CA . SER B 1 264 ? 76.807 14.050 36.814 1.00 44.78 263 SER B CA 1
ATOM 4024 C C . SER B 1 264 ? 77.452 14.381 38.143 1.00 44.91 263 SER B C 1
ATOM 4025 O O . SER B 1 264 ? 78.666 14.284 38.276 1.00 46.35 263 SER B O 1
ATOM 4028 N N . ARG B 1 265 ? 76.636 14.796 39.107 1.00 46.48 264 ARG B N 1
ATOM 4029 C CA . ARG B 1 265 ? 77.057 14.897 40.513 1.00 47.80 264 ARG B CA 1
ATOM 4030 C C . ARG B 1 265 ? 75.934 14.324 41.365 1.00 45.07 264 ARG B C 1
ATOM 4031 O O . ARG B 1 265 ? 74.770 14.669 41.143 1.00 43.22 264 ARG B O 1
ATOM 4039 N N . GLN B 1 266 ? 76.273 13.395 42.272 1.00 44.31 265 GLN B N 1
ATOM 4040 C CA . GLN B 1 266 ? 75.321 12.900 43.274 1.00 43.84 265 GLN B CA 1
ATOM 4041 C C . GLN B 1 266 ? 75.864 13.130 44.672 1.00 44.63 265 GLN B C 1
ATOM 4042 O O . GLN B 1 266 ? 77.061 13.108 44.886 1.00 44.49 265 GLN B O 1
ATOM 4048 N N . LEU B 1 267 ? 74.960 13.362 45.616 1.00 45.58 266 LEU B N 1
ATOM 4049 C CA . LEU B 1 267 ? 75.300 13.440 47.033 1.00 45.87 266 LEU B CA 1
ATOM 4050 C C . LEU B 1 267 ? 74.714 12.187 47.665 1.00 45.56 266 LEU B C 1
ATOM 4051 O O . LEU B 1 267 ? 73.576 11.845 47.377 1.00 46.33 266 LEU B O 1
ATOM 4056 N N . ALA B 1 268 ? 75.498 11.511 48.505 1.00 46.58 267 ALA B N 1
ATOM 4057 C CA . ALA B 1 268 ? 75.097 10.238 49.083 1.00 46.92 267 ALA B CA 1
ATOM 4058 C C . ALA B 1 268 ? 75.536 10.042 50.517 1.00 48.72 267 ALA B C 1
ATOM 4059 O O . ALA B 1 268 ? 76.502 10.656 50.983 1.00 46.97 267 ALA B O 1
ATOM 4061 N N . ARG B 1 269 ? 74.816 9.158 51.206 1.00 49.99 268 ARG B N 1
ATOM 4062 C CA . ARG B 1 269 ? 75.176 8.773 52.565 1.00 52.60 268 ARG B CA 1
ATOM 4063 C C . ARG B 1 269 ? 76.217 7.652 52.488 1.00 53.70 268 ARG B C 1
ATOM 4064 O O . ARG B 1 269 ? 76.323 6.928 51.489 1.00 50.73 268 ARG B O 1
ATOM 4072 N N . VAL B 1 270 ? 77.006 7.527 53.537 1.00 54.66 269 VAL B N 1
ATOM 4073 C CA . VAL B 1 270 ? 77.906 6.392 53.636 1.00 55.43 269 VAL B CA 1
ATOM 4074 C C . VAL B 1 270 ? 78.028 6.009 55.088 1.00 54.59 269 VAL B C 1
ATOM 4075 O O . VAL B 1 270 ? 78.073 6.878 55.961 1.00 52.66 269 VAL B O 1
ATOM 4079 N N . GLY B 1 271 ? 78.035 4.700 55.326 1.00 54.70 270 GLY B N 1
ATOM 4080 C CA . GLY B 1 271 ? 78.209 4.155 56.655 1.00 55.55 270 GLY B CA 1
ATOM 4081 C C . GLY B 1 271 ? 78.400 2.649 56.674 1.00 58.01 270 GLY B C 1
ATOM 4082 O O . GLY B 1 271 ? 78.244 1.955 55.645 1.00 55.80 270 GLY B O 1
ATOM 4083 N N . ARG B 1 272 ? 78.753 2.175 57.870 1.00 60.97 271 ARG B N 1
ATOM 4084 C CA . ARG B 1 272 ? 78.937 0.763 58.206 1.00 64.69 271 ARG B CA 1
ATOM 4085 C C . ARG B 1 272 ? 77.946 0.467 59.319 1.00 65.50 271 ARG B C 1
ATOM 4086 O O . ARG B 1 272 ? 77.576 -0.676 59.634 1.00 64.83 271 ARG B O 1
#

Nearest PDB structures (foldseek):
  3bbj-assembly1_B  TM=1.004E+00  e=1.180E-55  Thermobifida fusca YX
  3bbj-assembly1_A  TM=9.900E-01  e=5.075E-52  Thermobifida fusca YX
  3rqb-assembly1_A  TM=8.407E-01  e=5.577E-19  Alicyclobacillus acidocaldarius subsp. acidocaldarius DSM 446
  1sbk-assembly1_A  TM=7.164E-01  e=5.822E-04  Escherichia coli
  1vh5-assembly1_A  TM=6.990E-01  e=7.694E-04  Escherichia coli

CATH classification: 2.40.160.210

Solvent-accessible surface area: 21561 Å² total

Secondary structure (DSSP, 8-state):
-HHHHHT-EEEEETTEEEEEE-GGG-SS---TTT--HHHHHHHHT-SSSEEEEEEEEE-S---SEEEEEEEEEEE--SS-EEEEEEEEETTEEEEEEEEEEE---TTPPPSEEPPPPP---GGGSEE-PPPP-SSGGG-GGGTEEEEE-HHHHHHHTT-S--SS-EEEEEEEE-TTTTSS-SSHHHHHHHHTT-S--GGGGTSS-S---EEEEEEEE-S-PPSSPEEEEEE-SEEETTEEEEEEEEE-TTS-EEEEEEEEEETT-/----HHHHHT--EEEETTEEEEEE-GGG-STT--TTT--HHHHHHHHT-SSSEEEEEEEEE-S---SEEEEEEEEEEE--SS-EEEEEEEEETTEEEEEEEEEEE---TT---SEEPPPPP---GGG-EE-----SGGGTEEEEE-HHHHHHHTT-S--SS-EEEEEEEE-TTTTSS-SSHHHHHHHHTT-S--GGGGT---SB--EEEEEEEE-SPPPSSPEEEEEE-SEEETTEEEEEEEEE-TTS-EEEEEEEEEE-B-